Protein AF-0000000077183556 (afdb_homodimer)

Radius of gyration: 25.26 Å; Cα contacts (8 Å, |Δi|>4): 1465; chains: 2; bounding box: 56×69×56 Å

pLDDT: mean 94.14, std 8.7, range [28.77, 98.94]

Foldseek 3Di:
DPPPPPPWDKDWDDWDQFAQDQDADPDGLVVCVPFWAEEEFEEEEAALCRLVLQVVVLVLCLNAHRYEYEYEYQDDDDAPVVVVSVVVSRHTYIYMYTHDDPVQPPDVVGLGCQSRVQNSVVVCVVVVPQIHKYAYDYSNKDFASVVNVFRSPQPAKEFAKAACAPPVRIKTFDFDPQFGDGIDDPPCPVQPDQGDRRGMMGRSNLQVVQVPQGADRDPPCRVRVNCVSSVDDRRSYGYDDVRRPDHRMYPDDDDGDDAAEAEDDPVLLDVLDCNVVVQVVSVSSRRHDYDHPDDDHHWDDDPPDTDHPVVVSD/DPPPPQPWDKDWDDWDQFQQDQDADPDGLVVCVPFWAEEEFEEEEAALCRLVLQVVVLVLCLNAHRYEYEYEYQDDDDAPVVVVSVVVSRHTYIYMYTHDDPVQPPDVVGLGCQSRVQNSVVVCVVVVPQIHKYAYDYSNKDFASVVNVFRSPQPAKEFAKAACAPPVRIKTFDFDPQFGDGIDDPPCPVQPDQGDRRGMMGRSNLQVVQVPQGADRDPPCRVRVNCVSSVDDRRSYGYDDVRRPDHGMYPDDDDGDDAAEAEDDPVLLDVLDCNVVVQVVSVSSRRHDYDHPDDDHHWDDDPPDTDHPVVVSD

Structure (mmCIF, N/CA/C/O backbone):
data_AF-0000000077183556-model_v1
#
loop_
_entity.id
_entity.type
_entity.pdbx_description
1 polymer 'Galactosylgalactosylxylosylprotein 3-beta-glucuronosyltransferase'
#
loop_
_atom_site.group_PDB
_atom_site.id
_atom_site.type_symbol
_atom_site.label_atom_id
_atom_site.label_alt_id
_atom_site.label_comp_id
_atom_site.label_asym_id
_atom_site.label_entity_id
_atom_site.label_seq_id
_atom_site.pdbx_PDB_ins_code
_atom_site.Cartn_x
_atom_site.Cartn_y
_atom_site.Cartn_z
_atom_site.occupancy
_atom_site.B_iso_or_equiv
_atom_site.auth_seq_id
_atom_site.auth_comp_id
_atom_site.auth_asym_id
_atom_site.auth_atom_id
_atom_site.pdbx_PDB_model_num
ATOM 1 N N . MET A 1 1 ? -20.141 32.875 6.895 1 28.78 1 MET A N 1
ATOM 2 C CA . MET A 1 1 ? -20.656 32.062 5.777 1 28.78 1 MET A CA 1
ATOM 3 C C . MET A 1 1 ? -21.656 31.031 6.262 1 28.78 1 MET A C 1
ATOM 5 O O . MET A 1 1 ? -21.359 30.234 7.141 1 28.78 1 MET A O 1
ATOM 9 N N . ASN A 1 2 ? -22.891 31.344 6.246 1 33.34 2 ASN A N 1
ATOM 10 C CA . ASN A 1 2 ? -24.031 30.5 6.629 1 33.34 2 ASN A CA 1
ATOM 11 C C . ASN A 1 2 ? -23.984 29.156 5.91 1 33.34 2 ASN A C 1
ATOM 13 O O . ASN A 1 2 ? -24.078 29.094 4.684 1 33.34 2 ASN A O 1
ATOM 17 N N . PHE A 1 3 ? -23.281 28.156 6.391 1 40 3 PHE A N 1
ATOM 18 C CA . PHE A 1 3 ? -23.266 26.844 5.773 1 40 3 PHE A CA 1
ATOM 19 C C . PHE A 1 3 ? -24.688 26.281 5.652 1 40 3 PHE A C 1
ATOM 21 O O . PHE A 1 3 ? -25.391 26.156 6.652 1 40 3 PHE A O 1
ATOM 28 N N . ARG A 1 4 ? -25.406 26.656 4.629 1 42.12 4 ARG A N 1
ATOM 29 C CA . ARG A 1 4 ? -26.703 26.031 4.367 1 42.12 4 ARG A CA 1
ATOM 30 C C . ARG A 1 4 ? -26.656 24.547 4.648 1 42.12 4 ARG A C 1
ATOM 32 O O . ARG A 1 4 ? -25.703 23.859 4.273 1 42.12 4 ARG A O 1
ATOM 39 N N . PRO A 1 5 ? -27.609 23.984 5.406 1 49.59 5 PRO A N 1
ATOM 40 C CA . PRO A 1 5 ? -27.672 22.562 5.746 1 49.59 5 PRO A CA 1
ATOM 41 C C . PRO A 1 5 ? -27.719 21.672 4.516 1 49.59 5 PRO A C 1
ATOM 43 O O . PRO A 1 5 ? -28.594 21.828 3.664 1 49.59 5 PRO A O 1
ATOM 46 N N . LEU A 1 6 ? -26.641 21.5 3.781 1 58.38 6 LEU A N 1
ATOM 47 C CA . LEU A 1 6 ? -26.688 20.531 2.691 1 58.38 6 LEU A CA 1
ATOM 48 C C . LEU A 1 6 ? -27.203 19.188 3.18 1 58.38 6 LEU A C 1
ATOM 50 O O . LEU A 1 6 ? -27 18.812 4.336 1 58.38 6 LEU A O 1
ATOM 54 N N . ASN A 1 7 ? -28.328 18.719 2.576 1 57.88 7 ASN A N 1
ATOM 55 C CA . ASN A 1 7 ? -28.875 17.406 2.865 1 57.88 7 ASN A CA 1
ATOM 56 C C . ASN A 1 7 ? -27.812 16.312 2.807 1 57.88 7 ASN A C 1
ATOM 58 O O . ASN A 1 7 ? -27.672 15.625 1.797 1 57.88 7 ASN A O 1
ATOM 62 N N . GLU A 1 8 ? -26.875 16.406 3.73 1 82.94 8 GLU A N 1
ATOM 63 C CA . GLU A 1 8 ? -25.891 15.344 3.85 1 82.94 8 GLU A CA 1
ATOM 64 C C . GLU A 1 8 ? -26.453 14.117 4.555 1 82.94 8 GLU A C 1
ATOM 66 O O . GLU A 1 8 ? -27.141 14.25 5.574 1 82.94 8 GLU A O 1
ATOM 71 N N . THR A 1 9 ? -26.562 13 3.771 1 85 9 THR A N 1
ATOM 72 C CA . THR A 1 9 ? -27.031 11.742 4.344 1 85 9 THR A CA 1
ATOM 73 C C . THR A 1 9 ? -25.859 10.891 4.82 1 85 9 THR A C 1
ATOM 75 O O . THR A 1 9 ? -24.844 10.773 4.129 1 85 9 THR A O 1
ATOM 78 N N . VAL A 1 10 ? -25.938 10.531 6.094 1 92.19 10 VAL A N 1
ATOM 79 C CA . VAL A 1 10 ? -24.969 9.602 6.664 1 92.19 10 VAL A CA 1
ATOM 80 C C . VAL A 1 10 ? -25.688 8.391 7.25 1 92.19 10 VAL A C 1
ATOM 82 O O . VAL A 1 10 ? -26.734 8.531 7.883 1 92.19 10 VAL A O 1
ATOM 85 N N . HIS A 1 11 ? -25.266 7.262 6.871 1 96.25 11 HIS A N 1
ATOM 86 C CA . HIS A 1 11 ? -25.781 6.023 7.445 1 96.25 11 HIS A CA 1
ATOM 87 C C . HIS A 1 11 ? -24.656 5.141 7.961 1 96.25 11 HIS A C 1
ATOM 89 O O . HIS A 1 11 ? -23.672 4.91 7.254 1 96.25 11 HIS A O 1
ATOM 95 N N . ILE A 1 12 ? -24.781 4.719 9.203 1 97.56 12 ILE A N 1
ATOM 96 C CA . ILE A 1 12 ? -23.812 3.791 9.789 1 97.56 12 ILE A CA 1
ATOM 97 C C . ILE A 1 12 ? -24.125 2.369 9.32 1 97.56 12 ILE A C 1
ATOM 99 O O . ILE A 1 12 ? -25.234 1.865 9.539 1 97.56 12 ILE A O 1
ATOM 103 N N . CYS A 1 13 ? -23.188 1.776 8.648 1 98.06 13 CYS A N 1
ATOM 104 C CA . CYS A 1 13 ? -23.375 0.431 8.109 1 98.06 13 CYS A CA 1
ATOM 105 C C . CYS A 1 13 ? -23.031 -0.621 9.156 1 98.06 13 CYS A C 1
ATOM 107 O O . CYS A 1 13 ? -23.781 -1.571 9.359 1 98.06 13 CYS A O 1
ATOM 109 N N . SER A 1 14 ? -21.922 -0.519 9.758 1 97.69 14 SER A N 1
ATOM 110 C CA . SER A 1 14 ? -21.438 -1.429 10.797 1 97.69 14 SER A CA 1
ATOM 111 C C . SER A 1 14 ? -20.438 -0.748 11.711 1 97.69 14 SER A C 1
ATOM 113 O O . SER A 1 14 ? -19.75 0.2 11.305 1 97.69 14 SER A O 1
ATOM 115 N N . GLU A 1 15 ? -20.422 -1.194 12.953 1 97.19 15 GLU A N 1
ATOM 116 C CA . GLU A 1 15 ? -19.469 -0.664 13.93 1 97.19 15 GLU A CA 1
ATOM 117 C C . GLU A 1 15 ? -19 -1.753 14.891 1 97.19 15 GLU A C 1
ATOM 119 O O . GLU A 1 15 ? -19.766 -2.662 15.227 1 97.19 15 GLU A O 1
ATOM 124 N N . SER A 1 16 ? -17.797 -1.73 15.164 1 97.81 16 SER A N 1
ATOM 125 C CA . SER A 1 16 ? -17.203 -2.57 16.203 1 97.81 16 SER A CA 1
ATOM 126 C C . SER A 1 16 ? -16.25 -1.771 17.078 1 97.81 16 SER A C 1
ATOM 128 O O . SER A 1 16 ? -15.398 -1.04 16.578 1 97.81 16 SER A O 1
ATOM 130 N N . TYR A 1 17 ? -16.422 -1.873 18.391 1 96.75 17 TYR A N 1
ATOM 131 C CA . TYR A 1 17 ? -15.555 -1.193 19.344 1 96.75 17 TYR A CA 1
ATOM 132 C C . TYR A 1 17 ? -14.57 -2.17 19.984 1 96.75 17 TYR A C 1
ATOM 134 O O . TYR A 1 17 ? -13.711 -1.771 20.766 1 96.75 17 TYR A O 1
ATOM 142 N N . GLU A 1 18 ? -14.625 -3.367 19.547 1 96.44 18 GLU A N 1
ATOM 143 C CA . GLU A 1 18 ? -13.766 -4.414 20.094 1 96.44 18 GLU A CA 1
ATOM 144 C C . GLU A 1 18 ? -12.422 -4.461 19.375 1 96.44 18 GLU A C 1
ATOM 146 O O . GLU A 1 18 ? -12.367 -4.43 18.141 1 96.44 18 GLU A O 1
ATOM 151 N N . ASP A 1 19 ? -11.414 -4.465 20.125 1 97.44 19 ASP A N 1
ATOM 152 C CA . ASP A 1 19 ? -10.078 -4.723 19.609 1 97.44 19 ASP A CA 1
ATOM 153 C C . ASP A 1 19 ? -9.672 -6.18 19.828 1 97.44 19 ASP A C 1
ATOM 155 O O . ASP A 1 19 ? -9.352 -6.578 20.953 1 97.44 19 ASP A O 1
ATOM 159 N N . ARG A 1 20 ? -9.625 -6.941 18.781 1 97.31 20 ARG A N 1
ATOM 160 C CA . ARG A 1 20 ? -9.406 -8.375 18.922 1 97.31 20 ARG A CA 1
ATOM 161 C C . ARG A 1 20 ? -7.934 -8.734 18.75 1 97.31 20 ARG A C 1
ATOM 163 O O . ARG A 1 20 ? -7.562 -9.906 18.812 1 97.31 20 ARG A O 1
ATOM 170 N N . ARG A 1 21 ? -7.086 -7.73 18.578 1 97.12 21 ARG A N 1
ATOM 171 C CA . ARG A 1 21 ? -5.652 -7.973 18.5 1 97.12 21 ARG A CA 1
ATOM 172 C C . ARG A 1 21 ? -5.07 -8.227 19.891 1 97.12 21 ARG A C 1
ATOM 174 O O . ARG A 1 21 ? -5.316 -7.461 20.828 1 97.12 21 ARG A O 1
ATOM 181 N N . GLN A 1 22 ? -4.297 -9.211 19.984 1 96.19 22 GLN A N 1
ATOM 182 C CA . GLN A 1 22 ? -3.697 -9.555 21.266 1 96.19 22 GLN A CA 1
ATOM 183 C C . GLN A 1 22 ? -2.377 -8.82 21.469 1 96.19 22 GLN A C 1
ATOM 185 O O . GLN A 1 22 ? -2.049 -8.43 22.594 1 96.19 22 GLN A O 1
ATOM 190 N N . PHE A 1 23 ? -1.675 -8.664 20.375 1 95.69 23 PHE A N 1
ATOM 191 C CA . PHE A 1 23 ? -0.378 -8 20.422 1 95.69 23 PHE A CA 1
ATOM 192 C C . PHE A 1 23 ? -0.255 -6.969 19.297 1 95.69 23 PHE A C 1
ATOM 194 O O . PHE A 1 23 ? -0.879 -7.109 18.25 1 95.69 23 PHE A O 1
ATOM 201 N N . MET A 1 24 ? 0.415 -5.926 19.531 1 94.12 24 MET A N 1
ATOM 202 C CA . MET A 1 24 ? 0.83 -4.941 18.531 1 94.12 24 MET A CA 1
ATOM 203 C C . MET A 1 24 ? 2.271 -4.5 18.766 1 94.12 24 MET A C 1
ATOM 205 O O . MET A 1 24 ? 2.662 -4.23 19.906 1 94.12 24 MET A O 1
ATOM 209 N N . GLN A 1 25 ? 2.939 -4.527 17.625 1 91.31 25 GLN A N 1
ATOM 210 C CA . GLN A 1 25 ? 4.359 -4.207 17.75 1 91.31 25 GLN A CA 1
ATOM 211 C C . GLN A 1 25 ? 5.031 -5.109 18.781 1 91.31 25 GLN A C 1
ATOM 213 O O . GLN A 1 25 ? 4.973 -6.336 18.672 1 91.31 25 GLN A O 1
ATOM 218 N N . ASP A 1 26 ? 5.574 -4.617 19.875 1 90.56 26 ASP A N 1
ATOM 219 C CA . ASP A 1 26 ? 6.383 -5.469 20.734 1 90.56 26 ASP A CA 1
ATOM 220 C C . ASP A 1 26 ? 5.77 -5.578 22.125 1 90.56 26 ASP A C 1
ATOM 222 O O . ASP A 1 26 ? 6.465 -5.883 23.094 1 90.56 26 ASP A O 1
ATOM 226 N N . LYS A 1 27 ? 4.363 -5.305 22.203 1 94.38 27 LYS A N 1
ATOM 227 C CA . LYS A 1 27 ? 3.709 -5.336 23.5 1 94.38 27 LYS A CA 1
ATOM 228 C C . LYS A 1 27 ? 2.311 -5.938 23.406 1 94.38 27 LYS A C 1
ATOM 230 O O . LYS A 1 27 ? 1.706 -5.941 22.328 1 94.38 27 LYS A O 1
ATOM 235 N N . PRO A 1 28 ? 1.818 -6.492 24.562 1 95.12 28 PRO A N 1
ATOM 236 C CA . PRO A 1 28 ? 0.412 -6.898 24.594 1 95.12 28 PRO A CA 1
ATOM 237 C C . PRO A 1 28 ? -0.547 -5.711 24.562 1 95.12 28 PRO A C 1
ATOM 239 O O . PRO A 1 28 ? -0.181 -4.605 24.969 1 95.12 28 PRO A O 1
ATOM 242 N N . GLN A 1 29 ? -1.691 -5.934 24.125 1 95.5 29 GLN A N 1
ATOM 243 C CA . GLN A 1 29 ? -2.717 -4.906 23.984 1 95.5 29 GLN A CA 1
ATOM 244 C C . GLN A 1 29 ? -2.934 -4.156 25.297 1 95.5 29 GLN A C 1
ATOM 246 O O . GLN A 1 29 ? -3.133 -2.938 25.297 1 95.5 29 GLN A O 1
ATOM 251 N N . SER A 1 30 ? -2.875 -4.801 26.453 1 95.19 30 SER A N 1
ATOM 252 C CA . SER A 1 30 ? -3.176 -4.23 27.766 1 95.19 30 SER A CA 1
ATOM 253 C C . SER A 1 30 ? -2.189 -3.127 28.125 1 95.19 30 SER A C 1
ATOM 255 O O . SER A 1 30 ? -2.529 -2.205 28.875 1 95.19 30 SER A O 1
ATOM 257 N N . ASP A 1 31 ? -1.033 -3.172 27.531 1 96.44 31 ASP A N 1
ATOM 258 C CA . ASP A 1 31 ? 0.018 -2.211 27.844 1 96.44 31 ASP A CA 1
ATOM 259 C C . ASP A 1 31 ? -0.273 -0.849 27.219 1 96.44 31 ASP A C 1
ATOM 261 O O . ASP A 1 31 ? 0.335 0.155 27.594 1 96.44 31 ASP A O 1
ATOM 265 N N . TYR A 1 32 ? -1.211 -0.8 26.297 1 96.25 32 TYR A N 1
ATOM 266 C CA . TYR A 1 32 ? -1.471 0.435 25.562 1 96.25 32 TYR A CA 1
ATOM 267 C C . TYR A 1 32 ? -2.717 1.132 26.094 1 96.25 32 TYR A C 1
ATOM 269 O O . TYR A 1 32 ? -3.156 2.141 25.531 1 96.25 32 TYR A O 1
ATOM 277 N N . GLY A 1 33 ? -3.289 0.733 27.141 1 94.62 33 GLY A N 1
ATOM 278 C CA . GLY A 1 33 ? -4.598 1.152 27.609 1 94.62 33 GLY A CA 1
ATOM 279 C C . GLY A 1 33 ? -4.676 2.635 27.922 1 94.62 33 GLY A C 1
ATOM 280 O O . GLY A 1 33 ? -5.742 3.242 27.828 1 94.62 33 GLY A O 1
ATOM 281 N N . GLN A 1 34 ? -3.568 3.299 28.219 1 94.88 34 GLN A N 1
ATOM 282 C CA . GLN A 1 34 ? -3.588 4.688 28.672 1 94.88 34 GLN A CA 1
ATOM 283 C C . GLN A 1 34 ? -3.32 5.645 27.516 1 94.88 34 GLN A C 1
ATOM 285 O O . GLN A 1 34 ? -3.42 6.863 27.672 1 94.88 34 GLN A O 1
ATOM 290 N N . LEU A 1 35 ? -3.061 5.078 26.344 1 96.62 35 LEU A N 1
ATOM 291 C CA . LEU A 1 35 ? -2.766 5.934 25.188 1 96.62 35 LEU A CA 1
ATOM 292 C C . LEU A 1 35 ? -4.031 6.613 24.688 1 96.62 35 LEU A C 1
ATOM 294 O O . LEU A 1 35 ? -5.105 6.004 24.656 1 96.62 35 LEU A O 1
ATOM 298 N N . PRO A 1 36 ? -3.887 7.867 24.266 1 97.31 36 PRO A N 1
ATOM 299 C CA . PRO A 1 36 ? -5.027 8.484 23.594 1 97.31 36 PRO A CA 1
ATOM 300 C C . PRO A 1 36 ? -5.43 7.742 22.328 1 97.31 36 PRO A C 1
ATOM 302 O O . PRO A 1 36 ? -4.566 7.266 21.578 1 97.31 36 PRO A O 1
ATOM 305 N N . VAL A 1 37 ? -6.73 7.672 22.094 1 98.25 37 VAL A N 1
ATOM 306 C CA . VAL A 1 37 ? -7.246 7.016 20.891 1 98.25 37 VAL A CA 1
ATOM 307 C C . VAL A 1 37 ? -6.996 7.902 19.672 1 98.25 37 VAL A C 1
ATOM 309 O O . VAL A 1 37 ? -7.148 9.125 19.75 1 98.25 37 VAL A O 1
ATOM 312 N N . ILE A 1 38 ? -6.539 7.328 18.641 1 98.88 38 ILE A N 1
ATOM 313 C CA . ILE A 1 38 ? -6.488 8.008 17.359 1 98.88 38 ILE A CA 1
ATOM 314 C C . ILE A 1 38 ? -7.734 7.672 16.547 1 98.88 38 ILE A C 1
ATOM 316 O O . ILE A 1 38 ? -8.008 6.5 16.266 1 98.88 38 ILE A O 1
ATOM 320 N N . TYR A 1 39 ? -8.523 8.633 16.266 1 98.88 39 TYR A N 1
ATOM 321 C CA . TYR A 1 39 ? -9.617 8.484 15.305 1 98.88 39 TYR A CA 1
ATOM 322 C C . TYR A 1 39 ? -9.133 8.719 13.883 1 98.88 39 TYR A C 1
ATOM 324 O O . TYR A 1 39 ? -8.961 9.867 13.461 1 98.88 39 TYR A O 1
ATOM 332 N N . PHE A 1 40 ? -8.883 7.625 13.203 1 98.94 40 PHE A N 1
ATOM 333 C CA . PHE A 1 40 ? -8.328 7.641 11.852 1 98.94 40 PHE A CA 1
ATOM 334 C C . PHE A 1 40 ? -9.43 7.645 10.805 1 98.94 40 PHE A C 1
ATOM 336 O O . PHE A 1 40 ? -10.086 6.625 10.586 1 98.94 40 PHE A O 1
ATOM 343 N N . VAL A 1 41 ? -9.617 8.734 10.086 1 98.88 41 VAL A N 1
ATOM 344 C CA . VAL A 1 41 ? -10.734 8.93 9.164 1 98.88 41 VAL A CA 1
ATOM 345 C C . VAL A 1 41 ? -10.266 8.68 7.734 1 98.88 41 VAL A C 1
ATOM 347 O O . VAL A 1 41 ? -9.398 9.383 7.223 1 98.88 41 VAL A O 1
ATOM 350 N N . THR A 1 42 ? -10.898 7.723 7.109 1 98.88 42 THR A N 1
ATOM 351 C CA . THR A 1 42 ? -10.539 7.375 5.738 1 98.88 42 THR A CA 1
ATOM 352 C C . THR A 1 42 ? -11.734 7.555 4.805 1 98.88 42 THR A C 1
ATOM 354 O O . THR A 1 42 ? -12.633 6.711 4.773 1 98.88 42 THR A O 1
ATOM 357 N N . PRO A 1 43 ? -11.742 8.672 4.078 1 98.5 43 PRO A N 1
ATOM 358 C CA . PRO A 1 43 ? -12.656 8.703 2.939 1 98.5 43 PRO A CA 1
ATOM 359 C C . PRO A 1 43 ? -12.312 7.652 1.882 1 98.5 43 PRO A C 1
ATOM 361 O O . PRO A 1 43 ? -11.141 7.414 1.601 1 98.5 43 PRO A O 1
ATOM 364 N N . THR A 1 44 ? -13.266 6.965 1.361 1 98 44 THR A N 1
ATOM 365 C CA . THR A 1 44 ? -13.078 6.02 0.267 1 98 44 THR A CA 1
ATOM 366 C C . THR A 1 44 ? -14.273 6.039 -0.678 1 98 44 THR A C 1
ATOM 368 O O . THR A 1 44 ? -15.25 6.746 -0.434 1 98 44 THR A O 1
ATOM 371 N N . TYR A 1 45 ? -14.164 5.422 -1.807 1 95.94 45 TYR A N 1
ATOM 372 C CA . TYR A 1 45 ? -15.211 5.406 -2.822 1 95.94 45 TYR A CA 1
ATOM 373 C C . TYR A 1 45 ? -15.117 4.156 -3.688 1 95.94 45 TYR A C 1
ATOM 375 O O . TYR A 1 45 ? -14.047 3.543 -3.785 1 95.94 45 TYR A O 1
ATOM 383 N N . PRO A 1 46 ? -16.219 3.812 -4.293 1 93.75 46 PRO A N 1
ATOM 384 C CA . PRO A 1 46 ? -16.188 2.605 -5.125 1 93.75 46 PRO A CA 1
ATOM 385 C C . PRO A 1 46 ? -15.297 2.752 -6.352 1 93.75 46 PRO A C 1
ATOM 387 O O . PRO A 1 46 ? -15.469 3.688 -7.137 1 93.75 46 PRO A O 1
ATOM 390 N N . ARG A 1 47 ? -14.391 1.9 -6.453 1 95.19 47 ARG A N 1
ATOM 391 C CA . ARG A 1 47 ? -13.523 1.685 -7.602 1 95.19 47 ARG A CA 1
ATOM 392 C C . ARG A 1 47 ? -12.82 0.331 -7.516 1 95.19 47 ARG A C 1
ATOM 394 O O . ARG A 1 47 ? -12.797 -0.29 -6.449 1 95.19 47 ARG A O 1
ATOM 401 N N . ARG A 1 48 ? -12.227 -0.148 -8.57 1 96.06 48 ARG A N 1
ATOM 402 C CA . ARG A 1 48 ? -11.719 -1.516 -8.594 1 96.06 48 ARG A CA 1
ATOM 403 C C . ARG A 1 48 ? -10.555 -1.68 -7.621 1 96.06 48 ARG A C 1
ATOM 405 O O . ARG A 1 48 ? -10.297 -2.783 -7.141 1 96.06 48 ARG A O 1
ATOM 412 N N . GLU A 1 49 ? -9.898 -0.551 -7.266 1 97.5 49 GLU A N 1
ATOM 413 C CA . GLU A 1 49 ? -8.75 -0.626 -6.375 1 97.5 49 GLU A CA 1
ATOM 414 C C . GLU A 1 49 ? -9.156 -0.397 -4.922 1 97.5 49 GLU A C 1
ATOM 416 O O . GLU A 1 49 ? -8.312 -0.457 -4.02 1 97.5 49 GLU A O 1
ATOM 421 N N . GLN A 1 50 ? -10.461 -0.203 -4.629 1 97.12 50 GLN A N 1
ATOM 422 C CA . GLN A 1 50 ? -10.906 0.173 -3.291 1 97.12 50 GLN A CA 1
ATOM 423 C C . GLN A 1 50 ? -10.516 -0.885 -2.264 1 97.12 50 GLN A C 1
ATOM 425 O O . GLN A 1 50 ? -9.906 -0.57 -1.242 1 97.12 50 GLN A O 1
ATOM 430 N N . ILE A 1 51 ? -10.758 -2.166 -2.596 1 97.06 51 ILE A N 1
ATOM 431 C CA . ILE A 1 51 ? -10.562 -3.258 -1.646 1 97.06 51 ILE A CA 1
ATOM 432 C C . ILE A 1 51 ? -9.07 -3.459 -1.392 1 97.06 51 ILE A C 1
ATOM 434 O O . ILE A 1 51 ? -8.625 -3.482 -0.24 1 97.06 51 ILE A O 1
ATOM 438 N N . PRO A 1 52 ? -8.273 -3.557 -2.414 1 97.81 52 PRO A N 1
ATOM 439 C CA . PRO A 1 52 ? -6.852 -3.738 -2.119 1 97.81 52 PRO A CA 1
ATOM 440 C C . PRO A 1 52 ? -6.234 -2.529 -1.42 1 97.81 52 PRO A C 1
ATOM 442 O O . PRO A 1 52 ? -5.332 -2.686 -0.591 1 97.81 52 PRO A O 1
ATOM 445 N N . GLU A 1 53 ? -6.664 -1.318 -1.652 1 98 53 GLU A N 1
ATOM 446 C CA . GLU A 1 53 ? -6.141 -0.145 -0.961 1 98 53 GLU A CA 1
ATOM 447 C C . GLU A 1 53 ? -6.496 -0.172 0.522 1 98 53 GLU A C 1
ATOM 449 O O . GLU A 1 53 ? -5.652 0.1 1.375 1 98 53 GLU A O 1
ATOM 454 N N . LEU A 1 54 ? -7.715 -0.52 0.782 1 98.38 54 LEU A N 1
ATOM 455 C CA . LEU A 1 54 ? -8.141 -0.624 2.174 1 98.38 54 LEU A CA 1
ATOM 456 C C . LEU A 1 54 ? -7.391 -1.746 2.887 1 98.38 54 LEU A C 1
ATOM 458 O O . LEU A 1 54 ? -7.07 -1.63 4.07 1 98.38 54 LEU A O 1
ATOM 462 N N . THR A 1 55 ? -7.094 -2.809 2.158 1 98.38 55 THR A N 1
ATOM 463 C CA . THR A 1 55 ? -6.355 -3.93 2.727 1 98.38 55 THR A CA 1
ATOM 464 C C . THR A 1 55 ? -4.938 -3.512 3.102 1 98.38 55 THR A C 1
ATOM 466 O O . THR A 1 55 ? -4.48 -3.777 4.215 1 98.38 55 THR A O 1
ATOM 469 N N . ARG A 1 56 ? -4.301 -2.816 2.219 1 97.75 56 ARG A N 1
ATOM 470 C CA . ARG A 1 56 ? -2.945 -2.34 2.477 1 97.75 56 ARG A CA 1
ATOM 471 C C . ARG A 1 56 ? -2.922 -1.365 3.65 1 97.75 56 ARG A C 1
ATOM 473 O O . ARG A 1 56 ? -2.027 -1.428 4.496 1 97.75 56 ARG A O 1
ATOM 480 N N . LEU A 1 57 ? -3.861 -0.475 3.617 1 98.69 57 LEU A N 1
ATOM 481 C CA . LEU A 1 57 ? -3.951 0.485 4.711 1 98.69 57 LEU A CA 1
ATOM 482 C C . LEU A 1 57 ? -4.191 -0.226 6.039 1 98.69 57 LEU A C 1
ATOM 484 O O . LEU A 1 57 ? -3.562 0.103 7.047 1 98.69 57 LEU A O 1
ATOM 488 N N . ALA A 1 58 ? -5.062 -1.215 6.023 1 98.69 58 ALA A N 1
ATOM 489 C CA . ALA A 1 58 ? -5.371 -1.97 7.234 1 98.69 58 ALA A CA 1
ATOM 490 C C . ALA A 1 58 ? -4.117 -2.613 7.816 1 98.69 58 ALA A C 1
ATOM 492 O O . ALA A 1 58 ? -3.936 -2.641 9.039 1 98.69 58 ALA A O 1
ATOM 493 N N . HIS A 1 59 ? -3.297 -3.072 6.98 1 98.5 59 HIS A N 1
ATOM 494 C CA . HIS A 1 59 ? -2.094 -3.748 7.453 1 98.5 59 HIS A CA 1
ATOM 495 C C . HIS A 1 59 ? -1.176 -2.783 8.195 1 98.5 59 HIS A C 1
ATOM 497 O O . HIS A 1 59 ? -0.49 -3.176 9.141 1 98.5 59 HIS A O 1
ATOM 503 N N . THR A 1 60 ? -1.149 -1.531 7.766 1 98.75 60 THR A N 1
ATOM 504 C CA . THR A 1 60 ? -0.438 -0.503 8.516 1 98.75 60 THR A CA 1
ATOM 505 C C . THR A 1 60 ? -1.132 -0.232 9.852 1 98.75 60 THR A C 1
ATOM 507 O O . THR A 1 60 ? -0.491 -0.246 10.906 1 98.75 60 THR A O 1
ATOM 510 N N . LEU A 1 61 ? -2.414 -0.09 9.797 1 98.81 61 LEU A N 1
ATOM 511 C CA . LEU A 1 61 ? -3.184 0.299 10.977 1 98.81 61 LEU A CA 1
ATOM 512 C C . LEU A 1 61 ? -3.201 -0.824 12.008 1 98.81 61 LEU A C 1
ATOM 514 O O . LEU A 1 61 ? -3.322 -0.568 13.203 1 98.81 61 LEU A O 1
ATOM 518 N N . LEU A 1 62 ? -3.016 -2.062 11.539 1 98.5 62 LEU A N 1
ATOM 519 C CA . LEU A 1 62 ? -2.996 -3.215 12.438 1 98.5 62 LEU A CA 1
ATOM 520 C C . LEU A 1 62 ? -1.846 -3.109 13.43 1 98.5 62 LEU A C 1
ATOM 522 O O . LEU A 1 62 ? -1.875 -3.742 14.492 1 98.5 62 LEU A O 1
ATOM 526 N N . HIS A 1 63 ? -0.834 -2.303 13.125 1 98.12 63 HIS A N 1
ATOM 527 C CA . HIS A 1 63 ? 0.31 -2.123 14.016 1 98.12 63 HIS A CA 1
ATOM 528 C C . HIS A 1 63 ? 0.05 -1.018 15.031 1 98.12 63 HIS A C 1
ATOM 530 O O . HIS A 1 63 ? 0.836 -0.828 15.961 1 98.12 63 HIS A O 1
ATOM 536 N N . VAL A 1 64 ? -1.009 -0.24 14.93 1 98.38 64 VAL A N 1
ATOM 537 C CA . VAL A 1 64 ? -1.218 0.986 15.688 1 98.38 64 VAL A CA 1
ATOM 538 C C . VAL A 1 64 ? -2.174 0.717 16.844 1 98.38 64 VAL A C 1
ATOM 540 O O . VAL A 1 64 ? -3.352 0.425 16.641 1 98.38 64 VAL A O 1
ATOM 543 N N . PRO A 1 65 ? -1.712 0.8 18.109 1 97.75 65 PRO A N 1
ATOM 544 C CA . PRO A 1 65 ? -2.613 0.596 19.25 1 97.75 65 PRO A CA 1
ATOM 545 C C . PRO A 1 65 ? -3.584 1.758 19.453 1 97.75 65 PRO A C 1
ATOM 547 O O . PRO A 1 65 ? -3.311 2.877 19 1 97.75 65 PRO A O 1
ATOM 550 N N . ARG A 1 66 ? -4.699 1.466 20.094 1 97.81 66 ARG A N 1
ATOM 551 C CA . ARG A 1 66 ? -5.676 2.469 20.5 1 97.81 66 ARG A CA 1
ATOM 552 C C . ARG A 1 66 ? -6.109 3.32 19.297 1 97.81 66 ARG A C 1
ATOM 554 O O . ARG A 1 66 ? -6.012 4.551 19.344 1 97.81 66 ARG A O 1
ATOM 561 N N . LEU A 1 67 ? -6.527 2.666 18.266 1 98.56 67 LEU A N 1
ATOM 562 C CA . LEU A 1 67 ? -7 3.305 17.031 1 98.56 67 LEU A CA 1
ATOM 563 C C . LEU A 1 67 ? -8.445 2.918 16.75 1 98.56 67 LEU A C 1
ATOM 565 O O . LEU A 1 67 ? -8.828 1.755 16.906 1 98.56 67 LEU A O 1
ATOM 569 N N . HIS A 1 68 ? -9.273 3.838 16.422 1 98.81 68 HIS A N 1
ATOM 570 C CA . HIS A 1 68 ? -10.602 3.615 15.852 1 98.81 68 HIS A CA 1
ATOM 571 C C . HIS A 1 68 ? -10.664 4.059 14.391 1 98.81 68 HIS A C 1
ATOM 573 O O . HIS A 1 68 ? -10.484 5.242 14.094 1 98.81 68 HIS A O 1
ATOM 579 N N . TRP A 1 69 ? -10.836 3.115 13.5 1 98.94 69 TRP A N 1
ATOM 580 C CA . TRP A 1 69 ? -10.836 3.381 12.062 1 98.94 69 TRP A CA 1
ATOM 581 C C . TRP A 1 69 ? -12.219 3.818 11.586 1 98.94 69 TRP A C 1
ATOM 583 O O . TRP A 1 69 ? -13.164 3.027 11.602 1 98.94 69 TRP A O 1
ATOM 593 N N . LEU A 1 70 ? -12.406 5.074 11.242 1 98.81 70 LEU A N 1
ATOM 594 C CA . LEU A 1 70 ? -13.633 5.594 10.648 1 98.81 70 LEU A CA 1
ATOM 595 C C . LEU A 1 70 ? -13.57 5.539 9.125 1 98.81 70 LEU A C 1
ATOM 597 O O . LEU A 1 70 ? -12.914 6.371 8.492 1 98.81 70 LEU A O 1
ATOM 601 N N . VAL A 1 71 ? -14.219 4.574 8.562 1 98.81 71 VAL A N 1
ATOM 602 C CA . VAL A 1 71 ? -14.242 4.402 7.113 1 98.81 71 VAL A CA 1
ATOM 603 C C . VAL A 1 71 ? -15.516 5.008 6.535 1 98.81 71 VAL A C 1
ATOM 605 O O . VAL A 1 71 ? -16.609 4.477 6.742 1 98.81 71 VAL A O 1
ATOM 608 N N . ALA A 1 72 ? -15.375 6.105 5.852 1 98.25 72 ALA A N 1
ATOM 609 C CA . ALA A 1 72 ? -16.5 6.809 5.25 1 98.25 72 ALA A CA 1
ATOM 610 C C . ALA A 1 72 ? -16.531 6.613 3.736 1 98.25 72 ALA A C 1
ATOM 612 O O . ALA A 1 72 ? -15.672 7.125 3.023 1 98.25 72 ALA A O 1
ATOM 613 N N . ASP A 1 73 ? -17.5 5.898 3.254 1 97.56 73 ASP A N 1
ATOM 614 C CA . ASP A 1 73 ? -17.594 5.445 1.868 1 97.56 73 ASP A CA 1
ATOM 615 C C . ASP A 1 73 ? -18.547 6.324 1.063 1 97.56 73 ASP A C 1
ATOM 617 O O . ASP A 1 73 ? -19.688 6.543 1.467 1 97.56 73 ASP A O 1
ATOM 621 N N . ASP A 1 74 ? -18.031 6.855 -0.034 1 96.5 74 ASP A N 1
ATOM 622 C CA . ASP A 1 74 ? -18.844 7.656 -0.937 1 96.5 74 ASP A CA 1
ATOM 623 C C . ASP A 1 74 ? -19.766 6.773 -1.77 1 96.5 74 ASP A C 1
ATOM 625 O O . ASP A 1 74 ? -19.625 6.699 -2.992 1 96.5 74 ASP A O 1
ATOM 629 N N . GLN A 1 75 ? -20.609 6.133 -1.138 1 93.75 75 GLN A N 1
ATOM 630 C CA . GLN A 1 75 ? -21.609 5.238 -1.715 1 93.75 75 GLN A CA 1
ATOM 631 C C . GLN A 1 75 ? -22.984 5.473 -1.094 1 93.75 75 GLN A C 1
ATOM 633 O O . GLN A 1 75 ? -23.078 5.945 0.04 1 93.75 75 GLN A O 1
ATOM 638 N N . GLU A 1 76 ? -24.016 5.094 -1.83 1 93.31 76 GLU A N 1
ATOM 639 C CA . GLU A 1 76 ? -25.375 5.344 -1.369 1 93.31 76 GLU A CA 1
ATOM 640 C C . GLU A 1 76 ? -25.844 4.27 -0.391 1 93.31 76 GLU A C 1
ATOM 642 O O . GLU A 1 76 ? -26.656 4.535 0.497 1 93.31 76 GLU A O 1
ATOM 647 N N . LYS A 1 77 ? -25.312 3.105 -0.591 1 94.25 77 LYS A N 1
ATOM 648 C CA . LYS A 1 77 ? -25.75 1.97 0.211 1 94.25 77 LYS A CA 1
ATOM 649 C C . LYS A 1 77 ? -24.562 1.244 0.843 1 94.25 77 LYS A C 1
ATOM 651 O O . LYS A 1 77 ? -23.469 1.24 0.289 1 94.25 77 LYS A O 1
ATOM 656 N N . CYS A 1 78 ? -24.891 0.66 1.973 1 94.44 78 CYS A N 1
ATOM 657 C CA . CYS A 1 78 ? -23.875 -0.152 2.643 1 94.44 78 CYS A CA 1
ATOM 658 C C . CYS A 1 78 ? -23.484 -1.349 1.784 1 94.44 78 CYS A C 1
ATOM 660 O O . CYS A 1 78 ? -24.297 -1.842 0.992 1 94.44 78 CYS A O 1
ATOM 662 N N . ASN A 1 79 ? -22.312 -1.714 1.869 1 89.5 79 ASN A N 1
ATOM 663 C CA . ASN A 1 79 ? -21.734 -2.855 1.156 1 89.5 79 ASN A CA 1
ATOM 664 C C . ASN A 1 79 ? -21.344 -3.973 2.115 1 89.5 79 ASN A C 1
ATOM 666 O O . ASN A 1 79 ? -20.422 -3.803 2.922 1 89.5 79 ASN A O 1
ATOM 670 N N . ASP A 1 80 ? -21.938 -5.121 1.956 1 88.19 80 ASP A N 1
ATOM 671 C CA . ASP A 1 80 ? -21.719 -6.23 2.877 1 88.19 80 ASP A CA 1
ATOM 672 C C . ASP A 1 80 ? -20.281 -6.746 2.797 1 88.19 80 ASP A C 1
ATOM 674 O O . ASP A 1 80 ? -19.719 -7.195 3.799 1 88.19 80 ASP A O 1
ATOM 678 N N . PHE A 1 81 ? -19.781 -6.734 1.625 1 90 81 PHE A N 1
ATOM 679 C CA . PHE A 1 81 ? -18.406 -7.195 1.487 1 90 81 PHE A CA 1
ATOM 680 C C . PHE A 1 81 ? -17.453 -6.328 2.311 1 90 81 PHE A C 1
ATOM 682 O O . PHE A 1 81 ? -16.562 -6.84 2.994 1 90 81 PHE A O 1
ATOM 689 N N . MET A 1 82 ? -17.703 -5.023 2.256 1 92.81 82 MET A N 1
ATOM 690 C CA . MET A 1 82 ? -16.875 -4.07 2.996 1 92.81 82 MET A CA 1
ATOM 691 C C . MET A 1 82 ? -17.016 -4.289 4.5 1 92.81 82 MET A C 1
ATOM 693 O O . MET A 1 82 ? -16.016 -4.254 5.227 1 92.81 82 MET A O 1
ATOM 697 N N . ASP A 1 83 ? -18.172 -4.523 4.914 1 94.5 83 ASP A N 1
ATOM 698 C CA . ASP A 1 83 ? -18.406 -4.773 6.332 1 94.5 83 ASP A CA 1
ATOM 699 C C . ASP A 1 83 ? -17.641 -6.004 6.809 1 94.5 83 ASP A C 1
ATOM 701 O O . ASP A 1 83 ? -17.016 -5.98 7.863 1 94.5 83 ASP A O 1
ATOM 705 N N . THR A 1 84 ? -17.766 -7.012 5.984 1 94.88 84 THR A N 1
ATOM 706 C CA . THR A 1 84 ? -17.094 -8.266 6.328 1 94.88 84 THR A CA 1
ATOM 707 C C . THR A 1 84 ? -15.586 -8.078 6.34 1 94.88 84 THR A C 1
ATOM 709 O O . THR A 1 84 ? -14.898 -8.594 7.227 1 94.88 84 THR A O 1
ATOM 712 N N . LEU A 1 85 ? -15.141 -7.352 5.387 1 95.81 85 LEU A N 1
ATOM 713 C CA . LEU A 1 85 ? -13.711 -7.086 5.281 1 95.81 85 LEU A CA 1
ATOM 714 C C . LEU A 1 85 ? -13.203 -6.332 6.508 1 95.81 85 LEU A C 1
ATOM 716 O O . LEU A 1 85 ? -12.219 -6.738 7.125 1 95.81 85 LEU A O 1
ATOM 720 N N . LEU A 1 86 ? -13.859 -5.258 6.898 1 97.88 86 LEU A N 1
ATOM 721 C CA . LEU A 1 86 ? -13.445 -4.422 8.016 1 97.88 86 LEU A CA 1
ATOM 722 C C . LEU A 1 86 ? -13.5 -5.203 9.328 1 97.88 86 LEU A C 1
ATOM 724 O O . LEU A 1 86 ? -12.602 -5.086 10.164 1 97.88 86 LEU A O 1
ATOM 728 N N . TYR A 1 87 ? -14.539 -6.023 9.422 1 97.69 87 TYR A N 1
ATOM 729 C CA . TYR A 1 87 ? -14.688 -6.836 10.625 1 97.69 87 TYR A CA 1
ATOM 730 C C . TYR A 1 87 ? -13.547 -7.84 10.75 1 97.69 87 TYR A C 1
ATOM 732 O O . TYR A 1 87 ? -13.062 -8.102 11.852 1 97.69 87 TYR A O 1
ATOM 740 N N . ARG A 1 88 ? -13.125 -8.336 9.664 1 96.81 88 ARG A N 1
ATOM 741 C CA . ARG A 1 88 ? -12.102 -9.375 9.633 1 96.81 88 ARG A CA 1
ATOM 742 C C . ARG A 1 88 ? -10.766 -8.844 10.133 1 96.81 88 ARG A C 1
ATOM 744 O O . ARG A 1 88 ? -9.961 -9.602 10.695 1 96.81 88 ARG A O 1
ATOM 751 N N . PHE A 1 89 ? -10.477 -7.578 10.023 1 97.44 89 PHE A N 1
ATOM 752 C CA . PHE A 1 89 ? -9.188 -7.023 10.414 1 97.44 89 PHE A CA 1
ATOM 753 C C . PHE A 1 89 ? -9.016 -7.047 11.93 1 97.44 89 PHE A C 1
ATOM 755 O O . PHE A 1 89 ? -7.895 -7.012 12.438 1 97.44 89 PHE A O 1
ATOM 762 N N . GLY A 1 90 ? -10.125 -7.008 12.664 1 97.31 90 GLY A N 1
ATOM 763 C CA . GLY A 1 90 ? -10.062 -7.207 14.102 1 97.31 90 GLY A CA 1
ATOM 764 C C . GLY A 1 90 ? -9.742 -5.938 14.867 1 97.31 90 GLY A C 1
ATOM 765 O O . GLY A 1 90 ? -9.438 -5.984 16.062 1 97.31 90 GLY A O 1
ATOM 766 N N . MET A 1 91 ? -9.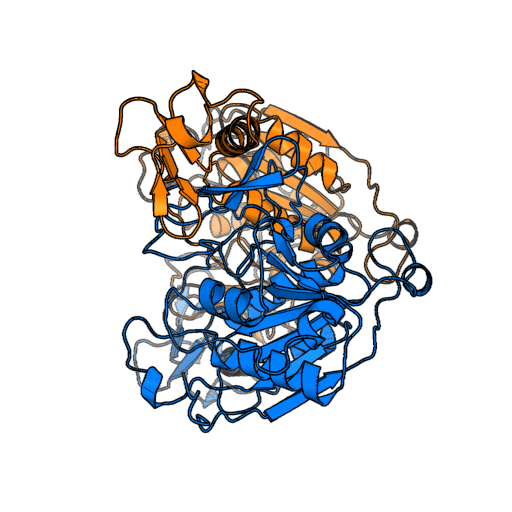773 -4.793 14.266 1 97.5 91 MET A N 1
ATOM 767 C CA . MET A 1 91 ? -9.578 -3.521 14.961 1 97.5 91 MET A CA 1
ATOM 768 C C . MET A 1 91 ? -10.898 -2.764 15.078 1 97.5 91 MET A C 1
ATOM 770 O O . MET A 1 91 ? -11.812 -2.977 14.289 1 97.5 91 MET A O 1
ATOM 774 N N . PRO A 1 92 ? -11.023 -1.889 16.078 1 98.56 92 PRO A N 1
ATOM 775 C CA . PRO A 1 92 ? -12.234 -1.066 16.156 1 98.56 92 PRO A CA 1
ATOM 776 C C . PRO A 1 92 ? -12.461 -0.221 14.914 1 98.56 92 PRO A C 1
ATOM 778 O O . PRO A 1 92 ? -11.516 0.351 14.367 1 98.56 92 PRO A O 1
ATOM 781 N N . PHE A 1 93 ? -13.719 -0.214 14.461 1 98.75 93 PHE A N 1
ATOM 782 C CA . PHE A 1 93 ? -14 0.555 13.258 1 98.75 93 PHE A CA 1
ATOM 783 C C . PHE A 1 93 ? -15.461 0.997 13.227 1 98.75 93 PHE A C 1
ATOM 785 O O . PHE A 1 93 ? -16.297 0.464 13.969 1 98.75 93 PHE A O 1
ATOM 792 N N . THR A 1 94 ? -15.734 2.021 12.523 1 98.69 94 THR A N 1
ATOM 793 C CA . THR A 1 94 ? -17.062 2.432 12.086 1 98.69 94 THR A CA 1
ATOM 794 C C . THR A 1 94 ? -17.109 2.59 10.57 1 98.69 94 THR A C 1
ATOM 796 O O . THR A 1 94 ? -16.344 3.365 9.992 1 98.69 94 THR A O 1
ATOM 799 N N . HIS A 1 95 ? -17.906 1.78 9.953 1 98.5 95 HIS A N 1
ATOM 800 C CA . HIS A 1 95 ? -18.172 1.893 8.523 1 98.5 95 HIS A CA 1
ATOM 801 C C . HIS A 1 95 ? -19.422 2.719 8.266 1 98.5 95 HIS A C 1
ATOM 803 O O . HIS A 1 95 ? -20.5 2.4 8.781 1 98.5 95 HIS A O 1
ATOM 809 N N . MET A 1 96 ? -19.328 3.783 7.508 1 98 96 MET A N 1
ATOM 810 C CA . MET A 1 96 ? -20.484 4.633 7.207 1 98 96 MET A CA 1
ATOM 811 C C . MET A 1 96 ? -20.547 4.957 5.719 1 98 96 MET A C 1
ATOM 813 O O . MET A 1 96 ? -19.516 4.965 5.035 1 98 96 MET A O 1
ATOM 817 N N . VAL A 1 97 ? -21.656 5.145 5.215 1 97.69 97 VAL A N 1
ATOM 818 C CA . VAL A 1 97 ? -21.844 5.652 3.859 1 97.69 97 VAL A CA 1
ATOM 819 C C . VAL A 1 97 ? -22.234 7.129 3.912 1 97.69 97 VAL A C 1
ATOM 821 O O . VAL A 1 97 ? -23.062 7.531 4.727 1 97.69 97 VAL A O 1
ATOM 824 N N . SER A 1 98 ? -21.578 7.902 3.16 1 97.25 98 SER A N 1
ATOM 825 C CA . SER A 1 98 ? -21.719 9.352 3.109 1 97.25 98 SER A CA 1
ATOM 826 C C . SER A 1 98 ? -21.484 9.883 1.697 1 97.25 98 SER A C 1
ATOM 828 O O . SER A 1 98 ? -20.484 10.539 1.43 1 97.25 98 SER A O 1
ATOM 830 N N . PRO A 1 99 ? -22.484 9.727 0.847 1 96.31 99 PRO A N 1
ATOM 831 C CA . PRO A 1 99 ? -22.312 10.102 -0.557 1 96.31 99 PRO A CA 1
ATOM 832 C C . PRO A 1 99 ? -22.141 11.609 -0.745 1 96.31 99 PRO A C 1
ATOM 834 O O . PRO A 1 99 ? -22.781 12.398 -0.045 1 96.31 99 PRO A O 1
ATOM 837 N N . MET A 1 100 ? -21.234 11.945 -1.645 1 95.44 100 MET A N 1
ATOM 838 C CA . MET A 1 100 ? -21.141 13.336 -2.066 1 95.44 100 MET A CA 1
ATOM 839 C C . MET A 1 100 ? -22.5 13.844 -2.553 1 95.44 100 MET A C 1
ATOM 841 O O . MET A 1 100 ? -23.172 13.172 -3.33 1 95.44 100 MET A O 1
ATOM 845 N N . PRO A 1 101 ? -22.891 15.023 -2.094 1 94.38 101 PRO A N 1
ATOM 846 C CA . PRO A 1 101 ? -24.156 15.578 -2.602 1 94.38 101 PRO A CA 1
ATOM 847 C C . PRO A 1 101 ? -24.172 15.68 -4.125 1 94.38 101 PRO A C 1
ATOM 849 O O . PRO A 1 101 ? -23.156 16.016 -4.742 1 94.38 101 PRO A O 1
ATOM 852 N N . SER A 1 102 ? -25.312 15.461 -4.691 1 91.62 102 SER A N 1
ATOM 853 C CA . SER A 1 102 ? -25.484 15.359 -6.137 1 91.62 102 SER A CA 1
ATOM 854 C C . SER A 1 102 ? -25.062 16.656 -6.832 1 91.62 102 SER A C 1
ATOM 856 O O . SER A 1 102 ? -24.531 16.609 -7.949 1 91.62 102 SER A O 1
ATOM 858 N N . LYS A 1 103 ? -25.25 17.734 -6.215 1 92 103 LYS A N 1
ATOM 859 C CA . LYS A 1 103 ? -24.953 19.031 -6.824 1 92 103 LYS A CA 1
ATOM 860 C C . LYS A 1 103 ? -23.469 19.172 -7.156 1 92 103 LYS A C 1
ATOM 862 O O . LYS A 1 103 ? -23.094 19.953 -8.023 1 92 103 LYS A O 1
ATOM 867 N N . PHE A 1 104 ? -22.656 18.359 -6.441 1 93.69 104 PHE A N 1
ATOM 868 C CA . PHE A 1 104 ? -21.219 18.5 -6.613 1 93.69 104 PHE A CA 1
ATOM 869 C C . PHE A 1 104 ? -20.688 17.438 -7.559 1 93.69 104 PHE A C 1
ATOM 871 O O . PHE A 1 104 ? -19.531 17.516 -7.988 1 93.69 104 PHE A O 1
ATOM 878 N N . ARG A 1 105 ? -21.391 16.484 -7.922 1 88.81 105 ARG A N 1
ATOM 879 C CA . ARG A 1 105 ? -20.906 15.305 -8.617 1 88.81 105 ARG A CA 1
ATOM 880 C C . ARG A 1 105 ? -20.391 15.656 -10.008 1 88.81 105 ARG A C 1
ATOM 882 O O . ARG A 1 105 ? -19.453 15.023 -10.5 1 88.81 105 ARG A O 1
ATOM 889 N N . ASN A 1 106 ? -20.859 16.734 -10.594 1 90.56 106 ASN A N 1
ATOM 890 C CA . ASN A 1 106 ? -20.469 17.078 -11.953 1 90.56 106 ASN A CA 1
ATOM 891 C C . ASN A 1 106 ? -19.516 18.281 -11.977 1 90.56 106 ASN A C 1
ATOM 893 O O . ASN A 1 106 ? -19.141 18.75 -13.047 1 90.56 106 ASN A O 1
ATOM 897 N N . GLU A 1 107 ? -19.172 18.672 -10.789 1 91.56 107 GLU A N 1
ATOM 898 C CA . GLU A 1 107 ? -18.219 19.781 -10.711 1 91.56 107 GLU A CA 1
ATOM 899 C C . GLU A 1 107 ? -16.797 19.297 -10.984 1 91.56 107 GLU A C 1
ATOM 901 O O . GLU A 1 107 ? -16.453 18.156 -10.672 1 91.56 107 GLU A O 1
ATOM 906 N N . LYS A 1 108 ? -16.062 20.203 -11.672 1 89.69 108 LYS A N 1
ATOM 907 C CA . LYS A 1 108 ? -14.648 19.938 -11.914 1 89.69 108 LYS A CA 1
ATOM 908 C C . LYS A 1 108 ? -13.789 21.125 -11.477 1 89.69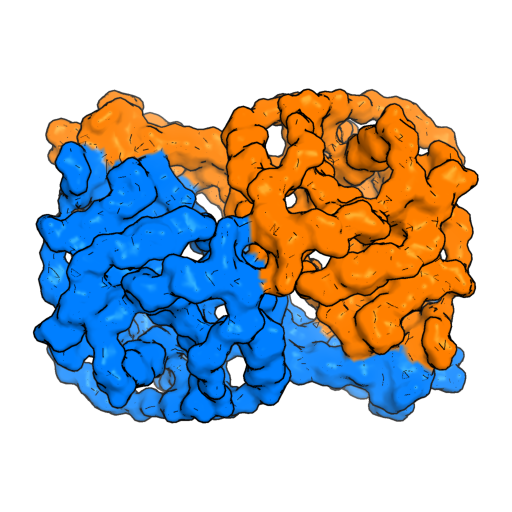 108 LYS A C 1
ATOM 910 O O . LYS A 1 108 ? -13.875 22.203 -12.062 1 89.69 108 LYS A O 1
ATOM 915 N N . PRO A 1 109 ? -12.984 20.984 -10.406 1 93.12 109 PRO A N 1
ATOM 916 C CA . PRO A 1 109 ? -12.797 19.781 -9.602 1 93.12 109 PRO A CA 1
ATOM 917 C C . PRO A 1 109 ? -13.906 19.562 -8.57 1 93.12 109 PRO A C 1
ATOM 919 O O . PRO A 1 109 ? -14.414 20.531 -8 1 93.12 109 PRO A O 1
ATOM 922 N N . ALA A 1 110 ? -14.234 18.328 -8.328 1 94.12 110 ALA A N 1
ATOM 923 C CA . ALA A 1 110 ? -15.227 17.969 -7.316 1 94.12 110 ALA A CA 1
ATOM 924 C C . ALA A 1 110 ? -14.617 17.969 -5.918 1 94.12 110 ALA A C 1
ATOM 926 O O . ALA A 1 110 ? -13.422 17.688 -5.758 1 94.12 110 ALA A O 1
ATOM 927 N N . PRO A 1 111 ? -15.383 18.328 -4.914 1 95.06 111 PRO A N 1
ATOM 928 C CA . PRO A 1 111 ? -14.898 18.281 -3.533 1 95.06 111 PRO A CA 1
ATOM 929 C C . PRO A 1 111 ? -14.891 16.859 -2.969 1 95.06 111 PRO A C 1
ATOM 931 O O . PRO A 1 111 ? -15.656 16.547 -2.051 1 95.06 111 PRO A O 1
ATOM 934 N N . ARG A 1 112 ? -13.977 16.141 -3.418 1 93.69 112 ARG A N 1
ATOM 935 C CA . ARG A 1 112 ? -13.891 14.734 -3.049 1 93.69 112 ARG A CA 1
ATOM 936 C C . ARG A 1 112 ? -13.555 14.578 -1.569 1 93.69 112 ARG A C 1
ATOM 938 O O . ARG A 1 112 ? -12.75 15.328 -1.025 1 93.69 112 ARG A O 1
ATOM 945 N N . GLY A 1 113 ? -14.219 13.648 -0.925 1 96.31 113 GLY A N 1
ATOM 946 C CA . GLY A 1 113 ? -13.898 13.258 0.438 1 96.31 113 GLY A CA 1
ATOM 947 C C . GLY A 1 113 ? -14.516 14.172 1.482 1 96.31 113 GLY A C 1
ATOM 948 O O . GLY A 1 113 ? -14.445 13.883 2.68 1 96.31 113 GLY A O 1
ATOM 949 N N . VAL A 1 114 ? -15.125 15.32 1.048 1 97.44 114 VAL A N 1
ATOM 950 C CA . VAL A 1 114 ? -15.625 16.297 2 1 97.44 114 VAL A CA 1
ATOM 951 C C . VAL A 1 114 ? -16.797 15.719 2.775 1 97.44 114 VAL A C 1
ATOM 953 O O . VAL A 1 114 ? -16.812 15.742 4.008 1 97.44 114 VAL A O 1
ATOM 956 N N . ALA A 1 115 ? -17.766 15.141 1.997 1 97.06 115 ALA A N 1
ATOM 957 C CA . ALA A 1 115 ? -18.922 14.531 2.654 1 97.06 115 ALA A CA 1
ATOM 958 C C . ALA A 1 115 ? -18.484 13.438 3.629 1 97.06 115 ALA A C 1
ATOM 960 O O . ALA A 1 115 ? -19.078 13.281 4.699 1 97.06 115 ALA A O 1
ATOM 961 N N . ASN A 1 116 ? -17.469 12.727 3.287 1 97.75 116 ASN A N 1
ATOM 962 C CA . ASN A 1 116 ? -16.953 11.641 4.102 1 97.75 116 ASN A CA 1
ATOM 963 C C . ASN A 1 116 ? -16.312 12.156 5.387 1 97.75 116 ASN A C 1
ATOM 965 O O . ASN A 1 116 ? -16.594 11.633 6.473 1 97.75 116 ASN A O 1
ATOM 969 N N . ARG A 1 117 ? -15.492 13.141 5.301 1 98.06 117 ARG A N 1
ATOM 970 C CA . ARG A 1 117 ? -14.844 13.727 6.473 1 98.06 117 ARG A CA 1
ATOM 971 C C . ARG A 1 117 ? -15.859 14.414 7.379 1 98.06 117 ARG A C 1
ATOM 973 O O . ARG A 1 117 ? -15.758 14.344 8.602 1 98.06 117 ARG A O 1
ATOM 980 N N . ARG A 1 118 ? -16.844 15.078 6.766 1 97.19 118 ARG A N 1
ATOM 981 C CA . ARG A 1 118 ? -17.922 15.688 7.547 1 97.19 118 ARG A CA 1
ATOM 982 C C . ARG A 1 118 ? -18.703 14.633 8.32 1 97.19 118 ARG A C 1
ATOM 984 O O . ARG A 1 118 ? -19.078 14.852 9.477 1 97.19 118 ARG A O 1
ATOM 991 N N . ALA A 1 119 ? -18.984 13.5 7.656 1 97.06 119 ALA A N 1
ATOM 992 C CA . ALA A 1 119 ? -19.688 12.414 8.32 1 97.06 119 ALA A CA 1
ATOM 993 C C . ALA A 1 119 ? -18.922 11.914 9.547 1 97.06 119 ALA A C 1
ATOM 995 O O . ALA A 1 119 ? -19.516 11.648 10.594 1 97.06 119 ALA A O 1
ATOM 996 N N . ALA A 1 120 ? -17.656 11.82 9.398 1 97.19 120 ALA A N 1
ATOM 997 C CA . ALA A 1 120 ? -16.812 11.383 10.516 1 97.19 120 ALA A CA 1
ATOM 998 C C . ALA A 1 120 ? -16.844 12.406 11.648 1 97.19 120 ALA A C 1
ATOM 1000 O O . ALA A 1 120 ? -16.922 12.039 12.82 1 97.19 120 ALA A O 1
ATOM 1001 N N . LEU A 1 121 ? -16.75 13.6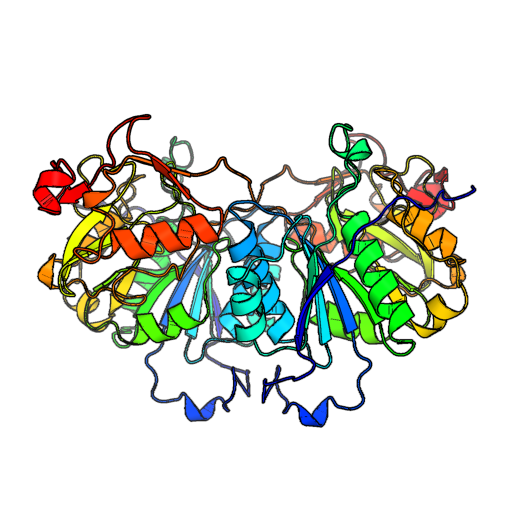88 11.312 1 96.56 121 LEU A N 1
ATOM 1002 C CA . LEU A 1 121 ? -16.812 14.742 12.312 1 96.56 121 LEU A CA 1
ATOM 1003 C C . LEU A 1 121 ? -18.141 14.703 13.062 1 96.56 121 LEU A C 1
ATOM 1005 O O . LEU A 1 121 ? -18.172 14.859 14.289 1 96.56 121 LEU A O 1
ATOM 1009 N N . GLN A 1 122 ? -19.188 14.523 12.305 1 94.62 122 GLN A N 1
ATOM 1010 C CA . GLN A 1 122 ? -20.516 14.406 12.914 1 94.62 122 GLN A CA 1
ATOM 1011 C C . GLN A 1 122 ? -20.578 13.211 13.867 1 94.62 122 GLN A C 1
ATOM 1013 O O . GLN A 1 122 ? -21.125 13.312 14.961 1 94.62 122 GLN A O 1
ATOM 1018 N N . TRP A 1 123 ? -20.016 12.094 13.422 1 95.88 123 TRP A N 1
ATOM 1019 C CA . TRP A 1 123 ? -19.984 10.891 14.25 1 95.88 123 TRP A CA 1
ATOM 1020 C C . TRP A 1 123 ? -19.266 11.148 15.562 1 95.88 123 TRP A C 1
ATOM 1022 O O . TRP A 1 123 ? -19.75 10.766 16.625 1 95.88 123 TRP A O 1
ATOM 1032 N N . ILE A 1 124 ? -18.172 11.805 15.531 1 95.88 124 ILE A N 1
ATOM 1033 C CA . ILE A 1 124 ? -17.359 12.117 16.703 1 95.88 124 ILE A CA 1
ATOM 1034 C C . ILE A 1 124 ? -18.141 13.031 17.641 1 95.88 124 ILE A C 1
ATOM 1036 O O . ILE A 1 124 ? -18.156 12.812 18.859 1 95.88 124 ILE A O 1
ATOM 1040 N N . ARG A 1 125 ? -18.766 14.016 17.125 1 93.38 125 ARG A N 1
ATOM 1041 C CA . ARG A 1 125 ? -19.531 14.969 17.906 1 93.38 125 ARG A CA 1
ATOM 1042 C C . ARG A 1 125 ? -20.719 14.281 18.594 1 93.38 125 ARG A C 1
ATOM 1044 O O . ARG A 1 125 ? -20.984 14.523 19.766 1 93.38 125 ARG A O 1
ATOM 1051 N N . GLN A 1 126 ? -21.391 13.477 17.797 1 93.25 126 GLN A N 1
ATOM 1052 C CA . GLN A 1 126 ? -22.578 12.797 18.312 1 93.25 126 GLN A CA 1
ATOM 1053 C C . GLN A 1 126 ? -22.219 11.883 19.484 1 93.25 126 GLN A C 1
ATOM 1055 O O . GLN A 1 126 ? -23.031 11.688 20.391 1 93.25 126 GLN A O 1
ATOM 1060 N N . HIS A 1 127 ? -21.062 11.367 19.5 1 94.5 127 HIS A N 1
ATOM 1061 C CA . HIS A 1 127 ? -20.625 10.469 20.562 1 94.5 127 HIS A CA 1
ATOM 1062 C C . HIS A 1 127 ? -19.891 11.227 21.656 1 94.5 127 HIS A C 1
ATOM 1064 O O . HIS A 1 127 ? -19.453 10.625 22.641 1 94.5 127 HIS A O 1
ATOM 1070 N N . ASN A 1 128 ? -19.703 12.508 21.516 1 93.94 128 ASN A N 1
ATOM 1071 C CA . ASN A 1 128 ? -19.078 13.398 22.484 1 93.94 128 ASN A CA 1
ATOM 1072 C C . ASN A 1 128 ? -17.656 12.953 22.812 1 93.94 128 ASN A C 1
ATOM 1074 O O . ASN A 1 128 ? -17.266 12.898 23.984 1 93.94 128 ASN A O 1
ATOM 1078 N N . PHE A 1 129 ? -17 12.445 21.812 1 92.25 129 PHE A N 1
ATOM 1079 C CA . PHE A 1 129 ? -15.594 12.094 21.984 1 92.25 129 PHE A CA 1
ATOM 1080 C C . PHE A 1 129 ? -14.711 13.336 22 1 92.25 129 PHE A C 1
ATOM 1082 O O . PHE A 1 129 ? -14.617 14.047 21 1 92.25 129 PHE A O 1
ATOM 1089 N N . THR A 1 130 ? -14.117 13.562 23.141 1 92.38 130 THR A N 1
ATOM 1090 C CA . THR A 1 130 ? -13.305 14.766 23.266 1 92.38 130 THR A CA 1
ATOM 1091 C C . THR A 1 130 ? -11.875 14.414 23.672 1 92.38 130 THR A C 1
ATOM 1093 O O . THR A 1 130 ? -11.023 15.297 23.781 1 92.38 130 THR A O 1
ATOM 1096 N N . ASN A 1 131 ? -11.711 13.188 23.844 1 95.19 131 ASN A N 1
ATOM 1097 C CA . ASN A 1 131 ? -10.367 12.711 24.156 1 95.19 131 ASN A CA 1
ATOM 1098 C C . ASN A 1 131 ? -9.789 11.875 23.016 1 95.19 131 ASN A C 1
ATOM 1100 O O . ASN A 1 131 ? -10.406 10.914 22.562 1 95.19 131 ASN A O 1
ATOM 1104 N N . GLY A 1 132 ? -8.688 12.305 22.484 1 98.19 132 GLY A N 1
ATOM 1105 C CA . GLY A 1 132 ? -8.047 11.594 21.406 1 98.19 132 GLY A CA 1
ATOM 1106 C C . GLY A 1 132 ? -7.539 12.508 20.297 1 98.19 132 GLY A C 1
ATOM 1107 O O . GLY A 1 132 ? -7.5 13.727 20.469 1 98.19 132 GLY A O 1
ATOM 1108 N N . ILE A 1 133 ? -7.078 11.898 19.266 1 98.88 133 ILE A N 1
ATOM 1109 C CA . ILE A 1 133 ? -6.477 12.617 18.156 1 98.88 133 ILE A CA 1
ATOM 1110 C C . ILE A 1 133 ? -7.262 12.328 16.875 1 98.88 133 ILE A C 1
ATOM 1112 O O . ILE A 1 133 ? -7.566 11.172 16.562 1 98.88 133 ILE A O 1
ATOM 1116 N N . LEU A 1 134 ? -7.711 13.391 16.219 1 98.88 134 LEU A N 1
ATOM 1117 C CA . LEU A 1 134 ? -8.328 13.281 14.898 1 98.88 134 LEU A CA 1
ATOM 1118 C C . LEU A 1 134 ? -7.27 13.312 13.797 1 98.88 134 LEU A C 1
ATOM 1120 O O . LEU A 1 134 ? -6.41 14.195 13.781 1 98.88 134 LEU A O 1
ATOM 1124 N N . TYR A 1 135 ? -7.25 12.383 12.93 1 98.94 135 TYR A N 1
ATOM 1125 C CA . TYR A 1 135 ? -6.34 12.352 11.789 1 98.94 135 TYR A CA 1
ATOM 1126 C C . TYR A 1 135 ? -7.062 11.906 10.523 1 98.94 135 TYR A C 1
ATOM 1128 O O . TYR A 1 135 ? -7.773 10.898 10.531 1 98.94 135 TYR A O 1
ATOM 1136 N N . PHE A 1 136 ? -6.93 12.688 9.461 1 98.81 136 PHE A N 1
ATOM 1137 C CA . PHE A 1 136 ? -7.484 12.352 8.156 1 98.81 136 PHE A CA 1
ATOM 1138 C C . PHE A 1 136 ? -6.465 11.594 7.316 1 98.81 136 PHE A C 1
ATOM 1140 O O . PHE A 1 136 ? -5.434 12.141 6.93 1 98.81 136 PHE A O 1
ATOM 1147 N N . GLY A 1 137 ? -6.715 10.336 7.059 1 98.62 137 GLY A N 1
ATOM 1148 C CA . GLY A 1 137 ? -5.82 9.492 6.289 1 98.62 137 GLY A CA 1
ATOM 1149 C C . GLY A 1 137 ? -6.484 8.883 5.066 1 98.62 137 GLY A C 1
ATOM 1150 O O . GLY A 1 137 ? -7.391 8.055 5.191 1 98.62 137 GLY A O 1
ATOM 1151 N N . ASP A 1 138 ? -6 9.188 3.875 1 97.88 138 ASP A N 1
ATOM 1152 C CA . ASP A 1 138 ? -6.523 8.656 2.621 1 97.88 138 ASP A CA 1
ATOM 1153 C C . ASP A 1 138 ? -6.227 7.164 2.496 1 97.88 138 ASP A C 1
ATOM 1155 O O . ASP A 1 138 ? -5.25 6.668 3.062 1 97.88 138 ASP A O 1
ATOM 1159 N N . ASP A 1 139 ? -7.039 6.469 1.736 1 98.06 139 ASP A N 1
ATOM 1160 C CA . ASP A 1 139 ? -6.953 5.016 1.667 1 98.06 139 ASP A CA 1
ATOM 1161 C C . ASP A 1 139 ? -5.777 4.578 0.791 1 98.06 139 ASP A C 1
ATOM 1163 O O . ASP A 1 139 ? -5.359 3.42 0.839 1 98.06 139 ASP A O 1
ATOM 1167 N N . ASP A 1 140 ? -5.168 5.512 -0.018 1 97.38 140 ASP A N 1
ATOM 1168 C CA . ASP A 1 140 ? -4.066 5.086 -0.876 1 97.38 140 ASP A CA 1
ATOM 1169 C C . ASP A 1 140 ? -2.77 5.797 -0.503 1 97.38 140 ASP A C 1
ATOM 1171 O O . ASP A 1 140 ? -1.771 5.695 -1.218 1 97.38 140 ASP A O 1
ATOM 1175 N N . ASN A 1 141 ? -2.736 6.543 0.662 1 98.44 141 ASN A N 1
ATOM 1176 C CA . ASN A 1 141 ? -1.496 7.125 1.169 1 98.44 141 ASN A CA 1
ATOM 1177 C C . ASN A 1 141 ? -0.611 6.066 1.823 1 98.44 141 ASN A C 1
ATOM 1179 O O . ASN A 1 141 ? -1.061 4.949 2.086 1 98.44 141 ASN A O 1
ATOM 1183 N N . THR A 1 142 ? 0.617 6.402 1.958 1 98.69 142 THR A N 1
ATOM 1184 C CA . THR A 1 142 ? 1.559 5.602 2.73 1 98.69 142 THR A CA 1
ATOM 1185 C C . THR A 1 142 ? 1.914 6.293 4.043 1 98.69 142 THR A C 1
ATOM 1187 O O . THR A 1 142 ? 2.303 7.465 4.047 1 98.69 142 THR A O 1
ATOM 1190 N N . TYR A 1 143 ? 1.821 5.609 5.168 1 98.75 143 TYR A N 1
ATOM 1191 C CA . TYR A 1 143 ? 2.084 6.156 6.496 1 98.75 143 TYR A CA 1
ATOM 1192 C C . TYR A 1 143 ? 3.221 5.406 7.18 1 98.75 143 TYR A C 1
ATOM 1194 O O . TYR A 1 143 ? 3.207 4.176 7.25 1 98.75 143 TYR A O 1
ATOM 1202 N N . ASP A 1 144 ? 4.16 6.156 7.609 1 98.25 144 ASP A N 1
ATOM 1203 C CA . ASP A 1 144 ? 5.152 5.559 8.5 1 98.25 144 ASP A CA 1
ATOM 1204 C C . ASP A 1 144 ? 4.543 5.242 9.867 1 98.25 144 ASP A C 1
ATOM 1206 O O . ASP A 1 144 ? 3.717 6.004 10.375 1 98.25 144 ASP A O 1
ATOM 1210 N N . LEU A 1 145 ? 4.965 4.121 10.484 1 98.06 145 LEU A N 1
ATOM 1211 C CA . LEU A 1 145 ? 4.406 3.756 11.781 1 98.06 145 LEU A CA 1
ATOM 1212 C C . LEU A 1 145 ? 4.73 4.816 12.828 1 98.06 145 LEU A C 1
ATOM 1214 O O . LEU A 1 145 ? 3.943 5.047 13.742 1 98.06 145 LEU A O 1
ATOM 1218 N N . ARG A 1 146 ? 5.828 5.547 12.742 1 97.69 146 ARG A N 1
ATOM 1219 C CA . ARG A 1 146 ? 6.242 6.578 13.688 1 97.69 146 ARG A CA 1
ATOM 1220 C C . ARG A 1 146 ? 5.234 7.723 13.719 1 97.69 146 ARG A C 1
ATOM 1222 O O . ARG A 1 146 ? 5.164 8.469 14.703 1 97.69 146 ARG A O 1
ATOM 1229 N N . LEU A 1 147 ? 4.496 7.891 12.578 1 98.75 147 LEU A N 1
ATOM 1230 C CA . LEU A 1 147 ? 3.488 8.945 12.508 1 98.75 147 LEU A CA 1
ATOM 1231 C C . LEU A 1 147 ? 2.537 8.867 13.695 1 98.75 147 LEU A C 1
ATOM 1233 O O . LEU A 1 147 ? 2.232 9.883 14.32 1 98.75 147 LEU A O 1
ATOM 1237 N N . PHE A 1 148 ? 2.166 7.707 14.008 1 98.75 148 PHE A N 1
ATOM 1238 C CA . PHE A 1 148 ? 1.076 7.516 14.953 1 98.75 148 PHE A CA 1
ATOM 1239 C C . PHE A 1 148 ? 1.526 7.84 16.375 1 98.75 148 PHE A C 1
ATOM 1241 O O . PHE A 1 148 ? 0.755 8.391 17.156 1 98.75 148 PHE A O 1
ATOM 1248 N N . SER A 1 149 ? 2.758 7.52 16.719 1 97.38 149 SER A N 1
ATOM 1249 C CA . SER A 1 149 ? 3.285 7.945 18 1 97.38 149 SER A CA 1
ATOM 1250 C C . SER A 1 149 ? 3.473 9.453 18.062 1 97.38 149 SER A C 1
ATOM 1252 O O . SER A 1 149 ? 3.238 10.086 19.094 1 97.38 149 SER A O 1
ATOM 1254 N N . GLU A 1 150 ? 3.824 9.992 16.953 1 98.19 150 GLU A N 1
ATOM 1255 C CA . GLU A 1 150 ? 4.051 11.438 16.891 1 98.19 150 GLU A CA 1
ATOM 1256 C C . GLU A 1 150 ? 2.75 12.211 17.062 1 98.19 150 GLU A C 1
ATOM 1258 O O . GLU A 1 150 ? 2.68 13.141 17.859 1 98.19 150 GLU A O 1
ATOM 1263 N N . ILE A 1 151 ? 1.727 11.797 16.406 1 98.75 151 ILE A N 1
ATOM 1264 C CA . ILE A 1 151 ? 0.508 12.594 16.422 1 98.75 151 ILE A CA 1
ATOM 1265 C C . ILE A 1 151 ? -0.243 12.367 17.719 1 98.75 151 ILE A C 1
ATOM 1267 O O . ILE A 1 151 ? -1.08 13.18 18.125 1 98.75 151 ILE A O 1
ATOM 1271 N N . ARG A 1 152 ? -0.01 11.336 18.422 1 98.25 152 ARG A N 1
ATOM 1272 C CA . ARG A 1 152 ? -0.639 11.094 19.719 1 98.25 152 ARG A CA 1
ATOM 1273 C C . ARG A 1 152 ? -0.266 12.18 20.719 1 98.25 152 ARG A C 1
ATOM 1275 O O . ARG A 1 152 ? -0.97 12.383 21.719 1 98.25 152 ARG A O 1
ATOM 1282 N N . LYS A 1 153 ? 0.813 12.859 20.469 1 97.69 153 LYS A N 1
ATOM 1283 C CA . LYS A 1 153 ? 1.308 13.891 21.375 1 97.69 153 LYS A CA 1
ATOM 1284 C C . LYS A 1 153 ? 0.675 15.242 21.078 1 97.69 153 LYS A C 1
ATOM 1286 O O . LYS A 1 153 ? 0.957 16.234 21.766 1 97.69 153 LYS A O 1
ATOM 1291 N N . THR A 1 154 ? -0.156 15.336 20.109 1 98.75 154 THR A N 1
ATOM 1292 C CA . THR A 1 154 ? -0.743 16.594 19.688 1 98.75 154 THR A CA 1
ATOM 1293 C C . THR A 1 154 ? -1.578 17.219 20.797 1 98.75 154 THR A C 1
ATOM 1295 O O . THR A 1 154 ? -2.492 16.578 21.328 1 98.75 154 THR A O 1
ATOM 1298 N N . GLN A 1 155 ? -1.257 18.453 21.156 1 98.44 155 GLN A N 1
ATOM 1299 C CA . GLN A 1 155 ? -2.012 19.156 22.188 1 98.44 155 GLN A CA 1
ATOM 1300 C C . GLN A 1 155 ? -3.092 20.047 21.547 1 98.44 155 GLN A C 1
ATOM 1302 O O . GLN A 1 155 ? -4.148 20.266 22.156 1 98.44 155 GLN A O 1
ATOM 1307 N N . ARG A 1 156 ? -2.779 20.625 20.469 1 98.56 156 ARG A N 1
ATOM 1308 C CA . ARG A 1 156 ? -3.727 21.422 19.688 1 98.56 156 ARG A CA 1
ATOM 1309 C C . ARG A 1 156 ? -3.783 20.922 18.25 1 98.56 156 ARG A C 1
ATOM 1311 O O . ARG A 1 156 ? -4.531 20 17.922 1 98.56 156 ARG A O 1
ATOM 1318 N N . VAL A 1 157 ? -2.773 21.391 17.438 1 98.88 157 VAL A N 1
ATOM 1319 C CA . VAL A 1 157 ? -2.633 20.953 16.047 1 98.88 157 VAL A CA 1
ATOM 1320 C C . VAL A 1 157 ? -1.168 20.641 15.75 1 98.88 157 VAL A C 1
ATOM 1322 O O . VAL A 1 157 ? -0.292 21.484 15.961 1 98.88 157 VAL A O 1
ATOM 1325 N N . SER A 1 158 ? -0.899 19.438 15.383 1 98.94 158 SER A N 1
ATOM 1326 C CA . SER A 1 158 ? 0.438 19.094 14.906 1 98.94 158 SER A CA 1
ATOM 1327 C C . SER A 1 158 ? 0.505 19.125 13.383 1 98.94 158 SER A C 1
ATOM 1329 O O . SER A 1 158 ? -0.492 18.859 12.711 1 98.94 158 SER A O 1
ATOM 1331 N N . MET A 1 159 ? 1.696 19.5 12.867 1 98.88 159 MET A N 1
ATOM 1332 C CA . MET A 1 159 ? 1.933 19.516 11.43 1 98.88 159 MET A CA 1
ATOM 1333 C C . MET A 1 159 ? 3.271 18.875 11.086 1 98.88 159 MET A C 1
ATOM 1335 O O . MET A 1 159 ? 4.18 18.844 11.922 1 98.88 159 MET A O 1
ATOM 1339 N N . PHE A 1 160 ? 3.387 18.359 9.961 1 98.81 160 PHE A N 1
ATOM 1340 C CA . PHE A 1 160 ? 4.578 17.719 9.43 1 98.81 160 PHE A CA 1
ATOM 1341 C C . PHE A 1 160 ? 4.543 17.672 7.906 1 98.81 160 PHE A C 1
ATOM 1343 O O . PHE A 1 160 ? 3.48 17.828 7.301 1 98.81 160 PHE A O 1
ATOM 1350 N N . PRO A 1 161 ? 5.695 17.578 7.266 1 98.75 161 PRO A N 1
ATOM 1351 C CA . PRO A 1 161 ? 5.711 17.578 5.801 1 98.75 161 PRO A CA 1
ATOM 1352 C C . PRO A 1 161 ? 5.145 16.297 5.203 1 98.75 161 PRO A C 1
ATOM 1354 O O . PRO A 1 161 ? 5.25 15.227 5.812 1 98.75 161 PRO A O 1
ATOM 1357 N N . VAL A 1 162 ? 4.523 16.438 4.078 1 98.75 162 VAL A N 1
ATOM 1358 C CA . VAL A 1 162 ? 4.008 15.312 3.303 1 98.75 162 VAL A CA 1
ATOM 1359 C C . VAL A 1 162 ? 4.805 15.164 2.01 1 98.75 162 VAL A C 1
ATOM 1361 O O . VAL A 1 162 ? 5.062 16.156 1.316 1 98.75 162 VAL A O 1
ATOM 1364 N N . GLY A 1 163 ? 5.234 13.953 1.759 1 98.44 163 GLY A N 1
ATOM 1365 C CA . GLY A 1 163 ? 5.988 13.688 0.542 1 98.44 163 GLY A CA 1
ATOM 1366 C C . GLY A 1 163 ? 5.102 13.438 -0.664 1 98.44 163 GLY A C 1
ATOM 1367 O O . GLY A 1 163 ? 3.92 13.117 -0.516 1 98.44 163 GLY A O 1
ATOM 1368 N N . LEU A 1 164 ? 5.684 13.617 -1.87 1 98 164 LEU A N 1
ATOM 1369 C CA . LEU A 1 164 ? 5.082 13.328 -3.166 1 98 164 LEU A CA 1
ATOM 1370 C C . LEU A 1 164 ? 3.953 14.305 -3.473 1 98 164 LEU A C 1
ATOM 1372 O O . LEU A 1 164 ? 2.938 13.93 -4.062 1 98 164 LEU A O 1
ATOM 1376 N N . ILE A 1 165 ? 4.176 15.5 -3.037 1 96.06 165 ILE A N 1
ATOM 1377 C CA . ILE A 1 165 ? 3.16 16.516 -3.291 1 96.06 165 ILE A CA 1
ATOM 1378 C C . ILE A 1 165 ? 3.557 17.344 -4.508 1 96.06 165 ILE A C 1
ATOM 1380 O O . ILE A 1 165 ? 4.617 17.969 -4.523 1 96.06 165 ILE A O 1
ATOM 1384 N N . ALA A 1 166 ? 2.805 17.312 -5.52 1 92.5 166 ALA A N 1
ATOM 1385 C CA . ALA A 1 166 ? 2.814 18.219 -6.668 1 92.5 166 ALA A CA 1
ATOM 1386 C C . ALA A 1 166 ? 4.234 18.422 -7.184 1 92.5 166 ALA A C 1
ATOM 1388 O O . ALA A 1 166 ? 5.004 17.469 -7.32 1 92.5 166 ALA A O 1
ATOM 1389 N N . ASP A 1 167 ? 4.625 19.656 -7.504 1 91.44 167 ASP A N 1
ATOM 1390 C CA . ASP A 1 167 ? 5.816 19.953 -8.289 1 91.44 167 ASP A CA 1
ATOM 1391 C C . ASP A 1 167 ? 7.082 19.828 -7.441 1 91.44 167 ASP A C 1
ATOM 1393 O O . ASP A 1 167 ? 8.148 19.484 -7.953 1 91.44 167 ASP A O 1
ATOM 1397 N N . TYR A 1 168 ? 6.977 20.094 -6.184 1 93.94 168 TYR A N 1
ATOM 1398 C CA . TYR A 1 168 ? 8.156 20.094 -5.32 1 93.94 168 TYR A CA 1
ATOM 1399 C C . TYR A 1 168 ? 8.43 18.688 -4.793 1 93.94 168 TYR A C 1
ATOM 1401 O O . TYR A 1 168 ? 9.516 18.406 -4.285 1 93.94 168 TYR A O 1
ATOM 1409 N N . GLY A 1 169 ? 7.434 17.828 -4.848 1 95.75 169 GLY A N 1
ATOM 1410 C CA . GLY A 1 169 ? 7.562 16.516 -4.25 1 95.75 169 GLY A CA 1
ATOM 1411 C C . GLY A 1 169 ? 7.387 16.516 -2.742 1 95.75 169 GLY A C 1
ATOM 1412 O O . GLY A 1 169 ? 7.559 15.492 -2.084 1 95.75 169 GLY A O 1
ATOM 1413 N N . VAL A 1 170 ? 7.102 17.703 -2.232 1 97.31 170 VAL A N 1
ATOM 1414 C CA . VAL A 1 170 ? 6.91 17.828 -0.792 1 97.31 170 VAL A CA 1
ATOM 1415 C C . VAL A 1 170 ? 6.113 19.094 -0.49 1 97.31 170 VAL A C 1
ATOM 1417 O O . VAL A 1 170 ? 6.129 20.047 -1.272 1 97.31 170 VAL A O 1
ATOM 1420 N N . SER A 1 171 ? 5.348 19.062 0.547 1 97.5 171 SER A N 1
ATOM 1421 C CA . SER A 1 171 ? 4.633 20.188 1.124 1 97.5 171 SER A CA 1
ATOM 1422 C C . SER A 1 171 ? 4.625 20.125 2.646 1 97.5 171 SER A C 1
ATOM 1424 O O . SER A 1 171 ? 4.496 19.047 3.225 1 97.5 171 SER A O 1
ATOM 1426 N N . GLY A 1 172 ? 4.859 21.297 3.297 1 97.5 172 GLY A N 1
ATOM 1427 C CA . GLY A 1 172 ? 4.797 21.266 4.75 1 97.5 172 GLY A CA 1
ATOM 1428 C C . GLY A 1 172 ? 5.34 22.531 5.398 1 97.5 172 GLY A C 1
ATOM 1429 O O . GLY A 1 172 ? 5.664 23.5 4.707 1 97.5 172 GLY A O 1
ATOM 1430 N N . PRO A 1 173 ? 5.461 22.531 6.688 1 98.31 173 PRO A N 1
ATOM 1431 C CA . PRO A 1 173 ? 5.898 23.703 7.449 1 98.31 173 PRO A CA 1
ATOM 1432 C C . PRO A 1 173 ? 7.391 23.984 7.277 1 98.31 173 PRO A C 1
ATOM 1434 O O . PRO A 1 173 ? 8.18 23.062 7.051 1 98.31 173 PRO A O 1
ATOM 1437 N N . VAL A 1 174 ? 7.656 25.234 7.344 1 97.75 174 VAL A N 1
ATOM 1438 C CA . VAL A 1 174 ? 9.023 25.703 7.543 1 97.75 174 VAL A CA 1
ATOM 1439 C C . VAL A 1 174 ? 9.266 26 9.023 1 97.75 174 VAL A C 1
ATOM 1441 O O . VAL A 1 174 ? 8.531 26.781 9.625 1 97.75 174 VAL A O 1
ATOM 1444 N N . VAL A 1 175 ? 10.242 25.328 9.547 1 98.25 175 VAL A N 1
ATOM 1445 C CA . VAL A 1 175 ? 10.477 25.406 10.984 1 98.25 175 VAL A CA 1
ATOM 1446 C C . VAL A 1 175 ? 11.82 26.062 11.258 1 98.25 175 VAL A C 1
ATOM 1448 O O . VAL A 1 175 ? 12.828 25.719 10.641 1 98.25 175 VAL A O 1
ATOM 1451 N N . ARG A 1 176 ? 11.82 27.047 12.094 1 96.38 176 ARG A N 1
ATOM 1452 C CA . ARG A 1 176 ? 13.023 27.688 12.609 1 96.38 176 ARG A CA 1
ATOM 1453 C C . ARG A 1 176 ? 13.016 27.719 14.133 1 96.38 176 ARG A C 1
ATOM 1455 O O . ARG A 1 176 ? 12.047 28.172 14.75 1 96.38 176 ARG A O 1
ATOM 1462 N N . LYS A 1 177 ? 14.102 27.188 14.734 1 94.94 177 LYS A N 1
ATOM 1463 C CA . LYS A 1 177 ? 14.258 27.156 16.188 1 94.94 177 LYS A CA 1
ATOM 1464 C C . LYS A 1 177 ? 13.055 26.5 16.859 1 94.94 177 LYS A C 1
ATOM 1466 O O . LYS A 1 177 ? 12.492 27.047 17.812 1 94.94 177 LYS A O 1
ATOM 1471 N N . GLY A 1 178 ? 12.531 25.531 16.188 1 96.31 178 GLY A N 1
ATOM 1472 C CA . GLY A 1 178 ? 11.5 24.688 16.766 1 96.31 178 GLY A CA 1
ATOM 1473 C C . GLY A 1 178 ? 10.102 25.234 16.562 1 96.31 178 GLY A C 1
ATOM 1474 O O . GLY A 1 178 ? 9.125 24.641 17.031 1 96.31 178 GLY A O 1
ATOM 1475 N N . LYS A 1 179 ? 10.031 26.328 15.797 1 97.12 179 LYS A N 1
ATOM 1476 C CA . LYS A 1 179 ? 8.727 26.953 15.586 1 97.12 179 LYS A CA 1
ATOM 1477 C C . LYS A 1 179 ? 8.383 27.016 14.102 1 97.12 179 LYS A C 1
ATOM 1479 O O . LYS A 1 179 ? 9.258 27.25 13.266 1 97.12 179 LYS A O 1
ATOM 1484 N N . VAL A 1 180 ? 7.109 26.797 13.82 1 98.06 180 VAL A N 1
ATOM 1485 C CA . VAL A 1 180 ? 6.641 26.953 12.445 1 98.06 180 VAL A CA 1
ATOM 1486 C C . VAL A 1 180 ? 6.57 28.438 12.094 1 98.06 180 VAL A C 1
ATOM 1488 O O . VAL A 1 180 ? 5.914 29.219 12.789 1 98.06 180 VAL A O 1
ATOM 1491 N N . VAL A 1 181 ? 7.223 28.828 10.984 1 96.19 181 VAL A N 1
ATOM 1492 C CA . VAL A 1 181 ? 7.289 30.25 10.672 1 96.19 181 VAL A CA 1
ATOM 1493 C C . VAL A 1 181 ? 6.676 30.5 9.297 1 96.19 181 VAL A C 1
ATOM 1495 O O . VAL A 1 181 ? 6.383 31.656 8.938 1 96.19 181 VAL A O 1
ATOM 1498 N N . ALA A 1 182 ? 6.535 29.484 8.539 1 97.12 182 ALA A N 1
ATOM 1499 C CA . ALA A 1 182 ? 6.023 29.578 7.18 1 97.12 182 ALA A CA 1
ATOM 1500 C C . ALA A 1 182 ? 5.699 28.203 6.613 1 97.12 182 ALA A C 1
ATOM 1502 O O . ALA A 1 182 ? 5.691 27.203 7.348 1 97.12 182 ALA A O 1
ATOM 1503 N N . PHE A 1 183 ? 5.363 28.172 5.293 1 97.56 183 PHE A N 1
ATOM 1504 C CA . PHE A 1 183 ? 5.023 26.922 4.633 1 97.56 183 PHE A CA 1
ATOM 1505 C C . PHE A 1 183 ? 5.66 26.844 3.248 1 97.56 183 PHE A C 1
ATOM 1507 O O . PHE A 1 183 ? 5.711 27.844 2.531 1 97.56 183 PHE A O 1
ATOM 1514 N N . LEU A 1 184 ? 6.168 25.703 2.953 1 95.75 184 LEU A N 1
ATOM 1515 C CA . LEU A 1 184 ? 6.641 25.375 1.61 1 95.75 184 LEU A CA 1
ATOM 1516 C C . LEU A 1 184 ? 5.582 24.594 0.835 1 95.75 184 LEU A C 1
ATOM 1518 O O . LEU A 1 184 ? 5.203 23.5 1.232 1 95.75 184 LEU A O 1
ATOM 1522 N N . ASP A 1 185 ? 5.082 25.125 -0.22 1 94.44 185 ASP A N 1
ATOM 1523 C CA . ASP A 1 185 ? 4.07 24.5 -1.068 1 94.44 185 ASP A CA 1
ATOM 1524 C C . ASP A 1 185 ? 4.121 25.062 -2.488 1 94.44 185 ASP A C 1
ATOM 1526 O O . ASP A 1 185 ? 4.332 26.266 -2.678 1 94.44 185 ASP A O 1
ATOM 1530 N N . SER A 1 186 ? 3.846 24.234 -3.438 1 91.81 186 SER A N 1
ATOM 1531 C CA . SER A 1 186 ? 3.943 24.672 -4.824 1 91.81 186 SER A CA 1
ATOM 1532 C C . SER A 1 186 ? 2.674 25.391 -5.27 1 91.81 186 SER A C 1
ATOM 1534 O O . SER A 1 186 ? 2.635 25.984 -6.348 1 91.81 186 SER A O 1
ATOM 1536 N N . TRP A 1 187 ? 1.643 25.391 -4.449 1 91.88 187 TRP A N 1
ATOM 1537 C CA . TRP A 1 187 ? 0.382 26.062 -4.727 1 91.88 187 TRP A CA 1
ATOM 1538 C C . TRP A 1 187 ? -0.162 26.734 -3.467 1 91.88 187 TRP A C 1
ATOM 1540 O O . TRP A 1 187 ? -0.921 26.125 -2.713 1 91.88 187 TRP A O 1
ATOM 1550 N N . VAL A 1 188 ? 0.083 27.953 -3.275 1 90.81 188 VAL A N 1
ATOM 1551 C CA . VAL A 1 188 ? -0.318 28.672 -2.078 1 90.81 188 VAL A CA 1
ATOM 1552 C C . VAL A 1 188 ? -1.718 29.25 -2.27 1 90.81 188 VAL A C 1
ATOM 1554 O O . VAL A 1 188 ? -2.584 29.094 -1.406 1 90.81 188 VAL A O 1
ATOM 1557 N N . ALA A 1 189 ? -1.928 29.859 -3.318 1 92.5 189 ALA A N 1
ATOM 1558 C CA . ALA A 1 189 ? -3.238 30.328 -3.764 1 92.5 189 ALA A CA 1
ATOM 1559 C C . ALA A 1 189 ? -3.969 31.062 -2.641 1 92.5 189 ALA A C 1
ATOM 1561 O O . ALA A 1 189 ? -5.176 30.875 -2.453 1 92.5 189 ALA A O 1
ATOM 1562 N N . GLY A 1 190 ? -3.23 31.828 -1.841 1 94.25 190 GLY A N 1
ATOM 1563 C CA . GLY A 1 190 ? -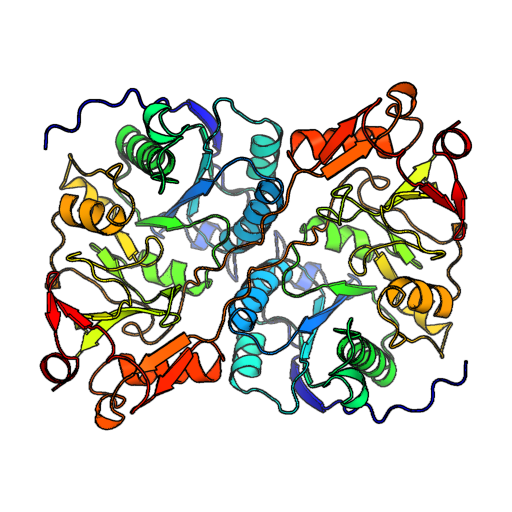3.83 32.625 -0.798 1 94.25 190 GLY A CA 1
ATOM 1564 C C . GLY A 1 190 ? -4.246 31.844 0.422 1 94.25 190 GLY A C 1
ATOM 1565 O O . GLY A 1 190 ? -4.867 32.375 1.342 1 94.25 190 GLY A O 1
ATOM 1566 N N . ARG A 1 191 ? -3.947 30.578 0.481 1 96.19 191 ARG A N 1
ATOM 1567 C CA . ARG A 1 191 ? -4.266 29.75 1.635 1 96.19 191 ARG A CA 1
ATOM 1568 C C . ARG A 1 191 ? -3.422 30.141 2.844 1 96.19 191 ARG A C 1
ATOM 1570 O O . ARG A 1 191 ? -2.201 30.266 2.74 1 96.19 191 ARG A O 1
ATOM 1577 N N . ARG A 1 192 ? -4.113 30.328 3.918 1 96.44 192 ARG A N 1
ATOM 1578 C CA . ARG A 1 192 ? -3.391 30.609 5.152 1 96.44 192 ARG A CA 1
ATOM 1579 C C . ARG A 1 192 ? -2.541 29.422 5.586 1 96.44 192 ARG A C 1
ATOM 1581 O O . ARG A 1 192 ? -1.436 29.594 6.102 1 96.44 192 ARG A O 1
ATOM 1588 N N . TRP A 1 193 ? -3.115 28.312 5.402 1 97.62 193 TRP A N 1
ATOM 1589 C CA . TRP A 1 193 ? -2.449 27.062 5.766 1 97.62 193 TRP A CA 1
ATOM 1590 C C . TRP A 1 193 ? -2.301 26.141 4.551 1 97.62 193 TRP A C 1
ATOM 1592 O O . TRP A 1 193 ? -3.08 25.203 4.371 1 97.62 193 TRP A O 1
ATOM 1602 N N . PRO A 1 194 ? -1.299 26.344 3.721 1 96.44 194 PRO A N 1
ATOM 1603 C CA . PRO A 1 194 ? -1.097 25.469 2.562 1 96.44 194 PRO A CA 1
ATOM 1604 C C . PRO A 1 194 ? -0.461 24.141 2.938 1 96.44 194 PRO A C 1
ATOM 1606 O O . PRO A 1 194 ? 0.738 23.938 2.729 1 96.44 194 PRO A O 1
ATOM 1609 N N . VAL A 1 195 ? -1.249 23.25 3.455 1 96.81 195 VAL A N 1
ATOM 1610 C CA . VAL A 1 195 ? -0.815 21.922 3.879 1 96.81 195 VAL A CA 1
ATOM 1611 C C . VAL A 1 195 ? -1.729 20.859 3.271 1 96.81 195 VAL A C 1
ATOM 1613 O O . VAL A 1 195 ? -2.859 21.156 2.875 1 96.81 195 VAL A O 1
ATOM 1616 N N . ASP A 1 196 ? -1.18 19.75 3.094 1 97.5 196 ASP A N 1
ATOM 1617 C CA . ASP A 1 196 ? -1.972 18.594 2.65 1 97.5 196 ASP A CA 1
ATOM 1618 C C . ASP A 1 196 ? -2.859 18.078 3.777 1 97.5 196 ASP A C 1
ATOM 1620 O O . ASP A 1 196 ? -2.539 18.25 4.957 1 97.5 196 ASP A O 1
ATOM 1624 N N . MET A 1 197 ? -3.969 17.422 3.395 1 98.12 197 MET A N 1
ATOM 1625 C CA . MET A 1 197 ? -4.926 16.891 4.355 1 98.12 197 MET A CA 1
ATOM 1626 C C . MET A 1 197 ? -4.242 15.922 5.32 1 98.12 197 MET A C 1
ATOM 1628 O O . MET A 1 197 ? -4.582 15.883 6.504 1 98.12 197 MET A O 1
ATOM 1632 N N . ALA A 1 198 ? -3.277 15.195 4.848 1 98.56 198 ALA A N 1
ATOM 1633 C CA . ALA A 1 198 ? -2.592 14.203 5.668 1 98.56 198 ALA A CA 1
ATOM 1634 C C . ALA A 1 198 ? -1.443 14.836 6.449 1 98.56 198 ALA A C 1
ATOM 1636 O O . ALA A 1 198 ? -0.71 14.141 7.156 1 98.56 198 ALA A O 1
ATOM 1637 N N . GLY A 1 199 ? -1.293 16.141 6.406 1 98.81 199 GLY A N 1
ATOM 1638 C CA . GLY A 1 199 ? -0.128 16.812 6.969 1 98.81 199 GLY A CA 1
ATOM 1639 C C . GLY A 1 199 ? -0.385 17.406 8.336 1 98.81 199 GLY A C 1
ATOM 1640 O O . GLY A 1 199 ? 0.422 18.188 8.844 1 98.81 199 GLY A O 1
ATOM 1641 N N . PHE A 1 200 ? -1.545 17.094 8.898 1 98.88 200 PHE A N 1
ATOM 1642 C CA . PHE A 1 200 ? -1.805 17.625 10.234 1 98.88 200 PHE A CA 1
ATOM 1643 C C . PHE A 1 200 ? -2.721 16.688 11.008 1 98.88 200 PHE A C 1
ATOM 1645 O O . PHE A 1 200 ? -3.42 15.867 10.422 1 98.88 200 PHE A O 1
ATOM 1652 N N . ALA A 1 201 ? -2.678 16.766 12.281 1 98.94 201 ALA A N 1
ATOM 1653 C CA . ALA A 1 201 ? -3.57 16.094 13.227 1 98.94 201 ALA A CA 1
ATOM 1654 C C . ALA A 1 201 ? -4.148 17.094 14.227 1 98.94 201 ALA A C 1
ATOM 1656 O O . ALA A 1 201 ? -3.561 18.156 14.477 1 98.94 201 ALA A O 1
ATOM 1657 N N . VAL A 1 202 ? -5.266 16.797 14.773 1 98.88 202 VAL A N 1
ATOM 1658 C CA . VAL A 1 202 ? -5.961 17.734 15.648 1 98.88 202 VAL A CA 1
ATOM 1659 C C . VAL A 1 202 ? -6.34 17.031 16.953 1 98.88 202 VAL A C 1
ATOM 1661 O O . VAL A 1 202 ? -6.867 15.914 16.938 1 98.88 202 VAL A O 1
ATOM 1664 N N . ASN A 1 203 ? -6.051 17.688 18.016 1 98.81 203 ASN A N 1
ATOM 1665 C CA . ASN A 1 203 ? -6.527 17.234 19.312 1 98.81 203 ASN A CA 1
ATOM 1666 C C . ASN A 1 203 ? -8.031 17.453 19.469 1 98.81 203 ASN A C 1
ATOM 1668 O O . ASN A 1 203 ? -8.523 18.562 19.266 1 98.81 203 ASN A O 1
ATOM 1672 N N . LEU A 1 204 ? -8.703 16.438 19.859 1 98.44 204 LEU A N 1
ATOM 1673 C CA . LEU A 1 204 ? -10.156 16.516 19.906 1 98.44 204 LEU A CA 1
ATOM 1674 C C . LEU A 1 204 ? -10.617 17.453 21.016 1 98.44 204 LEU A C 1
ATOM 1676 O O . LEU A 1 204 ? -11.641 18.125 20.875 1 98.44 204 LEU A O 1
ATOM 1680 N N . GLU A 1 205 ? -9.914 17.531 22.125 1 98 205 GLU A N 1
ATOM 1681 C CA . GLU A 1 205 ? -10.25 18.469 23.172 1 98 205 GLU A CA 1
ATOM 1682 C C . GLU A 1 205 ? -10.133 19.906 22.688 1 98 205 GLU A C 1
ATOM 1684 O O . GLU A 1 205 ? -10.977 20.75 23 1 98 205 GLU A O 1
ATOM 1689 N N . TYR A 1 206 ? -9.078 20.172 21.984 1 98.25 206 TYR A N 1
ATOM 1690 C CA . TYR A 1 206 ? -8.914 21.484 21.375 1 98.25 206 TYR A CA 1
ATOM 1691 C C . TYR A 1 206 ? -10.039 21.781 20.391 1 98.25 206 TYR A C 1
ATOM 1693 O O . TYR A 1 206 ? -10.641 22.859 20.422 1 98.25 206 TYR A O 1
ATOM 1701 N N . MET A 1 207 ? -10.344 20.844 19.516 1 97.88 207 MET A N 1
ATOM 1702 C CA . MET A 1 207 ? -11.367 21.016 18.484 1 97.88 207 MET A CA 1
ATOM 1703 C C . MET A 1 207 ? -12.734 21.281 19.125 1 97.88 207 MET A C 1
ATOM 1705 O O . MET A 1 207 ? -13.539 22.031 18.578 1 97.88 207 MET A O 1
ATOM 1709 N N . ALA A 1 208 ? -12.969 20.703 20.234 1 96.44 208 ALA A N 1
ATOM 1710 C CA . ALA A 1 208 ? -14.258 20.797 20.922 1 96.44 208 ALA A CA 1
ATOM 1711 C C . ALA A 1 208 ? -14.547 22.219 21.359 1 96.44 208 ALA A C 1
ATOM 1713 O O . ALA A 1 208 ? -15.703 22.578 21.641 1 96.44 208 ALA A O 1
ATOM 1714 N N . GLN A 1 209 ? -13.562 23.016 21.484 1 96.5 209 GLN A N 1
ATOM 1715 C CA . GLN A 1 209 ? -13.727 24.406 21.844 1 96.5 209 GLN A CA 1
ATOM 1716 C C . GLN A 1 209 ? -14.367 25.203 20.719 1 96.5 209 GLN A C 1
ATOM 1718 O O . GLN A 1 209 ? -14.812 26.344 20.922 1 96.5 209 GLN A O 1
ATOM 1723 N N . TYR A 1 210 ? -14.438 24.609 19.594 1 95.75 210 TYR A N 1
ATOM 1724 C CA . TYR A 1 210 ? -14.969 25.281 18.406 1 95.75 210 TYR A CA 1
ATOM 1725 C C . TYR A 1 210 ? -16.172 24.516 17.859 1 95.75 210 TYR A C 1
ATOM 1727 O O . TYR A 1 210 ? -16.031 23.75 16.891 1 95.75 210 TYR A O 1
ATOM 1735 N N . PRO A 1 211 ? -17.266 24.766 18.281 1 88.5 211 PRO A N 1
ATOM 1736 C CA . PRO A 1 211 ? -18.453 23.953 17.984 1 88.5 211 PRO A CA 1
ATOM 1737 C C . PRO A 1 211 ? -18.891 24.031 16.531 1 88.5 211 PRO A C 1
ATOM 1739 O O . PRO A 1 211 ? -19.641 23.172 16.047 1 88.5 211 PRO A O 1
ATOM 1742 N N . TYR A 1 212 ? -18.406 25.016 15.797 1 90.88 212 TYR A N 1
ATOM 1743 C CA . TYR A 1 212 ? -18.859 25.188 14.414 1 90.88 212 TYR A CA 1
ATOM 1744 C C . TYR A 1 212 ? -17.797 24.688 13.438 1 90.88 212 TYR A C 1
ATOM 1746 O O . TYR A 1 212 ? -17.828 25.031 12.25 1 90.88 212 TYR A O 1
ATOM 1754 N N . VAL A 1 213 ? -16.906 23.922 13.977 1 94.5 213 VAL A N 1
ATOM 1755 C CA . VAL A 1 213 ? -15.875 23.344 13.125 1 94.5 213 VAL A CA 1
ATOM 1756 C C . VAL A 1 213 ? -16.516 22.547 11.992 1 94.5 213 VAL A C 1
ATOM 1758 O O . VAL A 1 213 ? -17.516 21.859 12.203 1 94.5 213 VAL A O 1
ATOM 1761 N N . ASN A 1 214 ? -16 22.75 10.781 1 90.5 214 ASN A N 1
ATOM 1762 C CA . ASN A 1 214 ? -16.484 22 9.633 1 90.5 214 ASN A CA 1
ATOM 1763 C C . ASN A 1 214 ? -15.508 22.047 8.469 1 90.5 214 ASN A C 1
ATOM 1765 O O . ASN A 1 214 ? -14.508 22.766 8.523 1 90.5 214 ASN A O 1
ATOM 1769 N N . MET A 1 215 ? -15.758 21.172 7.5 1 95 215 MET A N 1
ATOM 1770 C CA . MET A 1 215 ? -15.008 21.156 6.25 1 95 215 MET A CA 1
ATOM 1771 C C . MET A 1 215 ? -15.875 21.625 5.086 1 95 215 MET A C 1
ATOM 1773 O O . MET A 1 215 ? -16.938 21.062 4.832 1 95 215 MET A O 1
ATOM 1777 N N . PRO A 1 216 ? -15.492 22.703 4.375 1 94.81 216 PRO A N 1
ATOM 1778 C CA . PRO A 1 216 ? -16.312 23.234 3.291 1 94.81 216 PRO A CA 1
ATOM 1779 C C . PRO A 1 216 ? -16.234 22.391 2.02 1 94.81 216 PRO A C 1
ATOM 1781 O O . PRO A 1 216 ? -15.242 21.688 1.793 1 94.81 216 PRO A O 1
ATOM 1784 N N . TYR A 1 217 ? -17.281 22.5 1.225 1 95.56 217 TYR A N 1
ATOM 1785 C CA . TYR A 1 217 ? -17.234 21.969 -0.129 1 95.56 217 TYR A CA 1
ATOM 1786 C C . TYR A 1 217 ? -16.578 22.938 -1.091 1 95.56 217 TYR A C 1
ATOM 1788 O O . TYR A 1 217 ? -17.219 23.484 -1.982 1 95.56 217 TYR A O 1
ATOM 1796 N N . LYS A 1 218 ? -15.32 23.141 -0.954 1 95.12 218 LYS A N 1
ATOM 1797 C CA . LYS A 1 218 ? -14.531 24.047 -1.783 1 95.12 218 LYS A CA 1
ATOM 1798 C C . LYS A 1 218 ? -13.18 23.422 -2.137 1 95.12 218 LYS A C 1
ATOM 1800 O O . LYS A 1 218 ? -12.203 23.578 -1.4 1 95.12 218 LYS A O 1
ATOM 1805 N N . PRO A 1 219 ? -13.133 22.812 -3.299 1 94.69 219 PRO A N 1
ATOM 1806 C CA . PRO A 1 219 ? -11.898 22.141 -3.691 1 94.69 219 PRO A CA 1
ATOM 1807 C C . PRO A 1 219 ? -10.664 23.031 -3.564 1 94.69 219 PRO A C 1
ATOM 1809 O O . PRO A 1 219 ? -10.695 24.188 -3.982 1 94.69 219 PRO A O 1
ATOM 1812 N N . GLY A 1 220 ? -9.648 22.5 -2.93 1 93.81 220 GLY A N 1
ATOM 1813 C CA . GLY A 1 220 ? -8.391 23.219 -2.766 1 93.81 220 GLY A CA 1
ATOM 1814 C C . GLY A 1 220 ? -8.297 23.969 -1.448 1 93.81 220 GLY A C 1
ATOM 1815 O O . GLY A 1 220 ? -7.203 24.312 -0.999 1 93.81 220 GLY A O 1
ATOM 1816 N N . TYR A 1 221 ? -9.414 24.188 -0.827 1 96.5 221 TYR A N 1
ATOM 1817 C CA . TYR A 1 221 ? -9.414 25.031 0.364 1 96.5 221 TYR A CA 1
ATOM 1818 C C . TYR A 1 221 ? -9.953 24.266 1.568 1 96.5 221 TYR A C 1
ATOM 1820 O O . TYR A 1 221 ? -10.227 24.859 2.615 1 96.5 221 TYR A O 1
ATOM 1828 N N . GLU A 1 222 ? -10.141 22.953 1.361 1 97.38 222 GLU A N 1
ATOM 1829 C CA . GLU A 1 222 ? -10.734 22.141 2.418 1 97.38 222 GLU A CA 1
ATOM 1830 C C . GLU A 1 222 ? -9.891 22.188 3.688 1 97.38 222 GLU A C 1
ATOM 1832 O O . GLU A 1 222 ? -10.406 22.469 4.773 1 97.38 222 GLU A O 1
ATOM 1837 N N . GLU A 1 223 ? -8.57 21.969 3.545 1 97.56 223 GLU A N 1
ATOM 1838 C CA . GLU A 1 223 ? -7.664 21.969 4.691 1 97.56 223 GLU A CA 1
ATOM 1839 C C . GLU A 1 223 ? -7.594 23.344 5.336 1 97.56 223 GLU A C 1
ATOM 1841 O O . GLU A 1 223 ? -7.727 23.484 6.555 1 97.56 223 GLU A O 1
ATOM 1846 N N . ASP A 1 224 ? -7.441 24.344 4.508 1 97.62 224 ASP A N 1
ATOM 1847 C CA . ASP A 1 224 ? -7.266 25.719 4.969 1 97.62 224 ASP A CA 1
ATOM 1848 C C . ASP A 1 224 ? -8.469 26.172 5.785 1 97.62 224 ASP A C 1
ATOM 1850 O O . ASP A 1 224 ? -8.32 26.641 6.918 1 97.62 224 ASP A O 1
ATOM 1854 N N . LEU A 1 225 ? -9.609 26 5.211 1 97.44 225 LEU A N 1
ATOM 1855 C CA . LEU A 1 225 ? -10.82 26.531 5.84 1 97.44 225 LEU A CA 1
ATOM 1856 C C . LEU A 1 225 ? -11.211 25.672 7.047 1 97.44 225 LEU A C 1
ATOM 1858 O O . LEU A 1 225 ? -11.75 26.188 8.023 1 97.44 225 LEU A O 1
ATOM 1862 N N . PHE A 1 226 ? -10.953 24.391 7.07 1 98.44 226 PHE A N 1
ATOM 1863 C CA . PHE A 1 226 ? -11.133 23.547 8.25 1 98.44 226 PHE A CA 1
ATOM 1864 C C . PHE A 1 226 ? -10.281 24.062 9.406 1 98.44 226 PHE A C 1
ATOM 1866 O O . PHE A 1 226 ? -10.781 24.25 10.516 1 98.44 226 PHE A O 1
ATOM 1873 N N . LEU A 1 227 ? -8.977 24.312 9.117 1 98.56 227 LEU A N 1
ATOM 1874 C CA . LEU A 1 227 ? -8.047 24.734 10.148 1 98.56 227 LEU A CA 1
ATOM 1875 C C . LEU A 1 227 ? -8.391 26.141 10.641 1 98.56 227 LEU A C 1
ATOM 1877 O O . LEU A 1 227 ? -8.211 26.453 11.82 1 98.56 227 LEU A O 1
ATOM 1881 N N . ARG A 1 228 ? -8.906 26.969 9.773 1 97.38 228 ARG A N 1
ATOM 1882 C CA . ARG A 1 228 ? -9.375 28.281 10.203 1 97.38 228 ARG A CA 1
ATOM 1883 C C . ARG A 1 228 ? -10.586 28.156 11.117 1 97.38 228 ARG A C 1
ATOM 1885 O O . ARG A 1 228 ? -10.734 28.938 12.07 1 97.38 228 ARG A O 1
ATOM 1892 N N . SER A 1 229 ? -11.406 27.188 10.812 1 97.5 229 SER A N 1
ATOM 1893 C CA . SER A 1 229 ? -12.656 27.031 11.539 1 97.5 229 SER A CA 1
ATOM 1894 C C . SER A 1 229 ? -12.406 26.578 12.977 1 97.5 229 SER A C 1
ATOM 1896 O O . SER A 1 229 ? -13.297 26.656 13.828 1 97.5 229 SER A O 1
ATOM 1898 N N . ILE A 1 230 ? -11.18 26.172 13.266 1 97.75 230 ILE A N 1
ATOM 1899 C CA . ILE A 1 230 ? -10.883 25.797 14.641 1 97.75 230 ILE A CA 1
ATOM 1900 C C . ILE A 1 230 ? -9.93 26.812 15.258 1 97.75 230 ILE A C 1
ATOM 1902 O O . ILE A 1 230 ? -9.141 26.484 16.141 1 97.75 230 ILE A O 1
ATOM 1906 N N . GLY A 1 231 ? -9.852 27.953 14.742 1 97.06 231 GLY A N 1
ATOM 1907 C CA . GLY A 1 231 ? -9.141 29.078 15.344 1 97.06 231 GLY A CA 1
ATOM 1908 C C . GLY A 1 231 ? -7.637 28.875 15.383 1 97.06 231 GLY A C 1
ATOM 1909 O O . GLY A 1 231 ? -6.965 29.375 16.281 1 97.06 231 GLY A O 1
ATOM 1910 N N . LEU A 1 232 ? -7.094 28.172 14.453 1 97.88 232 LEU A N 1
ATOM 1911 C CA . LEU A 1 232 ? -5.668 27.859 14.469 1 97.88 232 LEU A CA 1
ATOM 1912 C C . LEU A 1 232 ? -4.836 29.125 14.266 1 97.88 232 LEU A C 1
ATOM 1914 O O . LEU A 1 232 ? -5.172 29.969 13.438 1 97.88 232 LEU A O 1
ATOM 1918 N N . GLN A 1 233 ? -3.814 29.234 15.078 1 97.44 233 GLN A N 1
ATOM 1919 C CA . GLN A 1 233 ? -2.791 30.266 14.961 1 97.44 233 GLN A CA 1
ATOM 1920 C C . GLN A 1 233 ? -1.407 29.656 14.773 1 97.44 233 GLN A C 1
ATOM 1922 O O . GLN A 1 233 ? -1.167 28.516 15.188 1 97.44 233 GLN A O 1
ATOM 1927 N N . MET A 1 234 ? -0.558 30.422 14.188 1 96.31 234 MET A N 1
ATOM 1928 C CA . MET A 1 234 ? 0.769 29.938 13.828 1 96.31 234 MET A CA 1
ATOM 1929 C C . MET A 1 234 ? 1.505 29.406 15.047 1 96.31 234 MET A C 1
ATOM 1931 O O . MET A 1 234 ? 2.135 28.344 14.992 1 96.31 234 MET A O 1
ATOM 1935 N N . ASN A 1 235 ? 1.345 30.109 16.141 1 96.06 235 ASN A N 1
ATOM 1936 C CA . ASN A 1 235 ? 2.109 29.766 17.344 1 96.06 235 ASN A CA 1
ATOM 1937 C C . ASN A 1 235 ? 1.543 28.531 18.031 1 96.06 235 ASN A C 1
ATOM 1939 O O . ASN A 1 235 ? 2.174 27.984 18.938 1 96.06 235 ASN A O 1
ATOM 1943 N N . LEU A 1 236 ? 0.381 28.047 17.609 1 97.56 236 LEU A N 1
ATOM 1944 C CA . LEU A 1 236 ? -0.252 26.891 18.203 1 97.56 236 LEU A CA 1
ATOM 1945 C C . LEU A 1 236 ? 0.176 25.609 17.5 1 97.56 236 LEU A C 1
ATOM 1947 O O . LEU A 1 236 ? -0.075 24.5 17.984 1 97.56 236 LEU A O 1
ATOM 1951 N N . ILE A 1 237 ? 0.858 25.766 16.344 1 98.69 237 ILE A N 1
ATOM 1952 C CA . ILE A 1 237 ? 1.224 24.609 15.523 1 98.69 237 ILE A CA 1
ATOM 1953 C C . ILE A 1 237 ? 2.412 23.891 16.156 1 98.69 237 ILE A C 1
ATOM 1955 O O . ILE A 1 237 ? 3.406 24.531 16.516 1 98.69 237 ILE A O 1
ATOM 1959 N N . GLU A 1 238 ? 2.252 22.625 16.312 1 98.88 238 GLU A N 1
ATOM 1960 C CA . GLU A 1 238 ? 3.283 21.75 16.875 1 98.88 238 GLU A CA 1
ATOM 1961 C C . GLU A 1 238 ? 3.986 20.953 15.789 1 98.88 238 GLU A C 1
ATOM 1963 O O . GLU A 1 238 ? 3.434 19.969 15.281 1 98.88 238 GLU A O 1
ATOM 1968 N N . PRO A 1 239 ? 5.223 21.312 15.445 1 98.75 239 PRO A N 1
ATOM 1969 C CA . PRO A 1 239 ? 5.914 20.562 14.391 1 98.75 239 PRO A CA 1
ATOM 1970 C C . PRO A 1 239 ? 6.27 19.141 14.82 1 98.75 239 PRO A C 1
ATOM 1972 O O . PRO A 1 239 ? 6.684 18.922 15.961 1 98.75 239 PRO A O 1
ATOM 1975 N N . ARG A 1 240 ? 6.02 18.172 13.969 1 98.69 240 ARG A N 1
ATOM 1976 C CA . ARG A 1 240 ? 6.367 16.766 14.18 1 98.69 240 ARG A CA 1
ATOM 1977 C C . ARG A 1 240 ? 7.332 16.266 13.109 1 98.69 240 ARG A C 1
ATOM 1979 O O . ARG A 1 240 ? 7.648 17 12.164 1 98.69 240 ARG A O 1
ATOM 1986 N N . GLY A 1 241 ? 7.852 15.055 13.344 1 97.94 241 GLY A N 1
ATOM 1987 C CA . GLY A 1 241 ? 8.844 14.531 12.422 1 97.94 241 GLY A CA 1
ATOM 1988 C C . GLY A 1 241 ? 10.211 15.172 12.594 1 97.94 241 GLY A C 1
ATOM 1989 O O . GLY A 1 241 ? 10.82 15.617 11.617 1 97.94 241 GLY A O 1
ATOM 1990 N N . ASN A 1 242 ? 10.625 15.266 13.781 1 97.81 242 ASN A N 1
ATOM 1991 C CA . ASN A 1 242 ? 11.906 15.875 14.102 1 97.81 242 ASN A CA 1
ATOM 1992 C C . ASN A 1 242 ? 12.016 17.281 13.523 1 97.81 242 ASN A C 1
ATOM 1994 O O . ASN A 1 242 ? 12.922 17.562 12.734 1 97.81 242 ASN A O 1
ATOM 1998 N N . ASN A 1 243 ? 11.086 18.156 13.953 1 98.19 243 ASN A N 1
ATOM 1999 C CA . ASN A 1 243 ? 11 19.531 13.477 1 98.19 243 ASN A CA 1
ATOM 2000 C C . ASN A 1 243 ? 10.812 19.594 11.961 1 98.19 243 ASN A C 1
ATOM 2002 O O . ASN A 1 243 ? 11.453 20.406 11.289 1 98.19 243 ASN A O 1
ATOM 2006 N N . CYS A 1 244 ? 10.023 18.688 11.453 1 98.56 244 CYS A N 1
ATOM 2007 C CA . CYS A 1 244 ? 9.594 18.656 10.062 1 98.56 244 CYS A CA 1
ATOM 2008 C C . CYS A 1 244 ? 10.781 18.422 9.125 1 98.56 244 CYS A C 1
ATOM 2010 O O . CYS A 1 244 ? 10.828 18.969 8.023 1 98.56 244 CYS A O 1
ATOM 2012 N N . THR A 1 245 ? 11.758 17.625 9.586 1 98.06 245 THR A N 1
ATOM 2013 C CA . THR A 1 245 ? 12.883 17.25 8.734 1 98.06 245 THR A CA 1
ATOM 2014 C C . THR A 1 245 ? 12.664 15.859 8.125 1 98.06 245 THR A C 1
ATOM 2016 O O . THR A 1 245 ? 13.414 15.438 7.246 1 98.06 245 THR A O 1
ATOM 2019 N N . GLU A 1 246 ? 11.641 15.195 8.578 1 97.44 246 GLU A N 1
ATOM 2020 C CA . GLU A 1 246 ? 11.367 13.836 8.141 1 97.44 246 GLU A CA 1
ATOM 2021 C C . GLU A 1 246 ? 9.977 13.711 7.52 1 97.44 246 GLU A C 1
ATOM 2023 O O . GLU A 1 246 ? 9.047 14.406 7.934 1 97.44 246 GLU A O 1
ATOM 2028 N N . ILE A 1 247 ? 9.906 12.836 6.59 1 98.12 247 ILE A N 1
ATOM 2029 C CA . ILE A 1 247 ? 8.609 12.531 5.996 1 98.12 247 ILE A CA 1
ATOM 2030 C C . ILE A 1 247 ? 7.984 11.336 6.711 1 98.12 247 ILE A C 1
ATOM 2032 O O . ILE A 1 247 ? 8.594 10.266 6.793 1 98.12 247 ILE A O 1
ATOM 2036 N N . LEU A 1 248 ? 6.773 11.539 7.211 1 98.19 248 LEU A N 1
ATOM 2037 C CA . LEU A 1 248 ? 6.074 10.461 7.914 1 98.19 248 LEU A CA 1
ATOM 2038 C C . LEU A 1 248 ? 4.863 9.992 7.117 1 98.19 248 LEU A C 1
ATOM 2040 O O . LEU A 1 248 ? 4.281 8.953 7.426 1 98.19 248 LEU A O 1
ATOM 2044 N N . VAL A 1 249 ? 4.492 10.734 6.164 1 98.69 249 VAL A N 1
ATOM 2045 C CA . VAL A 1 249 ? 3.357 10.383 5.32 1 98.69 249 VAL A CA 1
ATOM 2046 C C . VAL A 1 249 ? 3.643 10.773 3.875 1 98.69 249 VAL A C 1
ATOM 2048 O O . VAL A 1 249 ? 4.23 11.828 3.617 1 98.69 249 VAL A O 1
ATOM 2051 N N . TRP A 1 250 ? 3.295 9.914 2.967 1 98.62 250 TRP A N 1
ATOM 2052 C CA . TRP A 1 250 ? 3.475 10.125 1.534 1 98.62 250 TRP A CA 1
ATOM 2053 C C . TRP A 1 250 ? 2.133 10.117 0.81 1 98.62 250 TRP A C 1
ATOM 2055 O O . TRP A 1 250 ? 1.309 9.227 1.026 1 98.62 250 TRP A O 1
ATOM 2065 N N . HIS A 1 251 ? 1.907 11.07 -0.03 1 98.06 251 HIS A N 1
ATOM 2066 C CA . HIS A 1 251 ? 0.703 11.148 -0.849 1 98.06 251 HIS A CA 1
ATOM 2067 C C . HIS A 1 251 ? 0.802 10.227 -2.061 1 98.06 251 HIS A C 1
ATOM 2069 O O . HIS A 1 251 ? 0.655 10.672 -3.199 1 98.06 251 HIS A O 1
ATOM 2075 N N . THR A 1 252 ? 0.955 8.969 -1.835 1 97.94 252 THR A N 1
ATOM 2076 C CA . THR A 1 252 ? 0.925 7.98 -2.908 1 97.94 252 THR A CA 1
ATOM 2077 C C . THR A 1 252 ? -0.464 7.906 -3.535 1 97.94 252 THR A C 1
ATOM 2079 O O . THR A 1 252 ? -1.467 8.18 -2.871 1 97.94 252 THR A O 1
ATOM 2082 N N . GLN A 1 253 ? -0.479 7.625 -4.797 1 96.38 253 GLN A N 1
ATOM 2083 C CA . GLN A 1 253 ? -1.727 7.426 -5.527 1 96.38 253 GLN A CA 1
ATOM 2084 C C . GLN A 1 253 ? -1.698 6.121 -6.32 1 96.38 253 GLN A C 1
ATOM 2086 O O . GLN A 1 253 ? -0.707 5.816 -6.984 1 96.38 253 GLN A O 1
ATOM 2091 N N . THR A 1 254 ? -2.729 5.383 -6.211 1 96.38 254 THR A N 1
ATOM 2092 C CA . THR A 1 254 ? -2.842 4.145 -6.977 1 96.38 254 THR A CA 1
ATOM 2093 C C . THR A 1 254 ? -3.412 4.418 -8.367 1 96.38 254 THR A C 1
ATOM 2095 O O . THR A 1 254 ? -4.34 5.215 -8.516 1 96.38 254 THR A O 1
ATOM 2098 N N . LYS A 1 255 ? -2.822 3.756 -9.375 1 95.88 255 LYS A N 1
ATOM 2099 C CA . LYS A 1 255 ? -3.328 3.873 -10.734 1 95.88 255 LYS A CA 1
ATOM 2100 C C . LYS A 1 255 ? -4.754 3.334 -10.844 1 95.88 255 LYS A C 1
ATOM 2102 O O . LYS A 1 255 ? -5.07 2.291 -10.266 1 95.88 255 LYS A O 1
ATOM 2107 N N . SER A 1 256 ? -5.566 4.09 -11.469 1 91.69 256 SER A N 1
ATOM 2108 C CA . SER A 1 256 ? -6.945 3.67 -11.68 1 91.69 256 SER A CA 1
ATOM 2109 C C . SER A 1 256 ? -7.156 3.174 -13.109 1 91.69 256 SER A C 1
ATOM 2111 O O . SER A 1 256 ? -6.629 3.758 -14.062 1 91.69 256 SER A O 1
ATOM 2113 N N . LYS A 1 257 ? -7.859 2.084 -13.258 1 92.12 257 LYS A N 1
ATOM 2114 C CA . LYS A 1 257 ? -8.227 1.541 -14.562 1 92.12 257 LYS A CA 1
ATOM 2115 C C . LYS A 1 257 ? -9.727 1.271 -14.641 1 92.12 257 LYS A C 1
ATOM 2117 O O . LYS A 1 257 ? -10.422 1.299 -13.625 1 92.12 257 LYS A O 1
ATOM 2122 N N . LYS A 1 258 ? -10.172 1.105 -15.844 1 91.44 258 LYS A N 1
ATOM 2123 C CA . LYS A 1 258 ? -11.586 0.806 -16.047 1 91.44 258 LYS A CA 1
ATOM 2124 C C . LYS A 1 258 ? -11.938 -0.572 -15.508 1 91.44 258 LYS A C 1
ATOM 2126 O O . LYS A 1 258 ? -11.07 -1.43 -15.344 1 91.44 258 LYS A O 1
ATOM 2131 N N . LEU A 1 259 ? -13.188 -0.685 -15.297 1 92.69 259 LEU A N 1
ATOM 2132 C CA . LEU A 1 259 ? -13.75 -1.944 -14.82 1 92.69 259 LEU A CA 1
ATOM 2133 C C . LEU A 1 259 ? -13.43 -3.08 -15.781 1 92.69 259 LEU A C 1
ATOM 2135 O O . LEU A 1 259 ? -13.508 -2.908 -17 1 92.69 259 LEU A O 1
ATOM 2139 N N . GLY A 1 260 ? -13.031 -4.203 -15.195 1 91.69 260 GLY A N 1
ATOM 2140 C CA . GLY A 1 260 ? -12.836 -5.383 -16.031 1 91.69 260 GLY A CA 1
ATOM 2141 C C . GLY A 1 260 ? -14.141 -5.957 -16.547 1 91.69 260 GLY A C 1
ATOM 2142 O O . GLY A 1 260 ? -15.195 -5.773 -15.938 1 91.69 260 GLY A O 1
ATOM 2143 N N . MET A 1 261 ? -14.008 -6.656 -17.656 1 92.88 261 MET A N 1
ATOM 2144 C CA . MET A 1 261 ? -15.172 -7.32 -18.25 1 92.88 261 MET A CA 1
ATOM 2145 C C . MET A 1 261 ? -14.805 -8.711 -18.766 1 92.88 261 MET A C 1
ATOM 2147 O O . MET A 1 261 ? -13.805 -8.875 -19.453 1 92.88 261 MET A O 1
ATOM 2151 N N . VAL A 1 262 ? -15.586 -9.672 -18.281 1 92.31 262 VAL A N 1
ATOM 2152 C CA . VAL A 1 262 ? -15.398 -11.047 -18.734 1 92.31 262 VAL A CA 1
ATOM 2153 C C . VAL A 1 262 ? -16.672 -11.547 -19.406 1 92.31 262 VAL A C 1
ATOM 2155 O O . VAL A 1 262 ? -17.75 -11.555 -18.812 1 92.31 262 VAL A O 1
ATOM 2158 N N . ARG A 1 263 ? -16.578 -11.93 -20.641 1 91.69 263 ARG A N 1
ATOM 2159 C CA . ARG A 1 263 ? -17.734 -12.5 -21.328 1 91.69 263 ARG A CA 1
ATOM 2160 C C . ARG A 1 263 ? -17.812 -14.008 -21.125 1 91.69 263 ARG A C 1
ATOM 2162 O O . ARG A 1 263 ? -16.938 -14.742 -21.594 1 91.69 263 ARG A O 1
ATOM 2169 N N . LEU A 1 264 ? -18.797 -14.375 -20.453 1 91 264 LEU A N 1
ATOM 2170 C CA . LEU A 1 264 ? -19.047 -15.773 -20.141 1 91 264 LEU A CA 1
ATOM 2171 C C . LEU A 1 264 ? -20.547 -16.031 -20.016 1 91 264 LEU A C 1
ATOM 2173 O O . LEU A 1 264 ? -21.281 -15.227 -19.438 1 91 264 LEU A O 1
ATOM 2177 N N . GLU A 1 265 ? -20.922 -17.188 -20.578 1 90.75 265 GLU A N 1
ATOM 2178 C CA . GLU A 1 265 ? -22.328 -17.531 -20.453 1 90.75 265 GLU A CA 1
ATOM 2179 C C . GLU A 1 265 ? -22.703 -17.828 -19 1 90.75 265 GLU A C 1
ATOM 2181 O O . GLU A 1 265 ? -21.922 -18.453 -18.266 1 90.75 265 GLU A O 1
ATOM 2186 N N . SER A 1 266 ? -23.906 -17.484 -18.641 1 91 266 SER A N 1
ATOM 2187 C CA . SER A 1 266 ? -24.375 -17.594 -17.266 1 91 266 SER A CA 1
ATOM 2188 C C . SER A 1 266 ? -24.375 -19.047 -16.797 1 91 266 SER A C 1
ATOM 2190 O O . SER A 1 266 ? -24.156 -19.312 -15.617 1 91 266 SER A O 1
ATOM 2192 N N . LYS A 1 267 ? -24.594 -19.953 -17.672 1 91.19 267 LYS A N 1
ATOM 2193 C CA . LYS A 1 267 ? -24.688 -21.359 -17.312 1 91.19 267 LYS A CA 1
ATOM 2194 C C . LYS A 1 267 ? -23.344 -21.891 -16.812 1 91.19 267 LYS A C 1
ATOM 2196 O O . LYS A 1 267 ? -23.297 -22.906 -16.125 1 91.19 267 LYS A O 1
ATOM 2201 N N . TYR A 1 268 ? -22.297 -21.203 -17.125 1 91.44 268 TYR A N 1
ATOM 2202 C CA . TYR A 1 268 ? -20.969 -21.641 -16.719 1 91.44 268 TYR A CA 1
ATOM 2203 C C . TYR A 1 268 ? -20.531 -20.969 -15.43 1 91.44 268 TYR A C 1
ATOM 2205 O O . TYR A 1 268 ? -19.391 -21.156 -14.984 1 91.44 268 TYR A O 1
ATOM 2213 N N . LEU A 1 269 ? -21.391 -20.203 -14.812 1 93.44 269 LEU A N 1
ATOM 2214 C CA . LEU A 1 269 ? -21.062 -19.484 -13.586 1 93.44 269 LEU A CA 1
ATOM 2215 C C . LEU A 1 269 ? -21.625 -20.203 -12.367 1 93.44 269 LEU A C 1
ATOM 2217 O O . LEU A 1 269 ? -21.75 -19.609 -11.289 1 93.44 269 LEU A O 1
ATOM 2221 N N . ASP A 1 270 ? -21.922 -21.453 -12.57 1 93.88 270 ASP A N 1
ATOM 2222 C CA . ASP A 1 270 ? -22.375 -22.266 -11.438 1 93.88 270 ASP A CA 1
ATOM 2223 C C . ASP A 1 270 ? -21.188 -22.891 -10.711 1 93.88 270 ASP A C 1
ATOM 2225 O O . ASP A 1 270 ? -20.078 -22.359 -10.758 1 93.88 270 ASP A O 1
ATOM 2229 N N . ASP A 1 271 ? -21.359 -24.016 -10.031 1 94.19 271 ASP A N 1
ATOM 2230 C CA . ASP A 1 271 ? -20.344 -24.578 -9.156 1 94.19 271 ASP A CA 1
ATOM 2231 C C . ASP A 1 271 ? -19.469 -25.594 -9.898 1 94.19 271 ASP A C 1
ATOM 2233 O O . ASP A 1 271 ? -18.672 -26.312 -9.289 1 94.19 271 ASP A O 1
ATOM 2237 N N . ARG A 1 272 ? -19.609 -25.625 -11.203 1 95.12 272 ARG A N 1
ATOM 2238 C CA . ARG A 1 272 ? -18.859 -26.609 -11.977 1 95.12 272 ARG A CA 1
ATOM 2239 C C . ARG A 1 272 ? -17.359 -26.297 -11.961 1 95.12 272 ARG A C 1
ATOM 2241 O O . ARG A 1 272 ? -16.531 -27.172 -12.203 1 95.12 272 ARG A O 1
ATOM 2248 N N . SER A 1 273 ? -17.078 -25.016 -11.758 1 96.88 273 SER A N 1
ATOM 2249 C CA . SER A 1 273 ? -15.695 -24.547 -11.617 1 96.88 273 SER A CA 1
ATOM 2250 C C . SER A 1 273 ? -15.609 -23.406 -10.609 1 96.88 273 SER A C 1
ATOM 2252 O O . SER A 1 273 ? -16.625 -22.938 -10.102 1 96.88 273 SER A O 1
ATOM 2254 N N . ASN A 1 274 ? -14.359 -22.969 -10.414 1 97.88 274 ASN A N 1
ATOM 2255 C CA . ASN A 1 274 ? -14.133 -21.875 -9.477 1 97.88 274 ASN A CA 1
ATOM 2256 C C . ASN A 1 274 ? -14.633 -20.547 -10.031 1 97.88 274 ASN A C 1
ATOM 2258 O O . ASN A 1 274 ? -14.812 -19.578 -9.289 1 97.88 274 ASN A O 1
ATOM 2262 N N . LEU A 1 275 ? -14.914 -20.469 -11.312 1 96.81 275 LEU A N 1
ATOM 2263 C CA . LEU A 1 275 ? -15.141 -19.203 -11.984 1 96.81 275 LEU A CA 1
ATOM 2264 C C . LEU A 1 275 ? -16.438 -18.547 -11.492 1 96.81 275 LEU A C 1
ATOM 2266 O O . LEU A 1 275 ? -16.5 -17.328 -11.359 1 96.81 275 LEU A O 1
ATOM 2270 N N . GLY A 1 276 ? -17.438 -19.391 -11.242 1 95.81 276 GLY A N 1
ATOM 2271 C CA . GLY A 1 276 ? -18.688 -18.828 -10.742 1 95.81 276 GLY A CA 1
ATOM 2272 C C . GLY A 1 276 ? -18.5 -18.016 -9.477 1 95.81 276 GLY A C 1
ATOM 2273 O O . GLY A 1 276 ? -18.812 -16.828 -9.445 1 95.81 276 GLY A O 1
ATOM 2274 N N . ALA A 1 277 ? -17.922 -18.641 -8.477 1 96.81 277 ALA A N 1
ATOM 2275 C CA . ALA A 1 277 ? -17.703 -17.984 -7.184 1 96.81 277 ALA A CA 1
ATOM 2276 C C . ALA A 1 277 ? -16.703 -16.844 -7.301 1 96.81 277 ALA A C 1
ATOM 2278 O O . ALA A 1 277 ? -16.906 -15.766 -6.73 1 96.81 277 ALA A O 1
ATOM 2279 N N . LEU A 1 278 ? -15.695 -17.047 -8.055 1 97.25 278 LEU A N 1
ATOM 2280 C CA . LEU A 1 278 ? -14.641 -16.062 -8.219 1 97.25 278 LEU A CA 1
ATOM 2281 C C . LEU A 1 278 ? -15.18 -14.781 -8.844 1 97.25 278 LEU A C 1
ATOM 2283 O O . LEU A 1 278 ? -14.984 -13.695 -8.297 1 97.25 278 LEU A O 1
ATOM 2287 N N . LEU A 1 279 ? -15.93 -14.922 -9.914 1 96.19 279 LEU A N 1
ATOM 2288 C CA . LEU A 1 279 ? -16.406 -13.758 -10.648 1 96.19 279 LEU A CA 1
ATOM 2289 C C . LEU A 1 279 ? -17.547 -13.07 -9.891 1 96.19 279 LEU A C 1
ATOM 2291 O O . LEU A 1 279 ? -17.672 -11.844 -9.953 1 96.19 279 LEU A O 1
ATOM 2295 N N . HIS A 1 280 ? -18.234 -13.828 -9.195 1 94.44 280 HIS A N 1
ATOM 2296 C CA . HIS A 1 280 ? -19.266 -13.242 -8.336 1 94.44 280 HIS A CA 1
ATOM 2297 C C . HIS A 1 280 ? -18.625 -12.344 -7.277 1 94.44 280 HIS A C 1
ATOM 2299 O O . HIS A 1 280 ? -19.078 -11.211 -7.07 1 94.44 280 HIS A O 1
ATOM 2305 N N . ASN A 1 281 ? -17.625 -12.859 -6.625 1 93.69 281 ASN A N 1
ATOM 2306 C CA . ASN A 1 281 ? -16.938 -12.086 -5.602 1 93.69 281 ASN A CA 1
ATOM 2307 C C . ASN A 1 281 ? -16.312 -10.82 -6.184 1 93.69 281 ASN A C 1
ATOM 2309 O O . ASN A 1 281 ? -16.391 -9.75 -5.578 1 93.69 281 ASN A O 1
ATOM 2313 N N . LEU A 1 282 ? -15.742 -10.953 -7.309 1 95.75 282 LEU A N 1
ATOM 2314 C CA . LEU A 1 282 ? -15.094 -9.812 -7.957 1 95.75 282 LEU A CA 1
ATOM 2315 C C . LEU A 1 282 ? -16.125 -8.75 -8.328 1 95.75 282 LEU A C 1
ATOM 2317 O O . LEU A 1 282 ? -15.828 -7.551 -8.266 1 95.75 282 LEU A O 1
ATOM 2321 N N . LYS A 1 283 ? -17.25 -9.18 -8.703 1 93.38 283 LYS A N 1
ATOM 2322 C CA . LYS A 1 283 ? -18.344 -8.25 -8.992 1 93.38 283 LYS A CA 1
ATOM 2323 C C . LYS A 1 283 ? -18.75 -7.473 -7.746 1 93.38 283 LYS A C 1
ATOM 2325 O O . LYS A 1 283 ? -18.922 -6.254 -7.797 1 93.38 283 LYS A O 1
ATOM 2330 N N . LEU A 1 284 ? -18.828 -8.156 -6.633 1 90.75 284 LEU A N 1
ATOM 2331 C CA . LEU A 1 284 ? -19.203 -7.523 -5.371 1 90.75 284 LEU A CA 1
ATOM 2332 C C . LEU A 1 284 ? -18.172 -6.488 -4.949 1 90.75 284 LEU A C 1
ATOM 2334 O O . LEU A 1 284 ? -18.516 -5.477 -4.332 1 90.75 284 LEU A O 1
ATOM 2338 N N . MET A 1 285 ? -16.984 -6.746 -5.352 1 93.31 285 MET A N 1
ATOM 2339 C CA . MET A 1 285 ? -15.891 -5.852 -4.992 1 93.31 285 MET A CA 1
ATOM 2340 C C . MET A 1 285 ? -15.805 -4.676 -5.961 1 93.31 285 MET A C 1
ATOM 2342 O O . MET A 1 285 ? -15.055 -3.73 -5.73 1 93.31 285 MET A O 1
ATOM 2346 N N . GLY A 1 286 ? -16.516 -4.75 -7.02 1 91.44 286 GLY A N 1
ATOM 2347 C CA . GLY A 1 286 ? -16.469 -3.707 -8.031 1 91.44 286 GLY A CA 1
ATOM 2348 C C . GLY A 1 286 ? -15.242 -3.807 -8.922 1 91.44 286 GLY A C 1
ATOM 2349 O O . GLY A 1 286 ? -14.805 -2.809 -9.5 1 91.44 286 GLY A O 1
ATOM 2350 N N . VAL A 1 287 ? -14.672 -4.988 -9.117 1 94.62 287 VAL A N 1
ATOM 2351 C CA . VAL A 1 287 ? -13.414 -5.164 -9.836 1 94.62 287 VAL A CA 1
ATOM 2352 C C . VAL A 1 287 ? -13.695 -5.555 -11.281 1 94.62 287 VAL A C 1
ATOM 2354 O O . VAL A 1 287 ? -13.016 -5.098 -12.203 1 94.62 287 VAL A O 1
ATOM 2357 N N . THR A 1 288 ? -14.625 -6.441 -11.438 1 94.38 288 THR A N 1
ATOM 2358 C CA . THR A 1 288 ? -14.953 -6.941 -12.773 1 94.38 288 THR A CA 1
ATOM 2359 C C . THR A 1 288 ? -16.438 -7.285 -12.875 1 94.38 288 THR A C 1
ATOM 2361 O O . THR A 1 288 ? -17.094 -7.492 -11.859 1 94.38 288 THR A O 1
ATOM 2364 N N . SER A 1 289 ? -16.938 -7.207 -14.109 1 93.12 289 SER A N 1
ATOM 2365 C CA . SER A 1 289 ? -18.297 -7.648 -14.398 1 93.12 289 SER A CA 1
ATOM 2366 C C . SER A 1 289 ? -18.312 -8.703 -15.492 1 93.12 289 SER A C 1
ATOM 2368 O O . SER A 1 289 ? -17.344 -8.844 -16.25 1 93.12 289 SER A O 1
ATOM 2370 N N . THR A 1 290 ? -19.344 -9.5 -15.438 1 93.31 290 THR A N 1
ATOM 2371 C CA . THR A 1 290 ? -19.531 -10.508 -16.469 1 93.31 290 THR A CA 1
ATOM 2372 C C . THR A 1 290 ? -20.625 -10.078 -17.453 1 93.31 290 THR A C 1
ATOM 2374 O O . THR A 1 290 ? -21.578 -9.414 -17.062 1 93.31 290 THR A O 1
ATOM 2377 N N . THR A 1 291 ? -20.406 -10.414 -18.688 1 91 291 THR A N 1
ATOM 2378 C CA . THR A 1 291 ? -21.422 -10.148 -19.703 1 91 291 THR A CA 1
ATOM 2379 C C . THR A 1 291 ? -21.625 -11.367 -20.594 1 91 291 THR A C 1
ATOM 2381 O O . THR A 1 291 ? -20.75 -12.219 -20.703 1 91 291 THR A O 1
ATOM 2384 N N . GLU A 1 292 ? -22.812 -11.477 -21.156 1 88.06 292 GLU A N 1
ATOM 2385 C CA . GLU A 1 292 ? -23.109 -12.602 -22.031 1 88.06 292 GLU A CA 1
ATOM 2386 C C . GLU A 1 292 ? -23.047 -12.188 -23.5 1 88.06 292 GLU A C 1
ATOM 2388 O O . GLU A 1 292 ? -22.969 -13.039 -24.391 1 88.06 292 GLU A O 1
ATOM 2393 N N . SER A 1 293 ? -23.125 -11.023 -23.828 1 82.94 293 SER A N 1
ATOM 2394 C CA . SER A 1 293 ? -23.328 -10.641 -25.219 1 82.94 293 SER A CA 1
ATOM 2395 C C . SER A 1 293 ? -22.266 -9.672 -25.703 1 82.94 293 SER A C 1
ATOM 2397 O O . SER A 1 293 ? -21.969 -9.594 -26.891 1 82.94 293 SER A O 1
ATOM 2399 N N . GLU A 1 294 ? -21.672 -9 -24.828 1 78.25 294 GLU A N 1
ATOM 2400 C CA . GLU A 1 294 ? -20.766 -7.926 -25.25 1 78.25 294 GLU A CA 1
ATOM 2401 C C . GLU A 1 294 ? -19.312 -8.391 -25.266 1 78.25 294 GLU A C 1
ATOM 2403 O O . GLU A 1 294 ? -18.875 -9.078 -24.359 1 78.25 294 GLU A O 1
ATOM 2408 N N . GLY A 1 295 ? -18.719 -8.117 -26.359 1 71.69 295 GLY A N 1
ATOM 2409 C CA . GLY A 1 295 ? -17.281 -8.336 -26.422 1 71.69 295 GLY A CA 1
ATOM 2410 C C . GLY A 1 295 ? -16.906 -9.758 -26.797 1 71.69 295 GLY A C 1
ATOM 2411 O O . GLY A 1 295 ? -17.75 -10.523 -27.266 1 71.69 295 GLY A O 1
ATOM 2412 N N . ARG A 1 296 ? -15.656 -10.039 -26.75 1 76.44 296 ARG A N 1
ATOM 2413 C CA . ARG A 1 296 ? -15.125 -11.359 -27.078 1 76.44 296 ARG A CA 1
ATOM 2414 C C . ARG A 1 296 ? -15.25 -12.312 -25.906 1 76.44 296 ARG A C 1
ATOM 2416 O O . ARG A 1 296 ? -15.117 -11.898 -24.75 1 76.44 296 ARG A O 1
ATOM 2423 N N . ASN A 1 297 ? -15.469 -13.531 -26.281 1 82.94 297 ASN A N 1
ATOM 2424 C CA . ASN A 1 297 ? -15.547 -14.562 -25.25 1 82.94 297 ASN A CA 1
ATOM 2425 C C . ASN A 1 297 ? -14.266 -14.633 -24.438 1 82.94 297 ASN A C 1
ATOM 2427 O O . ASN A 1 297 ? -13.172 -14.453 -24.969 1 82.94 297 ASN A O 1
ATOM 2431 N N . ALA A 1 298 ? -14.516 -14.953 -23.188 1 86.88 298 ALA A N 1
ATOM 2432 C CA . ALA A 1 298 ? -13.359 -15.086 -22.297 1 86.88 298 ALA A CA 1
ATOM 2433 C C . ALA A 1 298 ? -12.398 -16.156 -22.797 1 86.88 298 ALA A C 1
ATOM 2435 O O . ALA A 1 298 ? -12.828 -17.234 -23.234 1 86.88 298 ALA A O 1
ATOM 2436 N N . LEU A 1 299 ? -11.164 -15.836 -22.734 1 85.44 299 LEU A N 1
ATOM 2437 C CA . LEU A 1 299 ? -10.117 -16.766 -23.156 1 85.44 299 LEU A CA 1
ATOM 2438 C C . LEU A 1 299 ? -9.742 -17.703 -22.016 1 85.44 299 LEU A C 1
ATOM 2440 O O . LEU A 1 299 ? -9.305 -17.25 -20.953 1 85.44 299 LEU A O 1
ATOM 2444 N N . ILE A 1 300 ? -10.016 -18.938 -22.203 1 91.5 300 ILE A N 1
ATOM 2445 C CA . ILE A 1 300 ? -9.523 -19.984 -21.328 1 91.5 300 ILE A CA 1
ATOM 2446 C C . ILE A 1 300 ? -8.516 -20.859 -22.078 1 91.5 300 ILE A C 1
ATOM 2448 O O . ILE A 1 300 ? -8.75 -21.234 -23.234 1 91.5 300 ILE A O 1
ATOM 2452 N N . SER A 1 301 ? -7.418 -21.016 -21.453 1 92.75 301 SER A N 1
ATOM 2453 C CA . SER A 1 301 ? -6.359 -21.719 -22.172 1 92.75 301 SER A CA 1
ATOM 2454 C C . SER A 1 301 ? -5.887 -22.953 -21.406 1 92.75 301 SER A C 1
ATOM 2456 O O . SER A 1 301 ? -5.977 -22.984 -20.172 1 92.75 301 SER A O 1
ATOM 2458 N N . LYS A 1 302 ? -5.488 -23.922 -22.203 1 91.31 302 LYS A N 1
ATOM 2459 C CA . LYS A 1 302 ? -4.871 -25.156 -21.703 1 91.31 302 LYS A CA 1
ATOM 2460 C C . LYS A 1 302 ? -3.652 -25.531 -22.531 1 91.31 302 LYS A C 1
ATOM 2462 O O . LYS A 1 302 ? -3.746 -25.656 -23.75 1 91.31 302 LYS A O 1
ATOM 2467 N N . ASN A 1 303 ? -2.578 -25.641 -21.859 1 89.88 303 ASN A N 1
ATOM 2468 C CA . ASN A 1 303 ? -1.333 -26.031 -22.516 1 89.88 303 ASN A CA 1
ATOM 2469 C C . ASN A 1 303 ? -0.975 -25.078 -23.656 1 89.88 303 ASN A C 1
ATOM 2471 O O . ASN A 1 303 ? -0.591 -25.516 -24.734 1 89.88 303 ASN A O 1
ATOM 2475 N N . GLY A 1 304 ? -1.257 -23.781 -23.438 1 89.19 304 GLY A N 1
ATOM 2476 C CA . GLY A 1 304 ? -0.841 -22.75 -24.375 1 89.19 304 GLY A CA 1
ATOM 2477 C C . GLY A 1 304 ? -1.826 -22.547 -25.516 1 89.19 304 GLY A C 1
ATOM 2478 O O . GLY A 1 304 ? -1.61 -21.703 -26.391 1 89.19 304 GLY A O 1
ATOM 2479 N N . ARG A 1 305 ? -2.889 -23.25 -25.469 1 91.19 305 ARG A N 1
ATOM 2480 C CA . ARG A 1 305 ? -3.896 -23.156 -26.516 1 91.19 305 ARG A CA 1
ATOM 2481 C C . ARG A 1 305 ? -5.207 -22.594 -25.969 1 91.19 305 ARG A C 1
ATOM 2483 O O . ARG A 1 305 ? -5.723 -23.078 -24.969 1 91.19 305 ARG A O 1
ATOM 2490 N N . GLU A 1 306 ? -5.613 -21.656 -26.688 1 90 306 GLU A N 1
ATOM 2491 C CA . GLU A 1 306 ? -6.902 -21.078 -26.312 1 90 306 GLU A CA 1
ATOM 2492 C C . GLU A 1 306 ? -8.055 -22 -26.688 1 90 306 GLU A C 1
ATOM 2494 O O . GLU A 1 306 ? -8.031 -22.625 -27.766 1 90 306 GLU A O 1
ATOM 2499 N N . LYS A 1 307 ? -8.938 -22.203 -25.859 1 83.19 307 LYS A N 1
ATOM 2500 C CA . LYS A 1 307 ? -10.141 -23 -26.094 1 83.19 307 LYS A CA 1
ATOM 2501 C C . LYS A 1 307 ? -11.398 -22.25 -25.656 1 83.19 307 LYS A C 1
ATOM 2503 O O . LYS A 1 307 ? -11.359 -21.453 -24.719 1 83.19 307 LYS A O 1
ATOM 2508 N N . PRO A 1 308 ? -12.43 -22.547 -26.484 1 80.75 308 PRO A N 1
ATOM 2509 C CA . PRO A 1 308 ? -13.688 -21.984 -25.984 1 80.75 308 PRO A CA 1
ATOM 2510 C C . PRO A 1 308 ? -14.031 -22.453 -24.578 1 80.75 308 PRO A C 1
ATOM 2512 O O . PRO A 1 308 ? -13.773 -23.625 -24.234 1 80.75 308 PRO A O 1
ATOM 2515 N N . HIS A 1 309 ? -14.562 -21.516 -23.75 1 84.5 309 HIS A N 1
ATOM 2516 C CA . HIS A 1 309 ? -14.859 -21.859 -22.359 1 84.5 309 HIS A CA 1
ATOM 2517 C C . HIS A 1 309 ? -15.828 -23.031 -22.281 1 84.5 309 HIS A C 1
ATOM 2519 O O . HIS A 1 309 ? -15.789 -23.812 -21.328 1 84.5 309 HIS A O 1
ATOM 2525 N N . SER A 1 310 ? -16.688 -23.203 -23.297 1 83.69 310 SER A N 1
ATOM 2526 C CA . SER A 1 310 ? -17.656 -24.297 -23.312 1 83.69 310 SER A CA 1
ATOM 2527 C C . SER A 1 310 ? -16.969 -25.656 -23.375 1 83.69 310 SER A C 1
ATOM 2529 O O . SER A 1 310 ? -17.453 -26.625 -22.812 1 83.69 310 SER A O 1
ATOM 2531 N N . LYS A 1 311 ? -15.906 -25.688 -24 1 85.19 311 LYS A N 1
ATOM 2532 C CA . LYS A 1 311 ? -15.18 -26.953 -24.156 1 85.19 311 LYS A CA 1
ATOM 2533 C C . LYS A 1 311 ? -14.508 -27.359 -22.844 1 85.19 311 LYS A C 1
ATOM 2535 O O . LYS A 1 311 ? -14.398 -28.547 -22.547 1 85.19 311 LYS A O 1
ATOM 2540 N N . ILE A 1 312 ? -14.141 -26.406 -22.109 1 86.19 312 ILE A N 1
ATOM 2541 C CA . ILE A 1 312 ? -13.414 -26.672 -20.859 1 86.19 312 ILE A CA 1
ATOM 2542 C C . ILE A 1 312 ? -14.406 -26.844 -19.719 1 86.19 312 ILE A C 1
ATOM 2544 O O . ILE A 1 312 ? -14.219 -27.688 -18.844 1 86.19 312 ILE A O 1
ATOM 2548 N N . LEU A 1 313 ? -15.5 -26.172 -19.766 1 87.94 313 LEU A N 1
ATOM 2549 C CA . LEU A 1 313 ? -16.391 -26.078 -18.609 1 87.94 313 LEU A CA 1
ATOM 2550 C C . LEU A 1 313 ? -17.594 -27 -18.781 1 87.94 313 LEU A C 1
ATOM 2552 O O . LEU A 1 313 ? -18.406 -27.156 -17.875 1 87.94 313 LEU A O 1
ATOM 2556 N N . SER A 1 314 ? -17.703 -27.562 -19.984 1 84.19 314 SER A N 1
ATOM 2557 C CA . SER A 1 314 ? -18.812 -28.5 -20.172 1 84.19 314 SER A CA 1
ATOM 2558 C C . SER A 1 314 ? -18.516 -29.844 -19.516 1 84.19 314 SER A C 1
ATOM 2560 O O . SER A 1 314 ? -17.359 -30.234 -19.375 1 84.19 314 SER A O 1
ATOM 2562 N N . MET B 1 1 ? 18.484 -23.844 -25.438 1 28.77 1 MET B N 1
ATOM 2563 C CA . MET B 1 1 ? 18.797 -22.422 -25.547 1 28.77 1 MET B CA 1
ATOM 2564 C C . MET B 1 1 ? 19.969 -22.047 -24.641 1 28.77 1 MET B C 1
ATOM 2566 O O . MET B 1 1 ? 19.938 -22.312 -23.438 1 28.77 1 MET B O 1
ATOM 2570 N N . ASN B 1 2 ? 21.141 -22.078 -25.156 1 33.22 2 ASN B N 1
ATOM 2571 C CA . ASN B 1 2 ? 22.391 -21.734 -24.484 1 33.22 2 ASN B CA 1
ATOM 2572 C C . ASN B 1 2 ? 22.297 -20.375 -23.797 1 33.22 2 ASN B C 1
ATOM 2574 O O . ASN B 1 2 ? 22.141 -19.344 -24.453 1 33.22 2 ASN B O 1
ATOM 2578 N N . PHE B 1 3 ? 21.781 -20.281 -22.594 1 39.59 3 PHE B N 1
ATOM 2579 C CA . PHE B 1 3 ? 21.75 -19 -21.891 1 39.59 3 PHE B CA 1
ATOM 2580 C C . PHE B 1 3 ? 23.156 -18.422 -21.75 1 39.59 3 PHE B C 1
ATOM 2582 O O . PHE B 1 3 ? 24.047 -19.047 -21.156 1 39.59 3 PHE B O 1
ATOM 2589 N N . ARG B 1 4 ? 23.656 -17.75 -22.75 1 42.38 4 ARG B N 1
ATOM 2590 C CA . ARG B 1 4 ? 24.922 -17.031 -22.625 1 42.38 4 ARG B CA 1
ATOM 2591 C C . ARG B 1 4 ? 25.016 -16.344 -21.281 1 42.38 4 ARG B C 1
ATOM 2593 O O . ARG B 1 4 ? 24.062 -15.727 -20.812 1 42.38 4 ARG B O 1
ATOM 2600 N N . PRO B 1 5 ? 26.125 -16.5 -20.562 1 49.97 5 PRO B N 1
ATOM 2601 C CA . PRO B 1 5 ? 26.328 -15.891 -19.234 1 49.97 5 PRO B CA 1
ATOM 2602 C C . PRO B 1 5 ? 26.219 -14.367 -19.266 1 49.97 5 PRO B C 1
ATOM 2604 O O . PRO B 1 5 ? 26.922 -13.711 -20.031 1 49.97 5 PRO B O 1
ATOM 2607 N N . LEU B 1 6 ? 25.047 -13.805 -19.406 1 58.5 6 LEU B N 1
ATOM 2608 C CA . LEU B 1 6 ? 24.953 -12.352 -19.312 1 58.5 6 LEU B CA 1
ATOM 2609 C C . LEU B 1 6 ? 25.672 -11.844 -18.062 1 58.5 6 LEU B C 1
ATOM 2611 O O . LEU B 1 6 ? 25.719 -12.539 -17.047 1 58.5 6 LEU B O 1
ATOM 2615 N N . ASN B 1 7 ? 26.703 -11.008 -18.266 1 57.66 7 ASN B N 1
ATOM 2616 C CA . ASN B 1 7 ? 27.422 -10.367 -17.172 1 57.66 7 ASN B CA 1
ATOM 2617 C C . ASN B 1 7 ? 26.453 -9.75 -16.156 1 57.66 7 ASN B C 1
ATOM 2619 O O . ASN B 1 7 ? 26.188 -8.547 -16.219 1 57.66 7 ASN B O 1
ATOM 2623 N N . GLU B 1 8 ? 25.719 -10.609 -15.508 1 83 8 GLU B N 1
ATOM 2624 C CA . GLU B 1 8 ? 24.859 -10.133 -14.43 1 83 8 GLU B CA 1
ATOM 2625 C C . GLU B 1 8 ? 25.656 -9.852 -13.164 1 83 8 GLU B C 1
ATOM 2627 O O . GLU B 1 8 ? 26.5 -10.648 -12.773 1 83 8 GLU B O 1
ATOM 2632 N N . THR B 1 9 ? 25.703 -8.531 -12.789 1 84.88 9 THR B N 1
ATOM 2633 C CA . THR B 1 9 ? 26.391 -8.125 -11.562 1 84.88 9 THR B CA 1
ATOM 2634 C C . THR B 1 9 ? 25.406 -8.078 -10.391 1 84.88 9 THR B C 1
ATOM 2636 O O . THR B 1 9 ? 24.297 -7.562 -10.523 1 84.88 9 THR B O 1
ATOM 2639 N N . VAL B 1 10 ? 25.766 -8.828 -9.367 1 92.19 10 VAL B N 1
ATOM 2640 C CA . VAL B 1 10 ? 25 -8.781 -8.117 1 92.19 10 VAL B CA 1
ATOM 2641 C C . VAL B 1 10 ? 25.922 -8.406 -6.961 1 92.19 10 VAL B C 1
ATOM 2643 O O . VAL B 1 10 ? 27.062 -8.891 -6.887 1 92.19 10 VAL B O 1
ATOM 2646 N N . HIS B 1 11 ? 25.547 -7.441 -6.23 1 96.25 11 HIS B N 1
ATOM 2647 C CA . HIS B 1 11 ? 26.281 -7.059 -5.023 1 96.25 11 HIS B CA 1
ATOM 2648 C C . HIS B 1 11 ? 25.344 -7.008 -3.814 1 96.25 11 HIS B C 1
ATOM 2650 O O . HIS B 1 11 ? 24.281 -6.406 -3.875 1 96.25 11 HIS B O 1
ATOM 2656 N N . ILE B 1 12 ? 25.75 -7.699 -2.77 1 97.5 12 ILE B N 1
ATOM 2657 C CA . ILE B 1 12 ? 25 -7.652 -1.519 1 97.5 12 ILE B CA 1
ATOM 2658 C C . ILE B 1 12 ? 25.344 -6.371 -0.76 1 97.5 12 ILE B C 1
ATOM 2660 O O . ILE B 1 12 ? 26.516 -6.121 -0.451 1 97.5 12 ILE B O 1
ATOM 2664 N N . CYS B 1 13 ? 24.359 -5.566 -0.527 1 98.06 13 CYS B N 1
ATOM 2665 C CA . CYS B 1 13 ? 24.562 -4.293 0.157 1 98.06 13 CYS B CA 1
ATOM 2666 C C . CYS B 1 13 ? 24.516 -4.477 1.67 1 98.06 13 CYS B C 1
ATOM 2668 O O . CYS B 1 13 ? 25.391 -3.967 2.383 1 98.06 13 CYS B O 1
ATOM 2670 N N . SER B 1 14 ? 23.531 -5.105 2.158 1 97.69 14 SER B N 1
ATOM 2671 C CA . SER B 1 14 ? 23.344 -5.383 3.58 1 97.69 14 SER B CA 1
ATOM 2672 C C . SER B 1 14 ? 22.469 -6.613 3.797 1 97.69 14 SER B C 1
ATOM 2674 O O . SER B 1 14 ? 21.641 -6.949 2.947 1 97.69 14 SER B O 1
ATOM 2676 N N . GLU B 1 15 ? 22.75 -7.301 4.902 1 97.19 15 GLU B N 1
ATOM 2677 C CA . GLU B 1 15 ? 21.953 -8.477 5.258 1 97.19 15 GLU B CA 1
ATOM 2678 C C . GLU B 1 15 ? 21.781 -8.578 6.77 1 97.19 15 GLU B C 1
ATOM 2680 O O . GLU B 1 15 ? 22.656 -8.195 7.535 1 97.19 15 GLU B O 1
ATOM 2685 N N . SER B 1 16 ? 20.656 -8.914 7.141 1 97.88 16 SER B N 1
ATOM 2686 C CA . SER B 1 16 ? 20.344 -9.242 8.531 1 97.88 16 SER B CA 1
ATOM 2687 C C . SER B 1 16 ? 19.516 -10.523 8.625 1 97.88 16 SER B C 1
ATOM 2689 O O . SER B 1 16 ? 18.531 -10.68 7.914 1 97.88 16 SER B O 1
ATOM 2691 N N . TYR B 1 17 ? 19.938 -11.453 9.477 1 96.69 17 TYR B N 1
ATOM 2692 C CA . TYR B 1 17 ? 19.203 -12.695 9.688 1 96.69 17 TYR B CA 1
ATOM 2693 C C . TYR B 1 17 ? 18.453 -12.672 11.016 1 96.69 17 TYR B C 1
ATOM 2695 O O . TYR B 1 17 ? 17.734 -13.617 11.344 1 96.69 17 TYR B O 1
ATOM 2703 N N . GLU B 1 18 ? 18.531 -11.578 11.664 1 96.44 18 GLU B N 1
ATOM 2704 C CA . GLU B 1 18 ? 17.891 -11.43 12.969 1 96.44 18 GLU B CA 1
ATOM 2705 C C . GLU B 1 18 ? 16.438 -10.969 12.82 1 96.44 18 GLU B C 1
ATOM 2707 O O . GLU B 1 18 ? 16.156 -10.031 12.07 1 96.44 18 GLU B O 1
ATOM 2712 N N . ASP B 1 19 ? 15.586 -11.641 13.461 1 97.44 19 ASP B N 1
ATOM 2713 C CA . ASP B 1 19 ? 14.203 -11.203 13.602 1 97.44 19 ASP B CA 1
ATOM 2714 C C . ASP B 1 19 ? 13.984 -10.5 14.945 1 97.44 19 ASP B C 1
ATOM 2716 O O . ASP B 1 19 ? 13.914 -11.156 15.984 1 97.44 19 ASP B O 1
ATOM 2720 N N . ARG B 1 20 ? 13.82 -9.219 14.922 1 97.38 20 ARG B N 1
ATOM 2721 C CA . ARG B 1 20 ? 13.766 -8.445 16.156 1 97.38 20 ARG B CA 1
ATOM 2722 C C . ARG B 1 20 ? 12.328 -8.234 16.609 1 97.38 20 ARG B C 1
ATOM 2724 O O . ARG B 1 20 ? 12.078 -7.57 17.609 1 97.38 20 ARG B O 1
ATOM 2731 N N . ARG B 1 21 ? 11.375 -8.805 15.875 1 97.19 21 ARG B N 1
ATOM 2732 C CA . ARG B 1 21 ? 9.977 -8.734 16.297 1 97.19 21 ARG B CA 1
ATOM 2733 C C . ARG B 1 21 ? 9.695 -9.695 17.438 1 97.19 21 ARG B C 1
ATOM 2735 O O . ARG B 1 21 ? 10.039 -10.883 17.359 1 97.19 21 ARG B O 1
ATOM 2742 N N . GLN B 1 22 ? 9.039 -9.219 18.406 1 96.25 22 GLN B N 1
ATOM 2743 C CA . GLN B 1 22 ? 8.727 -10.055 19.562 1 96.25 22 GLN B CA 1
ATOM 2744 C C . GLN B 1 22 ? 7.41 -10.797 19.375 1 96.25 22 GLN B C 1
ATOM 2746 O O . GLN B 1 22 ? 7.262 -11.938 19.812 1 96.25 22 GLN B O 1
ATOM 2751 N N . PHE B 1 23 ? 6.496 -10.102 18.719 1 95.69 23 PHE B N 1
ATOM 2752 C CA . PHE B 1 23 ? 5.176 -10.672 18.484 1 95.69 23 PHE B CA 1
ATOM 2753 C C . PHE B 1 23 ? 4.754 -10.469 17.031 1 95.69 23 PHE B C 1
ATOM 2755 O O . PHE B 1 23 ? 5.172 -9.5 16.391 1 95.69 23 PHE B O 1
ATOM 2762 N N . MET B 1 24 ? 4.043 -11.352 16.484 1 94.12 24 MET B N 1
ATOM 2763 C CA . MET B 1 24 ? 3.361 -11.242 15.195 1 94.12 24 MET B CA 1
ATOM 2764 C C . MET B 1 24 ? 1.957 -11.828 15.273 1 94.12 24 MET B C 1
ATOM 2766 O O . MET B 1 24 ? 1.765 -12.914 15.82 1 94.12 24 MET B O 1
ATOM 2770 N N . GLN B 1 25 ? 1.089 -10.977 14.727 1 91.62 25 GLN B N 1
ATOM 2771 C CA . GLN B 1 25 ? -0.302 -11.398 14.82 1 91.62 25 GLN B CA 1
ATOM 2772 C C . GLN B 1 25 ? -0.684 -11.711 16.266 1 91.62 25 GLN B C 1
ATOM 2774 O O . GLN B 1 25 ? -0.536 -10.859 17.156 1 91.62 25 GLN B O 1
ATOM 2779 N N . ASP B 1 26 ? -1.054 -12.914 16.641 1 90.5 26 ASP B N 1
ATOM 2780 C CA . ASP B 1 26 ? -1.605 -13.125 17.969 1 90.5 26 ASP B CA 1
ATOM 2781 C C . ASP B 1 26 ? -0.728 -14.078 18.781 1 90.5 26 ASP B C 1
ATOM 2783 O O . ASP B 1 26 ? -1.192 -14.695 19.734 1 90.5 26 ASP B O 1
ATOM 2787 N N . LYS B 1 27 ? 0.631 -14.18 18.344 1 94.31 27 LYS B N 1
ATOM 2788 C CA . LYS B 1 27 ? 1.522 -15.109 19.047 1 94.31 27 LYS B CA 1
ATOM 2789 C C . LYS B 1 27 ? 2.924 -14.516 19.188 1 94.31 27 LYS B C 1
ATOM 2791 O O . LYS B 1 27 ? 3.309 -13.625 18.422 1 94.31 27 LYS B O 1
ATOM 2796 N N . PRO B 1 28 ? 3.666 -15.016 20.219 1 95.19 28 PRO B N 1
ATOM 2797 C CA . PRO B 1 28 ? 5.082 -14.648 20.297 1 95.19 28 PRO B CA 1
ATOM 2798 C C . PRO B 1 28 ? 5.91 -15.289 19.172 1 95.19 28 PRO B C 1
ATOM 2800 O O . PRO B 1 28 ? 5.531 -16.328 18.641 1 95.19 28 PRO B O 1
ATOM 2803 N N . GLN B 1 29 ? 6.973 -14.719 18.859 1 95.56 29 GLN B N 1
ATOM 2804 C CA . GLN B 1 29 ? 7.859 -15.156 17.797 1 95.56 29 GLN B CA 1
ATOM 2805 C C . GLN B 1 29 ? 8.25 -16.609 17.953 1 95.56 29 GLN B C 1
ATOM 2807 O O . GLN B 1 29 ? 8.336 -17.359 16.984 1 95.56 29 GLN B O 1
ATOM 2812 N N . SER B 1 30 ? 8.477 -17.109 19.172 1 95.25 30 SER B N 1
ATOM 2813 C CA . SER B 1 30 ? 8.977 -18.453 19.469 1 95.25 30 SER B CA 1
ATOM 2814 C C . SER B 1 30 ? 7.977 -19.516 19.016 1 95.25 30 SER B C 1
ATOM 2816 O O . SER B 1 30 ? 8.367 -20.641 18.688 1 95.25 30 SER B O 1
ATOM 2818 N N . ASP B 1 31 ? 6.73 -19.125 18.906 1 96.44 31 ASP B N 1
ATOM 2819 C CA . ASP B 1 31 ? 5.68 -20.078 18.547 1 96.44 31 ASP B CA 1
ATOM 2820 C C . ASP B 1 31 ? 5.723 -20.422 17.062 1 96.44 31 ASP B C 1
ATOM 2822 O O . ASP B 1 31 ? 5.109 -21.391 16.625 1 96.4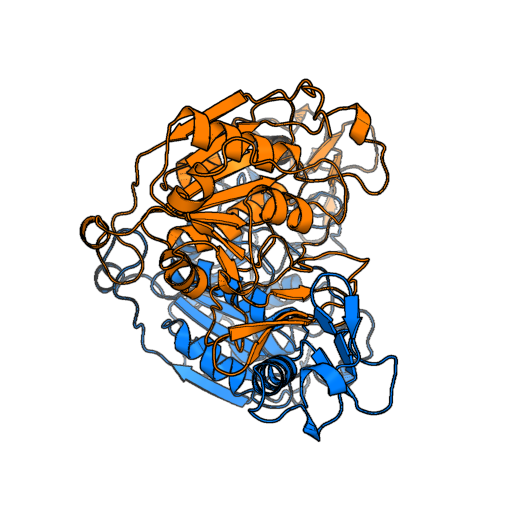4 31 ASP B O 1
ATOM 2826 N N . TYR B 1 32 ? 6.465 -19.656 16.297 1 96.19 32 TYR B N 1
ATOM 2827 C CA . TYR B 1 32 ? 6.469 -19.828 14.844 1 96.19 32 TYR B CA 1
ATOM 2828 C C . TYR B 1 32 ? 7.723 -20.562 14.391 1 96.19 32 TYR B C 1
ATOM 2830 O O . TYR B 1 32 ? 7.949 -20.734 13.188 1 96.19 32 TYR B O 1
ATOM 2838 N N . GLY B 1 33 ? 8.516 -21.078 15.219 1 94.56 33 GLY B N 1
ATOM 2839 C CA . GLY B 1 33 ? 9.844 -21.578 14.93 1 94.56 33 GLY B CA 1
ATOM 2840 C C . GLY B 1 33 ? 9.844 -22.75 13.961 1 94.56 33 GLY B C 1
ATOM 2841 O O . GLY B 1 33 ? 10.812 -22.953 13.234 1 94.56 33 GLY B O 1
ATOM 2842 N N . GLN B 1 34 ? 8.75 -23.484 13.82 1 94.81 34 GLN B N 1
ATOM 2843 C CA . GLN B 1 34 ? 8.727 -24.703 13.023 1 94.81 34 GLN B CA 1
ATOM 2844 C C . GLN B 1 34 ? 8.156 -24.438 11.633 1 94.81 34 GLN B C 1
ATOM 2846 O O . GLN B 1 34 ? 8.172 -25.312 10.766 1 94.81 34 GLN B O 1
ATOM 2851 N N . LEU B 1 35 ? 7.742 -23.203 11.414 1 96.5 35 LEU B N 1
ATOM 2852 C CA . LEU B 1 35 ? 7.16 -22.875 10.117 1 96.5 35 LEU B CA 1
ATOM 2853 C C . LEU B 1 35 ? 8.234 -22.797 9.039 1 96.5 35 LEU B C 1
ATOM 2855 O O . LEU B 1 35 ? 9.336 -22.297 9.297 1 96.5 35 LEU B O 1
ATOM 2859 N N . PRO B 1 36 ? 7.906 -23.266 7.848 1 97.25 36 PRO B N 1
ATOM 2860 C CA . PRO B 1 36 ? 8.836 -23.031 6.742 1 97.25 36 PRO B CA 1
ATOM 2861 C C . PRO B 1 36 ? 9.055 -21.531 6.473 1 97.25 36 PRO B C 1
ATOM 2863 O O . PRO B 1 36 ? 8.117 -20.75 6.559 1 97.25 36 PRO B O 1
ATOM 2866 N N . VAL B 1 37 ? 10.297 -21.203 6.148 1 98.19 37 VAL B N 1
ATOM 2867 C CA . VAL B 1 37 ? 10.625 -19.812 5.836 1 98.19 37 VAL B CA 1
ATOM 2868 C C . VAL B 1 37 ? 10.078 -19.438 4.461 1 98.19 37 VAL B C 1
ATOM 2870 O O . VAL B 1 37 ? 10.133 -20.25 3.527 1 98.19 37 VAL B O 1
ATOM 2873 N N . ILE B 1 38 ? 9.477 -18.328 4.367 1 98.88 38 ILE B N 1
ATOM 2874 C CA . ILE B 1 38 ? 9.117 -17.75 3.07 1 98.88 38 ILE B CA 1
ATOM 2875 C C . ILE B 1 38 ? 10.211 -16.797 2.607 1 98.88 38 ILE B C 1
ATOM 2877 O O . ILE B 1 38 ? 10.539 -15.828 3.303 1 98.88 38 ILE B O 1
ATOM 2881 N N . TYR B 1 39 ? 10.852 -17.125 1.546 1 98.88 39 TYR B N 1
ATOM 2882 C CA . TYR B 1 39 ? 11.758 -16.188 0.877 1 98.88 39 TYR B CA 1
ATOM 2883 C C . TYR B 1 39 ? 10.992 -15.273 -0.076 1 98.88 39 TYR B C 1
ATOM 2885 O O . TYR B 1 39 ? 10.641 -15.688 -1.186 1 98.88 39 TYR B O 1
ATOM 2893 N N . PHE B 1 40 ? 10.719 -14.086 0.404 1 98.94 40 PHE B N 1
ATOM 2894 C CA . PHE B 1 40 ? 9.914 -13.102 -0.313 1 98.94 40 PHE B CA 1
ATOM 2895 C C . PHE B 1 40 ? 10.797 -12.195 -1.16 1 98.94 40 PHE B C 1
ATOM 2897 O O . PHE B 1 40 ? 11.484 -11.32 -0.631 1 98.94 40 PHE B O 1
ATOM 2904 N N . VAL B 1 41 ? 10.742 -12.297 -2.477 1 98.88 41 VAL B N 1
ATOM 2905 C CA . VAL B 1 41 ? 11.641 -11.602 -3.393 1 98.88 41 VAL B CA 1
ATOM 2906 C C . VAL B 1 41 ? 10.938 -10.375 -3.975 1 98.88 41 VAL B C 1
ATOM 2908 O O . VAL B 1 41 ? 9.922 -10.508 -4.664 1 98.88 41 VAL B O 1
ATOM 2911 N N . THR B 1 42 ? 11.516 -9.234 -3.736 1 98.88 42 THR B N 1
ATOM 2912 C CA . THR B 1 42 ? 10.938 -7.992 -4.23 1 98.88 42 THR B CA 1
ATOM 2913 C C . THR B 1 42 ? 11.914 -7.273 -5.156 1 98.88 42 THR B C 1
ATOM 2915 O O . THR B 1 42 ? 12.859 -6.637 -4.695 1 98.88 42 THR B O 1
ATOM 2918 N N . PRO B 1 43 ? 11.688 -7.414 -6.453 1 98.5 43 PRO B N 1
ATOM 2919 C CA . PRO B 1 43 ? 12.359 -6.465 -7.34 1 98.5 43 PRO B CA 1
ATOM 2920 C C . PRO B 1 43 ? 11.914 -5.023 -7.105 1 98.5 43 PRO B C 1
ATOM 2922 O O . PRO B 1 43 ? 10.734 -4.766 -6.871 1 98.5 43 PRO B O 1
ATOM 2925 N N . THR B 1 44 ? 12.797 -4.109 -7.066 1 98.06 44 THR B N 1
ATOM 2926 C CA . THR B 1 44 ? 12.484 -2.689 -6.961 1 98.06 44 THR B CA 1
ATOM 2927 C C . THR B 1 44 ? 13.477 -1.857 -7.77 1 98.06 44 THR B C 1
ATOM 2929 O O . THR B 1 44 ? 14.414 -2.398 -8.352 1 98.06 44 THR B O 1
ATOM 2932 N N . TYR B 1 45 ? 13.211 -0.606 -7.957 1 96 45 TYR B N 1
ATOM 2933 C CA . TYR B 1 45 ? 14.047 0.285 -8.758 1 96 45 TYR B CA 1
ATOM 2934 C C . TYR B 1 45 ? 13.898 1.729 -8.297 1 96 45 TYR B C 1
ATOM 2936 O O . TYR B 1 45 ? 12.891 2.092 -7.68 1 96 45 TYR B O 1
ATOM 2944 N N . PRO B 1 46 ? 14.883 2.506 -8.602 1 93.88 46 PRO B N 1
ATOM 2945 C CA . PRO B 1 46 ? 14.812 3.902 -8.164 1 93.88 46 PRO B CA 1
ATOM 2946 C C . PRO B 1 46 ? 13.695 4.68 -8.852 1 93.88 46 PRO B C 1
ATOM 2948 O O . PRO B 1 46 ? 13.625 4.711 -10.086 1 93.88 46 PRO B O 1
ATOM 2951 N N . ARG B 1 47 ? 12.875 5.219 -8.086 1 95.19 47 ARG B N 1
ATOM 2952 C CA . ARG B 1 47 ? 11.828 6.164 -8.445 1 95.19 47 ARG B CA 1
ATOM 2953 C C . ARG B 1 47 ? 11.281 6.879 -7.211 1 95.19 47 ARG B C 1
ATOM 2955 O O . ARG B 1 47 ? 11.516 6.441 -6.082 1 95.19 47 ARG B O 1
ATOM 2962 N N . ARG B 1 48 ? 10.547 7.945 -7.359 1 96.06 48 ARG B N 1
ATOM 2963 C CA . ARG B 1 48 ? 10.172 8.766 -6.215 1 96.06 48 ARG B CA 1
ATOM 2964 C C . ARG B 1 48 ? 9.234 8.016 -5.281 1 96.06 48 ARG B C 1
ATOM 2966 O O . ARG B 1 48 ? 9.164 8.312 -4.09 1 96.06 48 ARG B O 1
ATOM 2973 N N . GLU B 1 49 ? 8.562 6.965 -5.82 1 97.56 49 GLU B N 1
ATOM 2974 C CA . GLU B 1 49 ? 7.605 6.219 -5.008 1 97.56 49 GLU B CA 1
ATOM 2975 C C . GLU B 1 49 ? 8.258 4.988 -4.379 1 97.56 49 GLU B C 1
ATOM 2977 O O . GLU B 1 49 ? 7.613 4.258 -3.623 1 97.56 49 GLU B O 1
ATOM 2982 N N . GLN B 1 50 ? 9.57 4.766 -4.605 1 97.19 50 GLN B N 1
ATOM 2983 C CA . GLN B 1 50 ? 10.227 3.537 -4.176 1 97.19 50 GLN B CA 1
ATOM 2984 C C . GLN B 1 50 ? 10.141 3.367 -2.66 1 97.19 50 GLN B C 1
ATOM 2986 O O . GLN B 1 50 ? 9.703 2.322 -2.174 1 97.19 50 GLN B O 1
ATOM 2991 N N . ILE B 1 51 ? 10.43 4.449 -1.92 1 97.12 51 ILE B N 1
ATOM 2992 C CA . ILE B 1 51 ? 10.523 4.379 -0.466 1 97.12 51 ILE B CA 1
ATOM 2993 C C . ILE B 1 51 ? 9.133 4.172 0.128 1 97.12 51 ILE B C 1
ATOM 2995 O O . ILE B 1 51 ? 8.914 3.258 0.926 1 97.12 51 ILE B O 1
ATOM 2999 N N . PRO B 1 52 ? 8.164 4.957 -0.269 1 97.88 52 PRO B N 1
ATOM 3000 C CA . PRO B 1 52 ? 6.844 4.711 0.321 1 97.88 52 PRO B CA 1
ATOM 3001 C C . PRO B 1 52 ? 6.258 3.357 -0.075 1 97.88 52 PRO B C 1
ATOM 3003 O O . PRO B 1 52 ? 5.551 2.73 0.717 1 97.88 52 PRO B O 1
ATOM 3006 N N . GLU B 1 53 ? 6.527 2.814 -1.226 1 98.06 53 GLU B N 1
ATOM 3007 C CA . GLU B 1 53 ? 6.035 1.497 -1.617 1 98.06 53 GLU B CA 1
ATOM 3008 C C . GLU B 1 53 ? 6.668 0.398 -0.766 1 98.06 53 GLU B C 1
ATOM 3010 O O . GLU B 1 53 ? 5.977 -0.507 -0.298 1 98.06 53 GLU B O 1
ATOM 3015 N N . LEU B 1 54 ? 7.949 0.521 -0.58 1 98.38 54 LEU B N 1
ATOM 3016 C CA . LEU B 1 54 ? 8.633 -0.454 0.263 1 98.38 54 LEU B CA 1
ATOM 3017 C C . LEU B 1 54 ? 8.141 -0.371 1.703 1 98.38 54 LEU B C 1
ATOM 3019 O O . LEU B 1 54 ? 8.039 -1.391 2.389 1 98.38 54 LEU B O 1
ATOM 3023 N N . THR B 1 55 ? 7.801 0.832 2.137 1 98.38 55 THR B N 1
ATOM 3024 C CA . THR B 1 55 ? 7.289 1.027 3.488 1 98.38 55 THR B CA 1
ATOM 3025 C C . THR B 1 55 ? 5.938 0.343 3.66 1 98.38 55 THR B C 1
ATOM 3027 O O . THR B 1 55 ? 5.727 -0.392 4.629 1 98.38 55 THR B O 1
ATOM 3030 N N . ARG B 1 56 ? 5.066 0.524 2.711 1 97.75 56 ARG B N 1
ATOM 3031 C CA . ARG B 1 56 ? 3.754 -0.108 2.758 1 97.75 56 ARG B CA 1
ATOM 3032 C C . ARG B 1 56 ? 3.875 -1.628 2.723 1 97.75 56 ARG B C 1
ATOM 3034 O O . ARG B 1 56 ? 3.174 -2.328 3.455 1 97.75 56 ARG B O 1
ATOM 3041 N N . LEU B 1 57 ? 4.715 -2.057 1.833 1 98.69 57 LEU B N 1
ATOM 3042 C CA . LEU B 1 57 ? 4.926 -3.498 1.734 1 98.69 57 LEU B CA 1
ATOM 3043 C C . LEU B 1 57 ? 5.473 -4.059 3.043 1 98.69 57 LEU B C 1
ATOM 3045 O O . LEU B 1 57 ? 5.016 -5.102 3.516 1 98.69 57 LEU B O 1
ATOM 3049 N N . ALA B 1 58 ? 6.418 -3.344 3.637 1 98.69 58 ALA B N 1
ATOM 3050 C CA . ALA B 1 58 ? 7.016 -3.779 4.895 1 98.69 58 ALA B CA 1
ATOM 3051 C C . ALA B 1 58 ? 5.957 -3.941 5.98 1 98.69 58 ALA B C 1
ATOM 3053 O O . ALA B 1 58 ? 6.012 -4.883 6.777 1 98.69 58 ALA B O 1
ATOM 3054 N N . HIS B 1 59 ? 5.027 -3.078 5.984 1 98.5 59 HIS B N 1
ATOM 3055 C CA . HIS B 1 59 ? 4 -3.133 7.02 1 98.5 59 HIS B CA 1
ATOM 3056 C C . HIS B 1 59 ? 3.162 -4.402 6.895 1 98.5 59 HIS B C 1
ATOM 3058 O O . HIS B 1 59 ? 2.709 -4.949 7.902 1 98.5 59 HIS B O 1
ATOM 3064 N N . THR B 1 60 ? 2.943 -4.859 5.676 1 98.75 60 THR B N 1
ATOM 3065 C CA . THR B 1 60 ? 2.299 -6.152 5.473 1 98.75 60 THR B CA 1
ATOM 3066 C C . THR B 1 60 ? 3.207 -7.285 5.934 1 98.75 60 THR B C 1
ATOM 3068 O O . THR B 1 60 ? 2.787 -8.156 6.703 1 98.75 60 THR B O 1
ATOM 3071 N N . LEU B 1 61 ? 4.441 -7.219 5.539 1 98.81 61 LEU B N 1
ATOM 3072 C CA . LEU B 1 61 ? 5.383 -8.305 5.805 1 98.81 61 LEU B CA 1
ATOM 3073 C C . LEU B 1 61 ? 5.699 -8.391 7.293 1 98.81 61 LEU B C 1
ATOM 3075 O O . LEU B 1 61 ? 6.02 -9.477 7.797 1 98.81 61 LEU B O 1
ATOM 3079 N N . LEU B 1 62 ? 5.539 -7.273 8.008 1 98.5 62 LEU B N 1
ATOM 3080 C CA . LEU B 1 62 ? 5.797 -7.246 9.445 1 98.5 62 LEU B CA 1
ATOM 3081 C C . LEU B 1 62 ? 4.852 -8.188 10.188 1 98.5 62 LEU B C 1
ATOM 3083 O O . LEU B 1 62 ? 5.145 -8.609 11.305 1 98.5 62 LEU B O 1
ATOM 3087 N N . HIS B 1 63 ? 3.732 -8.555 9.57 1 98.12 63 HIS B N 1
ATOM 3088 C CA . HIS B 1 63 ? 2.768 -9.453 10.188 1 98.12 63 HIS B CA 1
ATOM 3089 C C . HIS B 1 63 ? 3.113 -10.914 9.891 1 98.12 63 HIS B C 1
ATOM 3091 O O . HIS B 1 63 ? 2.504 -11.828 10.453 1 98.12 63 HIS B O 1
ATOM 3097 N N . VAL B 1 64 ? 4.055 -11.227 9.023 1 98.38 64 VAL B N 1
ATOM 3098 C CA . VAL B 1 64 ? 4.293 -12.562 8.5 1 98.38 64 VAL B CA 1
ATOM 3099 C C . VAL B 1 64 ? 5.473 -13.203 9.227 1 98.38 64 VAL B C 1
ATOM 3101 O O . VAL B 1 64 ? 6.613 -12.75 9.094 1 98.38 64 VAL B O 1
ATOM 3104 N N . PRO B 1 65 ? 5.258 -14.273 10.008 1 97.69 65 PRO B N 1
ATOM 3105 C CA . PRO B 1 65 ? 6.375 -14.938 10.688 1 97.69 65 PRO B CA 1
ATOM 3106 C C . PRO B 1 65 ? 7.254 -15.734 9.727 1 97.69 65 PRO B C 1
ATOM 3108 O O . PRO B 1 65 ? 6.801 -16.125 8.641 1 97.69 65 PRO B O 1
ATOM 3111 N N . ARG B 1 66 ? 8.492 -15.953 10.125 1 97.75 66 ARG B N 1
ATOM 3112 C CA . ARG B 1 66 ? 9.438 -16.812 9.406 1 97.75 66 ARG B CA 1
ATOM 3113 C C . ARG B 1 66 ? 9.555 -16.375 7.945 1 97.75 66 ARG B C 1
ATOM 3115 O O . ARG B 1 66 ? 9.359 -17.188 7.035 1 97.75 66 ARG B O 1
ATOM 3122 N N . LEU B 1 67 ? 9.82 -15.117 7.746 1 98.5 67 LEU B N 1
ATOM 3123 C CA . LEU B 1 67 ? 9.992 -14.523 6.426 1 98.5 67 LEU B CA 1
ATOM 3124 C C . LEU B 1 67 ? 11.383 -13.922 6.277 1 98.5 67 LEU B C 1
ATOM 3126 O O . LEU B 1 67 ? 11.891 -13.273 7.199 1 98.5 67 LEU B O 1
ATOM 3130 N N . HIS B 1 68 ? 12.055 -14.164 5.207 1 98.81 68 HIS B N 1
ATOM 3131 C CA . HIS B 1 68 ? 13.258 -13.469 4.785 1 98.81 68 HIS B CA 1
ATOM 3132 C C . HIS B 1 68 ? 13 -12.609 3.551 1 98.81 68 HIS B C 1
ATOM 3134 O O . HIS B 1 68 ? 12.656 -13.133 2.488 1 98.81 68 HIS B O 1
ATOM 3140 N N . TRP B 1 69 ? 13.086 -11.312 3.711 1 98.88 69 TRP B N 1
ATOM 3141 C CA . TRP B 1 69 ? 12.781 -10.367 2.641 1 98.88 69 TRP B CA 1
ATOM 3142 C C . TRP B 1 69 ? 14 -10.148 1.752 1 98.88 69 TRP B C 1
ATOM 3144 O O . TRP B 1 69 ? 15 -9.578 2.193 1 98.88 69 TRP B O 1
ATOM 3154 N N . LEU B 1 70 ? 14.008 -10.633 0.537 1 98.81 70 LEU B N 1
ATOM 3155 C CA . LEU B 1 70 ? 15.047 -10.391 -0.458 1 98.81 70 LEU B CA 1
ATOM 3156 C C . LEU B 1 70 ? 14.695 -9.188 -1.324 1 98.81 70 LEU B C 1
ATOM 3158 O O . LEU B 1 70 ? 13.859 -9.281 -2.223 1 98.81 70 LEU B O 1
ATOM 3162 N N . VAL B 1 71 ? 15.32 -8.086 -1.048 1 98.81 71 VAL B N 1
ATOM 3163 C CA . VAL B 1 71 ? 15.078 -6.855 -1.797 1 98.81 71 VAL B CA 1
ATOM 3164 C C . VAL B 1 71 ? 16.172 -6.672 -2.854 1 98.81 71 VAL B C 1
ATOM 3166 O O . VAL B 1 71 ? 17.328 -6.402 -2.521 1 98.81 71 VAL B O 1
ATOM 3169 N N . ALA B 1 72 ? 15.797 -6.84 -4.086 1 98.31 72 ALA B N 1
ATOM 3170 C CA . ALA B 1 72 ? 16.734 -6.711 -5.207 1 98.31 72 ALA B CA 1
ATOM 3171 C C . ALA B 1 72 ? 16.484 -5.418 -5.98 1 98.31 72 ALA B C 1
ATOM 3173 O O . ALA B 1 72 ? 15.453 -5.273 -6.648 1 98.31 72 ALA B O 1
ATOM 3174 N N . ASP B 1 73 ? 17.391 -4.512 -5.891 1 97.56 73 ASP B N 1
ATOM 3175 C CA . ASP B 1 73 ? 17.25 -3.152 -6.398 1 97.56 73 ASP B CA 1
ATOM 3176 C C . ASP B 1 73 ? 17.953 -2.992 -7.746 1 97.56 73 ASP B C 1
ATOM 3178 O O . ASP B 1 73 ? 19.125 -3.338 -7.887 1 97.56 73 ASP B O 1
ATOM 3182 N N . ASP B 1 74 ? 17.203 -2.516 -8.727 1 96.5 74 ASP B N 1
ATOM 3183 C CA . ASP B 1 74 ? 17.75 -2.242 -10.047 1 96.5 74 ASP B CA 1
ATOM 3184 C C . ASP B 1 74 ? 18.578 -0.959 -10.039 1 96.5 74 ASP B C 1
ATOM 3186 O O . ASP B 1 74 ? 18.219 0.025 -10.688 1 96.5 74 ASP B O 1
ATOM 3190 N N . GLN B 1 75 ? 19.594 -0.983 -9.328 1 93.75 75 GLN B N 1
ATOM 3191 C CA . GLN B 1 75 ? 20.531 0.118 -9.18 1 93.75 75 GLN B CA 1
ATOM 3192 C C . GLN B 1 75 ? 21.969 -0.382 -9.242 1 93.75 75 GLN B C 1
ATOM 3194 O O . GLN B 1 75 ? 22.25 -1.543 -8.93 1 93.75 75 GLN B O 1
ATOM 3199 N N . GLU B 1 76 ? 22.891 0.515 -9.586 1 93.31 76 GLU B N 1
ATOM 3200 C CA . GLU B 1 76 ? 24.281 0.127 -9.758 1 93.31 76 GLU B CA 1
ATOM 3201 C C . GLU B 1 76 ? 25.016 0.092 -8.422 1 93.31 76 GLU B C 1
ATOM 3203 O O . GLU B 1 76 ? 25.953 -0.683 -8.242 1 93.31 76 GLU B O 1
ATOM 3208 N N . LYS B 1 77 ? 24.547 0.932 -7.531 1 94.31 77 LYS B N 1
ATOM 3209 C CA . LYS B 1 77 ? 25.25 1.066 -6.25 1 94.31 77 LYS B CA 1
ATOM 3210 C C . LYS B 1 77 ? 24.281 0.924 -5.082 1 94.31 77 LYS B C 1
ATOM 3212 O O . LYS B 1 77 ? 23.094 1.259 -5.203 1 94.31 77 LYS B O 1
ATOM 3217 N N . CYS B 1 78 ? 24.859 0.445 -4.016 1 94.56 78 CYS B N 1
ATOM 3218 C CA . CYS B 1 78 ? 24.078 0.344 -2.791 1 94.56 78 CYS B CA 1
ATOM 3219 C C . CYS B 1 78 ? 23.641 1.722 -2.309 1 94.56 78 CYS B C 1
ATOM 3221 O O . CYS B 1 78 ? 24.312 2.717 -2.557 1 94.56 78 CYS B O 1
ATOM 3223 N N . ASN B 1 79 ? 22.531 1.778 -1.76 1 89.69 79 ASN B N 1
ATOM 3224 C CA . ASN B 1 79 ? 21.953 2.992 -1.197 1 89.69 79 ASN B CA 1
ATOM 3225 C C . ASN B 1 79 ? 21.844 2.908 0.323 1 89.69 79 ASN B C 1
ATOM 3227 O O . ASN B 1 79 ? 21.078 2.088 0.85 1 89.69 79 ASN B O 1
ATOM 3231 N N . ASP B 1 80 ? 22.484 3.803 1.003 1 88.56 80 ASP B N 1
ATOM 3232 C CA . ASP B 1 80 ? 22.562 3.762 2.461 1 88.56 80 ASP B CA 1
ATOM 3233 C C . ASP B 1 80 ? 21.188 4.02 3.08 1 88.56 80 ASP B C 1
ATOM 3235 O O . ASP B 1 80 ? 20.875 3.473 4.137 1 88.56 80 ASP B O 1
ATOM 3239 N N . PHE B 1 81 ? 20.469 4.879 2.465 1 90.25 81 PHE B N 1
ATOM 3240 C CA . PHE B 1 81 ? 19.141 5.148 2.996 1 90.25 81 PHE B CA 1
ATOM 3241 C C . PHE B 1 81 ? 18.297 3.881 3.004 1 90.25 81 PHE B C 1
ATOM 3243 O O . PHE B 1 81 ? 17.594 3.596 3.984 1 90.25 81 PHE B O 1
ATOM 3250 N N . MET B 1 82 ? 18.391 3.125 1.917 1 92.94 82 MET B N 1
ATOM 3251 C CA . MET B 1 82 ? 17.641 1.879 1.782 1 92.94 82 MET B CA 1
ATOM 3252 C C . MET B 1 82 ? 18.078 0.866 2.836 1 92.94 82 MET B C 1
ATOM 3254 O O . MET B 1 82 ? 17.234 0.19 3.438 1 92.94 82 MET B O 1
ATOM 3258 N N . ASP B 1 83 ? 19.312 0.795 3.043 1 94.62 83 ASP B N 1
ATOM 3259 C CA . ASP B 1 83 ? 19.844 -0.126 4.047 1 94.62 83 ASP B CA 1
ATOM 3260 C C . ASP B 1 83 ? 19.297 0.208 5.434 1 94.62 83 ASP B C 1
ATOM 3262 O O . ASP B 1 83 ? 18.875 -0.685 6.172 1 94.62 83 ASP B O 1
ATOM 3266 N N . THR B 1 84 ? 19.344 1.493 5.699 1 95 84 THR B N 1
ATOM 3267 C CA . THR B 1 84 ? 18.875 1.95 7 1 95 84 THR B CA 1
ATOM 3268 C C . THR B 1 84 ? 17.375 1.688 7.152 1 95 84 THR B C 1
ATOM 3270 O O . THR B 1 84 ? 16.922 1.257 8.211 1 95 84 THR B O 1
ATOM 3273 N N . LEU B 1 85 ? 16.703 1.927 6.094 1 95.88 85 LEU B N 1
ATOM 3274 C CA . LEU B 1 85 ? 15.25 1.712 6.094 1 95.88 85 LEU B CA 1
ATOM 3275 C C . LEU B 1 85 ? 14.922 0.245 6.348 1 95.88 85 LEU B C 1
ATOM 3277 O O . LEU B 1 85 ? 14.109 -0.07 7.219 1 95.88 85 LEU B O 1
ATOM 3281 N N . LEU B 1 86 ? 15.539 -0.671 5.629 1 97.94 86 LEU B N 1
ATOM 3282 C CA . LEU B 1 86 ? 15.266 -2.102 5.738 1 97.94 86 LEU B CA 1
ATOM 3283 C C . LEU B 1 86 ? 15.641 -2.619 7.125 1 97.94 86 LEU B C 1
ATOM 3285 O O . LEU B 1 86 ? 14.906 -3.42 7.711 1 97.94 86 LEU B O 1
ATOM 3289 N N . TYR B 1 87 ? 16.75 -2.088 7.621 1 97.75 87 TYR B N 1
ATOM 3290 C CA . TYR B 1 87 ? 17.203 -2.492 8.945 1 97.75 87 TYR B CA 1
ATOM 3291 C C . TYR B 1 87 ? 16.203 -2.064 10.016 1 97.75 87 TYR B C 1
ATOM 3293 O O . TYR B 1 87 ? 15.953 -2.795 10.977 1 97.75 87 TYR B O 1
ATOM 3301 N N . ARG B 1 88 ? 15.617 -0.958 9.82 1 96.88 88 ARG B N 1
ATOM 3302 C CA . ARG B 1 88 ? 14.703 -0.375 10.805 1 96.88 88 ARG B CA 1
ATOM 3303 C C . ARG B 1 88 ? 13.445 -1.222 10.953 1 96.88 88 ARG B C 1
ATOM 3305 O O . ARG B 1 88 ? 12.844 -1.257 12.023 1 96.88 88 ARG B O 1
ATOM 3312 N N . PHE B 1 89 ? 13.039 -1.958 9.969 1 97.5 89 PHE B N 1
ATOM 3313 C CA . PHE B 1 89 ? 11.797 -2.725 10.016 1 97.5 89 PHE B CA 1
ATOM 3314 C C . PHE B 1 89 ? 11.93 -3.9 10.977 1 97.5 89 PHE B C 1
ATOM 3316 O O . PHE B 1 89 ? 10.93 -4.422 11.469 1 97.5 89 PHE B O 1
ATOM 3323 N N . GLY B 1 90 ? 13.148 -4.387 11.18 1 97.31 90 GLY B N 1
ATOM 3324 C CA . GLY B 1 90 ? 13.375 -5.383 12.211 1 97.31 90 GLY B CA 1
ATOM 3325 C C . GLY B 1 90 ? 13.102 -6.801 11.75 1 97.31 90 GLY B C 1
ATOM 3326 O O . GLY B 1 90 ? 13.047 -7.727 12.562 1 97.31 90 GLY B O 1
ATOM 3327 N N . MET B 1 91 ? 12.906 -7.043 10.484 1 97.56 91 MET B N 1
ATOM 3328 C CA . MET B 1 91 ? 12.742 -8.391 9.953 1 97.56 91 MET B CA 1
ATOM 3329 C C . MET B 1 91 ? 13.984 -8.836 9.195 1 97.56 91 MET B C 1
ATOM 3331 O O . MET B 1 91 ? 14.758 -8.008 8.711 1 97.56 91 MET B O 1
ATOM 3335 N N . PRO B 1 92 ? 14.219 -10.148 9.102 1 98.56 92 PRO B N 1
ATOM 3336 C CA . PRO B 1 92 ? 15.344 -10.617 8.289 1 98.56 92 PRO B CA 1
ATOM 3337 C C . PRO B 1 92 ? 15.25 -10.156 6.832 1 98.56 92 PRO B C 1
ATOM 3339 O O . PRO B 1 92 ? 14.164 -10.18 6.242 1 98.56 92 PRO B O 1
ATOM 3342 N N . PHE B 1 93 ? 16.391 -9.703 6.324 1 98.75 93 PHE B N 1
ATOM 3343 C CA . PHE B 1 93 ? 16.375 -9.227 4.945 1 98.75 93 PHE B CA 1
ATOM 3344 C C . PHE B 1 93 ? 17.75 -9.344 4.309 1 98.75 93 PHE B C 1
ATOM 3346 O O . PHE B 1 93 ? 18.75 -9.508 5.008 1 98.75 93 PHE B O 1
ATOM 3353 N N . THR B 1 94 ? 17.797 -9.414 3.035 1 98.62 94 THR B N 1
ATOM 3354 C CA . THR B 1 94 ? 18.969 -9.211 2.203 1 98.62 94 THR B CA 1
ATOM 3355 C C . THR B 1 94 ? 18.719 -8.133 1.154 1 98.62 94 THR B C 1
ATOM 3357 O O . THR B 1 94 ? 17.781 -8.242 0.355 1 98.62 94 THR B O 1
ATOM 3360 N N . HIS B 1 95 ? 19.438 -7.078 1.261 1 98.5 95 HIS B N 1
ATOM 3361 C CA . HIS B 1 95 ? 19.422 -6.016 0.26 1 98.5 95 HIS B CA 1
ATOM 3362 C C . HIS B 1 95 ? 20.531 -6.215 -0.773 1 98.5 95 HIS B C 1
ATOM 3364 O O . HIS B 1 95 ? 21.703 -6.309 -0.42 1 98.5 95 HIS B O 1
ATOM 3370 N N . MET B 1 96 ? 20.188 -6.297 -2.039 1 98 96 MET B N 1
ATOM 3371 C CA . MET B 1 96 ? 21.188 -6.488 -3.094 1 98 96 MET B CA 1
ATOM 3372 C C . MET B 1 96 ? 20.938 -5.535 -4.258 1 98 96 MET B C 1
ATOM 3374 O O . MET B 1 96 ? 19.797 -5.102 -4.477 1 98 96 MET B O 1
ATOM 3378 N N . VAL B 1 97 ? 21.906 -5.168 -4.918 1 97.69 97 VAL B N 1
ATOM 3379 C CA . VAL B 1 97 ? 21.797 -4.422 -6.164 1 97.69 97 VAL B CA 1
ATOM 3380 C C . VAL B 1 97 ? 22.047 -5.355 -7.348 1 97.69 97 VAL B C 1
ATOM 3382 O O . VAL B 1 97 ? 22.969 -6.164 -7.32 1 97.69 97 VAL B O 1
ATOM 3385 N N . SER B 1 98 ? 21.188 -5.316 -8.281 1 97.25 98 SER B N 1
ATOM 3386 C CA . SER B 1 98 ? 21.188 -6.172 -9.469 1 97.25 98 SER B CA 1
ATOM 3387 C C . SER B 1 98 ? 20.656 -5.426 -10.68 1 97.25 98 SER B C 1
ATOM 3389 O O . SER B 1 98 ? 19.562 -5.723 -11.164 1 97.25 98 SER B O 1
ATOM 3391 N N . PRO B 1 99 ? 21.484 -4.574 -11.266 1 96.38 99 PRO B N 1
ATOM 3392 C CA . PRO B 1 99 ? 21 -3.74 -12.367 1 96.38 99 PRO B CA 1
ATOM 3393 C C . PRO B 1 99 ? 20.672 -4.551 -13.617 1 96.38 99 PRO B C 1
ATOM 3395 O O . PRO B 1 99 ? 21.359 -5.531 -13.93 1 96.38 99 PRO B O 1
ATOM 3398 N N . MET B 1 100 ? 19.578 -4.148 -14.242 1 95.5 100 MET B N 1
ATOM 3399 C CA . MET B 1 100 ? 19.281 -4.703 -15.555 1 95.5 100 MET B CA 1
ATOM 3400 C C . MET B 1 100 ? 20.469 -4.523 -16.5 1 95.5 100 MET B C 1
ATOM 3402 O O . MET B 1 100 ? 21.047 -3.439 -16.578 1 95.5 100 MET B O 1
ATOM 3406 N N . PRO B 1 101 ? 20.844 -5.582 -17.203 1 94.44 101 PRO B N 1
ATOM 3407 C CA . PRO B 1 101 ? 21.922 -5.43 -18.172 1 94.44 101 PRO B CA 1
ATOM 3408 C C . PRO B 1 101 ? 21.656 -4.312 -19.188 1 94.44 101 PRO B C 1
ATOM 3410 O O . PRO B 1 101 ? 20.516 -4.137 -19.625 1 94.44 101 PRO B O 1
ATOM 3413 N N . SER B 1 102 ? 22.688 -3.635 -19.562 1 91.62 102 SER B N 1
ATOM 3414 C CA . SER B 1 102 ? 22.594 -2.441 -20.406 1 91.62 102 SER B CA 1
ATOM 3415 C C . SER B 1 102 ? 21.922 -2.752 -21.734 1 91.62 102 SER B C 1
ATOM 3417 O O . SER B 1 102 ? 21.219 -1.914 -22.297 1 91.62 102 SER B O 1
ATOM 3419 N N . LYS B 1 103 ? 22.125 -3.912 -22.25 1 92.06 103 LYS B N 1
ATOM 3420 C CA . LYS B 1 103 ? 21.609 -4.281 -23.578 1 92.06 103 LYS B CA 1
ATOM 3421 C C . LYS B 1 103 ? 20.094 -4.238 -23.594 1 92.06 103 LYS B C 1
ATOM 3423 O O . LYS B 1 103 ? 19.484 -4.098 -24.672 1 92.06 103 LYS B O 1
ATOM 3428 N N . PHE B 1 104 ? 19.5 -4.344 -22.375 1 93.75 104 PHE B N 1
ATOM 3429 C CA . PHE B 1 104 ? 18.047 -4.426 -22.328 1 93.75 104 PHE B CA 1
ATOM 3430 C C . PHE B 1 104 ? 17.438 -3.072 -21.984 1 93.75 104 PHE B C 1
ATOM 3432 O O . PHE B 1 104 ? 16.219 -2.887 -22.078 1 93.75 104 PHE B O 1
ATOM 3439 N N . ARG B 1 105 ? 18.125 -2.148 -21.609 1 88.94 105 ARG B N 1
ATOM 3440 C CA . ARG B 1 105 ? 17.641 -0.909 -21.016 1 88.94 105 ARG B CA 1
ATOM 3441 C C . ARG B 1 105 ? 16.828 -0.105 -22.031 1 88.94 105 ARG B C 1
ATOM 3443 O O . ARG B 1 105 ? 15.883 0.592 -21.656 1 88.94 105 ARG B O 1
ATOM 3450 N N . ASN B 1 106 ? 17.078 -0.284 -23.312 1 90.62 106 ASN B N 1
ATOM 3451 C CA . ASN B 1 106 ? 16.406 0.512 -24.328 1 90.62 106 ASN B CA 1
ATOM 3452 C C . ASN B 1 106 ? 15.375 -0.315 -25.078 1 90.62 106 ASN B C 1
ATOM 3454 O O . ASN B 1 106 ? 14.75 0.175 -26.031 1 90.62 106 ASN B O 1
ATOM 3458 N N . GLU B 1 107 ? 15.219 -1.498 -24.594 1 91.62 107 GLU B N 1
ATOM 3459 C CA . GLU B 1 107 ? 14.211 -2.34 -25.219 1 91.62 107 GLU B CA 1
ATOM 3460 C C . GLU B 1 107 ? 12.805 -1.964 -24.75 1 91.62 107 GLU B C 1
ATOM 3462 O O . GLU B 1 107 ? 12.633 -1.522 -23.609 1 91.62 107 GLU B O 1
ATOM 3467 N N . LYS B 1 108 ? 11.891 -2.055 -25.734 1 89.81 108 LYS B N 1
ATOM 3468 C CA . LYS B 1 108 ? 10.477 -1.837 -25.406 1 89.81 108 LYS B CA 1
ATOM 3469 C C . LYS B 1 108 ? 9.617 -2.996 -25.906 1 89.81 108 LYS B C 1
ATOM 3471 O O . LYS B 1 108 ? 9.492 -3.215 -27.109 1 89.81 108 LYS B O 1
ATOM 3476 N N . PRO B 1 109 ? 9.039 -3.805 -25 1 93.12 109 PRO B N 1
ATOM 3477 C CA . PRO B 1 109 ? 9.117 -3.682 -23.531 1 93.12 109 PRO B CA 1
ATOM 3478 C C . PRO B 1 109 ? 10.414 -4.242 -22.953 1 93.12 109 PRO B C 1
ATOM 3480 O O . PRO B 1 109 ? 10.93 -5.246 -23.453 1 93.12 109 PRO B O 1
ATOM 3483 N N . ALA B 1 110 ? 10.898 -3.621 -21.906 1 94.25 110 ALA B N 1
ATOM 3484 C CA . ALA B 1 110 ? 12.094 -4.086 -21.203 1 94.25 110 ALA B CA 1
ATOM 3485 C C . ALA B 1 110 ? 11.758 -5.223 -20.234 1 94.25 110 ALA B C 1
ATOM 3487 O O . ALA B 1 110 ? 10.656 -5.277 -19.703 1 94.25 110 ALA B O 1
ATOM 3488 N N . PRO B 1 111 ? 12.664 -6.164 -20.047 1 95.12 111 PRO B N 1
ATOM 3489 C CA . PRO B 1 111 ? 12.453 -7.242 -19.078 1 95.12 111 PRO B CA 1
ATOM 3490 C C . PRO B 1 111 ? 12.68 -6.793 -17.641 1 95.12 111 PRO B C 1
ATOM 3492 O O . PRO B 1 111 ? 13.625 -7.25 -16.984 1 95.12 111 PRO B O 1
ATOM 3495 N N . ARG B 1 112 ? 11.773 -6.07 -17.188 1 93.81 112 ARG B N 1
ATOM 3496 C CA . ARG B 1 112 ? 11.898 -5.484 -15.852 1 93.81 112 ARG B CA 1
ATOM 3497 C C . ARG B 1 112 ? 11.852 -6.559 -14.773 1 93.81 112 ARG B C 1
ATOM 3499 O O . ARG B 1 112 ? 11.094 -7.523 -14.875 1 93.81 112 ARG B O 1
ATOM 3506 N N . GLY B 1 113 ? 12.695 -6.426 -13.805 1 96.31 113 GLY B N 1
ATOM 3507 C CA . GLY B 1 113 ? 12.68 -7.262 -12.617 1 96.31 113 GLY B CA 1
ATOM 3508 C C . GLY B 1 113 ? 13.398 -8.586 -12.812 1 96.31 113 GLY B C 1
ATOM 3509 O O . GLY B 1 113 ? 13.578 -9.344 -11.859 1 96.31 113 GLY B O 1
ATOM 3510 N N . VAL B 1 114 ? 13.812 -8.914 -14.078 1 97.38 114 VAL B N 1
ATOM 3511 C CA . VAL B 1 114 ? 14.391 -10.227 -14.359 1 97.38 114 VAL B CA 1
ATOM 3512 C C . VAL B 1 114 ? 15.742 -10.344 -13.656 1 97.38 114 VAL B C 1
ATOM 3514 O O . VAL B 1 114 ? 15.992 -11.312 -12.938 1 97.38 114 VAL B O 1
ATOM 3517 N N . ALA B 1 115 ? 16.594 -9.297 -13.859 1 97.06 115 ALA B N 1
ATOM 3518 C CA . ALA B 1 115 ? 17.906 -9.312 -13.211 1 97.06 115 ALA B CA 1
ATOM 3519 C C . ALA B 1 115 ? 17.75 -9.422 -11.695 1 97.06 115 ALA B C 1
ATOM 3521 O O . ALA B 1 115 ? 18.562 -10.094 -11.039 1 97.06 115 ALA B O 1
ATOM 3522 N N . ASN B 1 116 ? 16.766 -8.812 -11.156 1 97.75 116 ASN B N 1
ATOM 3523 C CA . ASN B 1 116 ? 16.5 -8.805 -9.727 1 97.75 116 ASN B CA 1
ATOM 3524 C C . ASN B 1 116 ? 16.078 -10.188 -9.227 1 97.75 116 ASN B C 1
ATOM 3526 O O . ASN B 1 116 ? 16.594 -10.672 -8.219 1 97.75 116 ASN B O 1
ATOM 3530 N N . ARG B 1 117 ? 15.18 -10.812 -9.891 1 98 117 ARG B N 1
ATOM 3531 C CA . ARG B 1 117 ? 14.719 -12.141 -9.516 1 98 117 ARG B CA 1
ATOM 3532 C C . ARG B 1 117 ? 15.82 -13.18 -9.688 1 98 117 ARG B C 1
ATOM 3534 O O . ARG B 1 117 ? 15.961 -14.094 -8.875 1 98 117 ARG B O 1
ATOM 3541 N N . ARG B 1 118 ? 16.609 -13.023 -10.75 1 97.19 118 ARG B N 1
ATOM 3542 C CA . ARG B 1 118 ? 17.75 -13.906 -10.961 1 97.19 118 ARG B CA 1
ATOM 3543 C C . ARG B 1 118 ? 18.75 -13.773 -9.82 1 97.19 118 ARG B C 1
ATOM 3545 O O . ARG B 1 118 ? 19.312 -14.773 -9.367 1 97.19 118 ARG B O 1
ATOM 3552 N N . ALA B 1 119 ? 19 -12.531 -9.398 1 97 119 ALA B N 1
ATOM 3553 C CA . ALA B 1 119 ? 19.922 -12.297 -8.289 1 97 119 ALA B CA 1
ATOM 3554 C C . ALA B 1 119 ? 19.438 -13.008 -7.027 1 97 119 ALA B C 1
ATOM 3556 O O . ALA B 1 119 ? 20.25 -13.602 -6.301 1 97 119 ALA B O 1
ATOM 3557 N N . ALA B 1 120 ? 18.188 -12.953 -6.793 1 97.06 120 ALA B N 1
ATOM 3558 C CA . ALA B 1 120 ? 17.609 -13.625 -5.625 1 97.06 120 ALA B CA 1
ATOM 3559 C C . ALA B 1 120 ? 17.766 -15.133 -5.734 1 97.06 120 ALA B C 1
ATOM 3561 O O . ALA B 1 120 ? 18.094 -15.805 -4.754 1 97.06 120 ALA B O 1
ATOM 3562 N N . LEU B 1 121 ? 17.5 -15.68 -6.918 1 96.44 121 LEU B N 1
ATOM 3563 C CA . LEU B 1 121 ? 17.656 -17.109 -7.137 1 96.44 121 LEU B CA 1
ATOM 3564 C C . LEU B 1 121 ? 19.094 -17.547 -6.906 1 96.44 121 LEU B C 1
ATOM 3566 O O . LEU B 1 121 ? 19.359 -18.594 -6.293 1 96.44 121 LEU B O 1
ATOM 3570 N N . GLN B 1 122 ? 20 -16.75 -7.43 1 94.44 122 GLN B N 1
ATOM 3571 C CA . GLN B 1 122 ? 21.422 -17.031 -7.219 1 94.44 122 GLN B CA 1
ATOM 3572 C C . GLN B 1 122 ? 21.766 -17.016 -5.734 1 94.44 122 GLN B C 1
ATOM 3574 O O . GLN B 1 122 ? 22.5 -17.875 -5.254 1 94.44 122 GLN B O 1
ATOM 3579 N N . TRP B 1 123 ? 21.234 -16.031 -5.031 1 95.75 123 TRP B N 1
ATOM 3580 C CA . TRP B 1 123 ? 21.484 -15.914 -3.598 1 95.75 123 TRP B CA 1
ATOM 3581 C C . TRP B 1 123 ? 20.984 -17.156 -2.865 1 95.75 123 TRP B C 1
ATOM 3583 O O . TRP B 1 123 ? 21.703 -17.719 -2.018 1 95.75 123 TRP B O 1
ATOM 3593 N N . ILE B 1 124 ? 19.859 -17.641 -3.18 1 95.62 124 ILE B N 1
ATOM 3594 C CA . ILE B 1 124 ? 19.266 -18.812 -2.559 1 95.62 124 ILE B CA 1
ATOM 3595 C C . ILE B 1 124 ? 20.109 -20.047 -2.844 1 95.62 124 ILE B C 1
ATOM 3597 O O . ILE B 1 124 ? 20.375 -20.859 -1.943 1 95.62 124 ILE B O 1
ATOM 3601 N N . ARG B 1 125 ? 20.531 -20.203 -4.047 1 93.12 125 ARG B N 1
ATOM 3602 C CA . ARG B 1 125 ? 21.344 -21.344 -4.457 1 93.12 125 ARG B CA 1
ATOM 3603 C C . ARG B 1 125 ? 22.688 -21.328 -3.732 1 93.12 125 ARG B C 1
ATOM 3605 O O . ARG B 1 125 ? 23.156 -22.375 -3.26 1 93.12 125 ARG B O 1
ATOM 3612 N N . GLN B 1 126 ? 23.266 -20.141 -3.709 1 93.06 126 GLN B N 1
ATOM 3613 C CA . GLN B 1 126 ? 24.594 -20.016 -3.102 1 93.06 126 GLN B CA 1
ATOM 3614 C C . GLN B 1 126 ? 24.547 -20.375 -1.618 1 93.06 126 GLN B C 1
ATOM 3616 O O . GLN B 1 126 ? 25.531 -20.891 -1.071 1 93.06 126 GLN B O 1
ATOM 3621 N N . HIS B 1 127 ? 23.469 -20.172 -0.988 1 94.19 127 HIS B N 1
ATOM 3622 C CA . HIS B 1 127 ? 23.328 -20.469 0.433 1 94.19 127 HIS B CA 1
ATOM 3623 C C . HIS B 1 127 ? 22.75 -21.859 0.651 1 94.19 127 HIS B C 1
ATOM 3625 O O . HIS B 1 127 ? 22.562 -22.281 1.793 1 94.19 127 HIS B O 1
ATOM 3631 N N . ASN B 1 128 ? 22.422 -22.578 -0.396 1 93.44 128 ASN B N 1
ATOM 3632 C CA . ASN B 1 128 ? 21.906 -23.938 -0.381 1 93.44 128 ASN B CA 1
ATOM 3633 C C . ASN B 1 128 ? 20.625 -24.047 0.433 1 93.44 128 ASN B C 1
ATOM 3635 O O . ASN B 1 128 ? 20.469 -24.953 1.253 1 93.44 128 ASN B O 1
ATOM 3639 N N . PHE B 1 129 ? 19.828 -23.016 0.335 1 91.56 129 PHE B N 1
ATOM 3640 C CA . PHE B 1 129 ? 18.531 -23.047 0.982 1 91.56 129 PHE B CA 1
ATOM 3641 C C . PHE B 1 129 ? 17.562 -23.938 0.192 1 91.56 129 PHE B C 1
ATOM 3643 O O . PHE B 1 129 ? 17.219 -23.609 -0.947 1 91.56 129 PHE B O 1
ATOM 3650 N N . THR B 1 130 ? 17.188 -25.016 0.825 1 91.56 130 THR B N 1
ATOM 3651 C CA . THR B 1 130 ? 16.312 -25.953 0.128 1 91.56 130 THR B CA 1
ATOM 3652 C C . THR B 1 130 ? 15.016 -26.172 0.908 1 91.56 130 THR B C 1
ATOM 3654 O O . THR B 1 130 ? 14.125 -26.891 0.457 1 91.56 130 THR B O 1
ATOM 3657 N N . ASN B 1 131 ? 15.008 -25.547 1.986 1 94.94 131 ASN B N 1
ATOM 3658 C CA . ASN B 1 131 ? 13.797 -25.609 2.799 1 94.94 131 ASN B CA 1
ATOM 3659 C C . ASN B 1 131 ? 13.086 -24.25 2.861 1 94.94 131 ASN B C 1
ATOM 3661 O O . ASN B 1 131 ? 13.703 -23.25 3.199 1 94.94 131 ASN B O 1
ATOM 3665 N N . GLY B 1 132 ? 11.852 -24.234 2.441 1 98.19 132 GLY B N 1
ATOM 3666 C CA . GLY B 1 132 ? 11.078 -23 2.457 1 98.19 132 GLY B CA 1
ATOM 3667 C C . GLY B 1 132 ? 10.297 -22.766 1.177 1 98.19 132 GLY B C 1
ATOM 3668 O O . GLY B 1 132 ? 10.172 -23.672 0.348 1 98.19 132 GLY B O 1
ATOM 3669 N N . ILE B 1 133 ? 9.719 -21.625 1.11 1 98.88 133 ILE B N 1
ATOM 3670 C CA . ILE B 1 133 ? 8.852 -21.266 -0.009 1 98.88 133 ILE B CA 1
ATOM 3671 C C . ILE B 1 133 ? 9.406 -20.031 -0.711 1 98.88 133 ILE B C 1
ATOM 3673 O O . ILE B 1 133 ? 9.758 -19.031 -0.06 1 98.88 133 ILE B O 1
ATOM 3677 N N . LEU B 1 134 ? 9.625 -20.141 -2.016 1 98.88 134 LEU B N 1
ATOM 3678 C CA . LEU B 1 134 ? 9.984 -18.984 -2.842 1 98.88 134 LEU B CA 1
ATOM 3679 C C . LEU B 1 134 ? 8.734 -18.25 -3.326 1 98.88 134 LEU B C 1
ATOM 3681 O O . LEU B 1 134 ? 7.812 -18.875 -3.859 1 98.88 134 LEU B O 1
ATOM 3685 N N . TYR B 1 135 ? 8.633 -17 -3.131 1 98.94 135 TYR B N 1
ATOM 3686 C CA . TYR B 1 135 ? 7.527 -16.188 -3.617 1 98.94 135 TYR B CA 1
ATOM 3687 C C . TYR B 1 135 ? 8.031 -14.859 -4.172 1 98.94 135 TYR B C 1
ATOM 3689 O O . TYR B 1 135 ? 8.82 -14.164 -3.523 1 98.94 135 TYR B O 1
ATOM 3697 N N . PHE B 1 136 ? 7.633 -14.539 -5.398 1 98.81 136 PHE B N 1
ATOM 3698 C CA . PHE B 1 136 ? 7.961 -13.266 -6.027 1 98.81 136 PHE B CA 1
ATOM 3699 C C . PHE B 1 136 ? 6.875 -12.227 -5.754 1 98.81 136 PHE B C 1
ATOM 3701 O O . PHE B 1 136 ? 5.746 -12.367 -6.223 1 98.81 136 PHE B O 1
ATOM 3708 N N . GLY B 1 137 ? 7.191 -11.227 -4.992 1 98.62 137 GLY B N 1
ATOM 3709 C CA . GLY B 1 137 ? 6.25 -10.18 -4.633 1 98.62 137 GLY B CA 1
ATOM 3710 C C . GLY B 1 137 ? 6.719 -8.797 -5.031 1 98.62 137 GLY B C 1
ATOM 3711 O O . GLY B 1 137 ? 7.703 -8.289 -4.492 1 98.62 137 GLY B O 1
ATOM 3712 N N . ASP B 1 138 ? 5.988 -8.117 -5.902 1 97.88 138 ASP B N 1
ATOM 3713 C CA . ASP B 1 138 ? 6.309 -6.766 -6.348 1 97.88 138 ASP B CA 1
ATOM 3714 C C . ASP B 1 138 ? 6.125 -5.758 -5.215 1 97.88 138 ASP B C 1
ATOM 3716 O O . ASP B 1 138 ? 5.316 -5.973 -4.312 1 97.88 138 ASP B O 1
ATOM 3720 N N . ASP B 1 139 ? 6.836 -4.656 -5.285 1 98.06 139 ASP B N 1
ATOM 3721 C CA . ASP B 1 139 ? 6.867 -3.697 -4.184 1 98.06 139 ASP B CA 1
ATOM 3722 C C . ASP B 1 139 ? 5.594 -2.854 -4.156 1 98.06 139 ASP B C 1
ATOM 3724 O O . ASP B 1 139 ? 5.301 -2.203 -3.15 1 98.06 139 ASP B O 1
ATOM 3728 N N . ASP B 1 140 ? 4.758 -2.873 -5.25 1 97.38 140 ASP B N 1
ATOM 3729 C CA . ASP B 1 140 ? 3.559 -2.043 -5.227 1 97.38 140 ASP B CA 1
ATOM 3730 C C . ASP B 1 140 ? 2.297 -2.9 -5.301 1 97.38 140 ASP B C 1
ATOM 3732 O O . ASP B 1 140 ? 1.191 -2.375 -5.449 1 97.38 140 ASP B O 1
ATOM 3736 N N . ASN B 1 141 ? 2.418 -4.266 -5.184 1 98.44 141 ASN B N 1
ATOM 3737 C CA . ASN B 1 141 ? 1.25 -5.137 -5.086 1 98.44 141 ASN B CA 1
ATOM 3738 C C . ASN B 1 141 ? 0.607 -5.059 -3.703 1 98.44 141 ASN B C 1
ATOM 3740 O O . ASN B 1 141 ? 1.207 -4.535 -2.764 1 98.44 141 ASN B O 1
ATOM 3744 N N . THR B 1 142 ? -0.603 -5.48 -3.645 1 98.69 142 THR B N 1
ATOM 3745 C CA . THR B 1 142 ? -1.3 -5.66 -2.377 1 98.69 142 THR B CA 1
ATOM 3746 C C . THR B 1 142 ? -1.466 -7.141 -2.057 1 98.69 142 THR B C 1
ATOM 3748 O O . THR B 1 142 ? -1.955 -7.91 -2.887 1 98.69 142 THR B O 1
ATOM 3751 N N . TYR B 1 143 ? -1.097 -7.582 -0.861 1 98.75 143 TYR B N 1
ATOM 3752 C CA . TYR B 1 143 ? -1.156 -8.977 -0.433 1 98.75 143 TYR B CA 1
ATOM 3753 C C . TYR B 1 143 ? -2.072 -9.141 0.775 1 98.75 143 TYR B C 1
ATOM 3755 O O . TYR B 1 143 ? -1.943 -8.406 1.76 1 98.75 143 TYR B O 1
ATOM 3763 N N . ASP B 1 144 ? -2.965 -10.039 0.638 1 98.25 144 ASP B N 1
ATOM 3764 C CA . ASP B 1 144 ? -3.709 -10.438 1.827 1 98.25 144 ASP B CA 1
ATOM 3765 C C . ASP B 1 144 ? -2.828 -11.242 2.781 1 98.25 144 ASP B C 1
ATOM 3767 O O . ASP B 1 144 ? -1.993 -12.039 2.346 1 98.25 144 ASP B O 1
ATOM 3771 N N . LEU B 1 145 ? -3.021 -11.055 4.102 1 98.06 145 LEU B N 1
ATOM 3772 C CA . LEU B 1 145 ? -2.201 -11.781 5.066 1 98.06 145 LEU B CA 1
ATOM 3773 C C . LEU B 1 145 ? -2.418 -13.289 4.938 1 98.06 145 LEU B C 1
ATOM 3775 O O . LEU B 1 145 ? -1.495 -14.07 5.164 1 98.06 145 LEU B O 1
ATOM 3779 N N . ARG B 1 146 ? -3.578 -13.773 4.527 1 97.69 146 ARG B N 1
ATOM 3780 C CA . ARG B 1 146 ? -3.896 -15.195 4.379 1 97.69 146 ARG B CA 1
ATOM 3781 C C . ARG B 1 146 ? -3.012 -15.844 3.322 1 97.69 146 ARG B C 1
ATOM 3783 O O . ARG B 1 146 ? -2.824 -17.062 3.326 1 97.69 146 ARG B O 1
ATOM 3790 N N . LEU B 1 147 ? -2.52 -15 2.357 1 98.75 147 LEU B N 1
ATOM 3791 C CA . LEU B 1 147 ? -1.645 -15.516 1.309 1 98.75 147 LEU B CA 1
ATOM 3792 C C . LEU B 1 147 ? -0.481 -16.297 1.906 1 98.75 147 LEU B C 1
ATOM 3794 O O . LEU B 1 147 ? -0.159 -17.391 1.438 1 98.75 147 LEU B O 1
ATOM 3798 N N . PHE B 1 148 ? 0.052 -15.781 2.924 1 98.75 148 PHE B N 1
ATOM 3799 C CA . PHE B 1 148 ? 1.316 -16.297 3.439 1 98.75 148 PHE B CA 1
ATOM 3800 C C . PHE B 1 148 ? 1.114 -17.641 4.129 1 98.75 148 PHE B C 1
ATOM 3802 O O . PHE B 1 148 ? 1.97 -18.531 4.043 1 98.75 148 PHE B O 1
ATOM 3809 N N . SER B 1 149 ? -0.007 -17.812 4.809 1 97.38 149 SER B N 1
ATOM 3810 C CA . SER B 1 149 ? -0.318 -19.125 5.359 1 97.38 149 SER B CA 1
ATOM 3811 C C . SER B 1 149 ? -0.625 -20.125 4.25 1 97.38 149 SER B C 1
ATOM 3813 O O . SER B 1 149 ? -0.256 -21.297 4.348 1 97.38 149 SER B O 1
ATOM 3815 N N . GLU B 1 150 ? -1.224 -19.656 3.242 1 98.19 150 GLU B N 1
ATOM 3816 C CA . GLU B 1 150 ? -1.585 -20.516 2.123 1 98.19 150 GLU B CA 1
ATOM 3817 C C . GLU B 1 150 ? -0.344 -21.016 1.389 1 98.19 150 GLU B C 1
ATOM 3819 O O . GLU B 1 150 ? -0.204 -22.219 1.14 1 98.19 150 GLU B O 1
ATOM 3824 N N . ILE B 1 151 ? 0.569 -20.141 1.117 1 98.75 151 ILE B N 1
ATOM 3825 C CA . ILE B 1 151 ? 1.692 -20.547 0.277 1 98.75 151 ILE B CA 1
ATOM 3826 C C . ILE B 1 151 ? 2.693 -21.359 1.103 1 98.75 151 ILE B C 1
ATOM 3828 O O . ILE B 1 151 ? 3.512 -22.094 0.55 1 98.75 151 ILE B O 1
ATOM 3832 N N . ARG B 1 152 ? 2.684 -21.266 2.359 1 98.19 152 ARG B N 1
ATOM 3833 C CA . ARG B 1 152 ? 3.564 -22.062 3.211 1 98.19 152 ARG B CA 1
ATOM 3834 C C . ARG B 1 152 ? 3.289 -23.547 3.047 1 98.19 152 ARG B C 1
ATOM 3836 O O . ARG B 1 152 ? 4.141 -24.391 3.361 1 98.19 152 ARG B O 1
ATOM 3843 N N . LYS B 1 153 ? 2.127 -23.875 2.566 1 97.62 153 LYS B N 1
ATOM 3844 C CA . LYS B 1 153 ? 1.721 -25.281 2.416 1 97.62 153 LYS B CA 1
ATOM 3845 C C . LYS B 1 153 ? 2.162 -25.828 1.065 1 97.62 153 LYS B C 1
ATOM 3847 O O . LYS B 1 153 ? 1.928 -27 0.767 1 97.62 153 LYS B O 1
ATOM 3852 N N . THR B 1 154 ? 2.781 -25.062 0.26 1 98.75 154 THR B N 1
ATOM 3853 C CA . THR B 1 154 ? 3.16 -25.469 -1.088 1 98.75 154 THR B CA 1
ATOM 3854 C C . THR B 1 154 ? 4.133 -26.656 -1.046 1 98.75 154 THR B C 1
ATOM 3856 O O . THR B 1 154 ? 5.184 -26.562 -0.406 1 98.75 154 THR B O 1
ATOM 3859 N N . GLN B 1 155 ? 3.785 -27.719 -1.729 1 98.44 155 GLN B N 1
ATOM 3860 C CA . GLN B 1 155 ? 4.652 -28.891 -1.808 1 98.44 155 GLN B CA 1
ATOM 3861 C C . GLN B 1 155 ? 5.508 -28.859 -3.07 1 98.44 155 GLN B C 1
ATOM 3863 O O . GLN B 1 155 ? 6.637 -29.359 -3.076 1 98.44 155 GLN B O 1
ATOM 3868 N N . ARG B 1 156 ? 4.938 -28.422 -4.113 1 98.5 156 ARG B N 1
ATOM 3869 C CA . ARG B 1 156 ? 5.648 -28.219 -5.375 1 98.5 156 ARG B CA 1
ATOM 3870 C C . ARG B 1 156 ? 5.473 -26.797 -5.879 1 98.5 156 ARG B C 1
ATOM 3872 O O . ARG B 1 156 ? 6.234 -25.906 -5.496 1 98.5 156 ARG B O 1
ATOM 3879 N N . VAL B 1 157 ? 4.297 -26.547 -6.535 1 98.88 157 VAL B N 1
ATOM 3880 C CA . VAL B 1 157 ? 3.938 -25.219 -7.004 1 98.88 157 VAL B CA 1
ATOM 3881 C C . VAL B 1 157 ? 2.477 -24.922 -6.664 1 98.88 157 VAL B C 1
ATOM 3883 O O . VAL B 1 157 ? 1.585 -25.703 -7.02 1 98.88 157 VAL B O 1
ATOM 3886 N N . SER B 1 158 ? 2.254 -23.906 -5.902 1 98.94 158 SER B N 1
ATOM 3887 C CA . SER B 1 158 ? 0.887 -23.453 -5.676 1 98.94 158 SER B CA 1
ATOM 3888 C C . SER B 1 158 ? 0.529 -22.297 -6.605 1 98.94 158 SER B C 1
ATOM 3890 O O . SER B 1 158 ? 1.399 -21.516 -7 1 98.94 158 SER B O 1
ATOM 3892 N N . MET B 1 159 ? -0.773 -22.234 -6.977 1 98.88 159 MET B N 1
ATOM 3893 C CA . MET B 1 159 ? -1.28 -21.156 -7.82 1 98.88 159 MET B CA 1
ATOM 3894 C C . MET B 1 159 ? -2.596 -20.609 -7.277 1 98.88 159 MET B C 1
ATOM 3896 O O . MET B 1 159 ? -3.324 -21.312 -6.578 1 98.88 159 MET B O 1
ATOM 3900 N N . PHE B 1 160 ? -2.873 -19.438 -7.543 1 98.81 160 PHE B N 1
ATOM 3901 C CA . PHE B 1 160 ? -4.082 -18.734 -7.133 1 98.81 160 PHE B CA 1
ATOM 3902 C C . PHE B 1 160 ? -4.332 -17.516 -8.031 1 98.81 160 PHE B C 1
ATOM 3904 O O . PHE B 1 160 ? -3.424 -17.047 -8.711 1 98.81 160 PHE B O 1
ATOM 3911 N N . PRO B 1 161 ? -5.57 -17.078 -8.125 1 98.75 161 PRO B N 1
ATOM 3912 C CA . PRO B 1 161 ? -5.867 -15.938 -9.008 1 98.75 161 PRO B CA 1
ATOM 3913 C C . PRO B 1 161 ? -5.309 -14.617 -8.484 1 98.75 161 PRO B C 1
ATOM 3915 O O . PRO B 1 161 ? -5.195 -14.43 -7.27 1 98.75 161 PRO B O 1
ATOM 3918 N N . VAL B 1 162 ? -4.938 -13.773 -9.383 1 98.75 162 VAL B N 1
ATOM 3919 C CA . VAL B 1 162 ? -4.48 -12.422 -9.078 1 98.75 162 VAL B CA 1
ATOM 3920 C C . VAL B 1 162 ? -5.496 -11.406 -9.594 1 98.75 162 VAL B C 1
ATOM 3922 O O . VAL B 1 162 ? -5.969 -11.508 -10.727 1 98.75 162 VAL B O 1
ATOM 3925 N N . GLY B 1 163 ? -5.855 -10.484 -8.727 1 98.44 163 GLY B N 1
ATOM 3926 C CA . GLY B 1 163 ? -6.793 -9.445 -9.117 1 98.44 163 GLY B CA 1
ATOM 3927 C C . GLY B 1 163 ? -6.133 -8.281 -9.82 1 98.44 163 GLY B C 1
ATOM 3928 O O . GLY B 1 163 ? -4.922 -8.086 -9.711 1 98.44 163 GLY B O 1
ATOM 3929 N N . LEU B 1 164 ? -6.953 -7.512 -10.578 1 98 164 LEU B N 1
ATOM 3930 C CA . LEU B 1 164 ? -6.578 -6.273 -11.25 1 98 164 LEU B CA 1
ATOM 3931 C C . LEU B 1 164 ? -5.625 -6.551 -12.406 1 98 164 LEU B C 1
ATOM 3933 O O . LEU B 1 164 ? -4.703 -5.77 -12.656 1 98 164 LEU B O 1
ATOM 3937 N N . ILE B 1 165 ? -5.867 -7.645 -13.031 1 96.19 165 ILE B N 1
ATOM 3938 C CA . ILE B 1 165 ? -5.016 -7.992 -14.164 1 96.19 165 ILE B CA 1
ATOM 3939 C C . ILE B 1 165 ? -5.711 -7.605 -15.469 1 96.19 165 ILE B C 1
ATOM 3941 O O . ILE B 1 165 ? -6.805 -8.094 -15.766 1 96.19 165 ILE B O 1
ATOM 3945 N N . ALA B 1 166 ? -5.164 -6.734 -16.188 1 92.56 166 ALA B N 1
ATOM 3946 C CA . ALA B 1 166 ? -5.473 -6.414 -17.578 1 92.56 166 ALA B CA 1
ATOM 3947 C C . ALA B 1 166 ? -6.98 -6.273 -17.797 1 92.56 166 ALA B C 1
ATOM 3949 O O . ALA B 1 166 ? -7.668 -5.637 -17 1 92.56 166 ALA B O 1
ATOM 3950 N N . ASP B 1 167 ? -7.539 -6.844 -18.875 1 91.56 167 ASP B N 1
ATOM 3951 C CA . ASP B 1 167 ? -8.883 -6.527 -19.359 1 91.56 167 ASP B CA 1
ATOM 3952 C C . ASP B 1 167 ? -9.945 -7.223 -18.516 1 91.56 167 ASP B C 1
ATOM 3954 O O . ASP B 1 167 ? -11.055 -6.707 -18.344 1 91.56 167 ASP B O 1
ATOM 3958 N N . TYR B 1 168 ? -9.617 -8.359 -17.969 1 94 168 TYR B N 1
ATOM 3959 C CA . TYR B 1 168 ? -10.602 -9.125 -17.219 1 94 168 TYR B CA 1
ATOM 3960 C C . TYR B 1 168 ? -10.641 -8.672 -15.758 1 94 168 TYR B C 1
ATOM 3962 O O . TYR B 1 168 ? -11.586 -8.992 -15.023 1 94 168 TYR B O 1
ATOM 3970 N N . GLY B 1 169 ? -9.609 -8 -15.312 1 95.81 169 GLY B N 1
ATOM 3971 C CA . GLY B 1 169 ? -9.5 -7.656 -13.906 1 95.81 169 GLY B CA 1
ATOM 3972 C C . GLY B 1 169 ? -9.047 -8.812 -13.039 1 95.81 169 GLY B C 1
ATOM 3973 O O . GLY B 1 169 ? -9 -8.703 -11.812 1 95.81 169 GLY B O 1
ATOM 3974 N N . VAL B 1 170 ? -8.766 -9.914 -13.703 1 97.31 170 VAL B N 1
ATOM 3975 C CA . VAL B 1 170 ? -8.328 -11.102 -12.977 1 97.31 170 VAL B CA 1
ATOM 3976 C C . VAL B 1 170 ? -7.594 -12.047 -13.922 1 97.31 170 VAL B C 1
ATOM 3978 O O . VAL B 1 170 ? -7.844 -12.039 -15.133 1 97.31 170 VAL B O 1
ATOM 3981 N N . SER B 1 171 ? -6.656 -12.758 -13.406 1 97.5 171 SER B N 1
ATOM 3982 C CA . SER B 1 171 ? -5.949 -13.852 -14.07 1 97.5 171 SER B CA 1
ATOM 3983 C C . SER B 1 171 ? -5.645 -14.984 -13.102 1 97.5 171 SER B C 1
ATOM 3985 O O . SER B 1 171 ? -5.312 -14.742 -11.938 1 97.5 171 SER B O 1
ATOM 3987 N N . GLY B 1 172 ? -5.84 -16.25 -13.57 1 97.5 172 GLY B N 1
ATOM 3988 C CA . GLY B 1 172 ? -5.5 -17.344 -12.68 1 97.5 172 GLY B CA 1
ATOM 3989 C C . GLY B 1 172 ? -6.023 -18.688 -13.164 1 97.5 172 GLY B C 1
ATOM 3990 O O . GLY B 1 172 ? -6.562 -18.781 -14.266 1 97.5 172 GLY B O 1
ATOM 3991 N N . PRO B 1 173 ? -5.898 -19.688 -12.359 1 98.31 173 PRO B N 1
ATOM 3992 C CA . PRO B 1 173 ? -6.293 -21.062 -12.727 1 98.31 173 PRO B CA 1
ATOM 3993 C C . PRO B 1 173 ? -7.809 -21.25 -12.758 1 98.31 173 PRO B C 1
ATOM 3995 O O . PRO B 1 173 ? -8.531 -20.562 -12.031 1 98.31 173 PRO B O 1
ATOM 3998 N N . VAL B 1 174 ? -8.164 -22.109 -13.641 1 97.75 174 VAL B N 1
ATOM 3999 C CA . VAL B 1 174 ? -9.508 -22.672 -13.617 1 97.75 174 VAL B CA 1
ATOM 4000 C C . VAL B 1 174 ? -9.484 -24.016 -12.906 1 97.75 174 VAL B C 1
ATOM 4002 O O . VAL B 1 174 ? -8.727 -24.922 -13.289 1 97.75 174 VAL B O 1
ATOM 4005 N N . VAL B 1 175 ? -10.289 -24.109 -11.883 1 98.25 175 VAL B N 1
ATOM 4006 C CA . VAL B 1 175 ? -10.242 -25.297 -11.039 1 98.25 175 VAL B CA 1
ATOM 4007 C C . VAL B 1 175 ? -11.57 -26.047 -11.125 1 98.25 175 VAL B C 1
ATOM 4009 O O . VAL B 1 175 ? -12.641 -25.438 -11.039 1 98.25 175 VAL B O 1
ATOM 4012 N N . ARG B 1 176 ? -11.492 -27.312 -11.367 1 96.31 176 ARG B N 1
ATOM 4013 C CA . ARG B 1 176 ? -12.633 -28.219 -11.328 1 96.31 176 ARG B CA 1
ATOM 4014 C C . ARG B 1 176 ? -12.336 -29.422 -10.438 1 96.31 176 ARG B C 1
ATOM 4016 O O . ARG B 1 176 ? -11.312 -30.094 -10.602 1 96.31 176 ARG B O 1
ATOM 4023 N N . LYS B 1 177 ? -13.234 -29.656 -9.461 1 94.94 177 LYS B N 1
ATOM 4024 C CA . LYS B 1 177 ? -13.102 -30.766 -8.531 1 94.94 177 LYS B CA 1
ATOM 4025 C C . LYS B 1 177 ? -11.742 -30.766 -7.848 1 94.94 177 LYS B C 1
ATOM 4027 O O . LYS B 1 177 ? -11.055 -31.781 -7.797 1 94.94 177 LYS B O 1
ATOM 4032 N N . GLY B 1 178 ? -11.289 -29.578 -7.598 1 96.19 178 GLY B N 1
ATOM 4033 C CA . GLY B 1 178 ? -10.094 -29.406 -6.793 1 96.19 178 GLY B CA 1
ATOM 4034 C C . GLY B 1 178 ? -8.812 -29.469 -7.605 1 96.19 178 GLY B C 1
ATOM 4035 O O . GLY B 1 178 ? -7.715 -29.359 -7.051 1 96.19 178 GLY B O 1
ATOM 4036 N N . LYS B 1 179 ? -8.984 -29.547 -8.914 1 97.12 179 LYS B N 1
ATOM 4037 C CA . LYS B 1 179 ? -7.809 -29.656 -9.773 1 97.12 179 LYS B CA 1
ATOM 4038 C C . LYS B 1 179 ? -7.758 -28.516 -10.781 1 97.12 179 LYS B C 1
ATOM 4040 O O . LYS B 1 179 ? -8.789 -28.094 -11.312 1 97.12 179 LYS B O 1
ATOM 4045 N N . VAL B 1 180 ? -6.547 -28.031 -11.031 1 98.06 180 VAL B N 1
ATOM 4046 C CA . VAL B 1 180 ? -6.363 -27.031 -12.07 1 98.06 180 VAL B CA 1
ATOM 4047 C C . VAL B 1 180 ? -6.496 -27.688 -13.445 1 98.06 180 VAL B C 1
ATOM 4049 O O . VAL B 1 180 ? -5.793 -28.656 -13.75 1 98.06 180 VAL B O 1
ATOM 4052 N N . VAL B 1 181 ? -7.371 -27.125 -14.289 1 96.19 181 VAL B N 1
ATOM 4053 C CA . VAL B 1 181 ? -7.629 -27.781 -15.57 1 96.19 181 VAL B CA 1
ATOM 4054 C C . VAL B 1 181 ? -7.316 -26.828 -16.719 1 96.19 181 VAL B C 1
ATOM 4056 O O . VAL B 1 181 ? -7.203 -27.234 -17.875 1 96.19 181 VAL B O 1
ATOM 4059 N N . ALA B 1 182 ? -7.227 -25.594 -16.406 1 97.12 182 ALA B N 1
ATOM 4060 C CA . ALA B 1 182 ? -6.996 -24.547 -17.406 1 97.12 182 ALA B CA 1
ATOM 4061 C C . ALA B 1 182 ? -6.664 -23.219 -16.75 1 97.12 182 ALA B C 1
ATOM 4063 O O . ALA B 1 182 ? -6.426 -23.156 -15.539 1 97.12 182 ALA B O 1
ATOM 4064 N N . PHE B 1 183 ? -6.594 -22.156 -17.594 1 97.56 183 PHE B N 1
ATOM 4065 C CA . PHE B 1 183 ? -6.273 -20.828 -17.078 1 97.56 183 PHE B CA 1
ATOM 4066 C C . PHE B 1 183 ? -7.152 -19.766 -17.75 1 97.56 183 PHE B C 1
ATOM 4068 O O . PHE B 1 183 ? -7.43 -19.844 -18.938 1 97.56 183 PHE B O 1
ATOM 4075 N N . LEU B 1 184 ? -7.594 -18.859 -16.938 1 95.88 184 LEU B N 1
ATOM 4076 C CA . LEU B 1 184 ? -8.281 -17.672 -17.406 1 95.88 184 LEU B CA 1
ATOM 4077 C C . LEU B 1 184 ? -7.332 -16.484 -17.484 1 95.88 184 LEU B C 1
ATOM 4079 O O . LEU B 1 184 ? -6.789 -16.062 -16.453 1 95.88 184 LEU B O 1
ATOM 4083 N N . ASP B 1 185 ? -7.09 -15.938 -18.609 1 94.56 185 ASP B N 1
ATOM 4084 C CA . ASP B 1 185 ? -6.207 -14.797 -18.844 1 94.56 185 ASP B CA 1
ATOM 4085 C C . ASP B 1 185 ? -6.578 -14.062 -20.125 1 94.56 185 ASP B C 1
ATOM 4087 O O . ASP B 1 185 ? -6.922 -14.688 -21.125 1 94.56 185 ASP B O 1
ATOM 4091 N N . SER B 1 186 ? -6.418 -12.773 -20.109 1 91.75 186 SER B N 1
ATOM 4092 C CA . SER B 1 186 ? -6.816 -11.984 -21.266 1 91.75 186 SER B CA 1
ATOM 4093 C C . SER B 1 186 ? -5.723 -11.977 -22.328 1 91.75 186 SER B C 1
ATOM 4095 O O . SER B 1 186 ? -5.941 -11.508 -23.453 1 91.75 186 SER B O 1
ATOM 4097 N N . TRP B 1 187 ? -4.562 -12.516 -22.031 1 91.88 187 TRP B N 1
ATOM 4098 C CA . TRP B 1 187 ? -3.441 -12.609 -22.969 1 91.88 187 TRP B CA 1
ATOM 4099 C C . TRP B 1 187 ? -2.732 -13.953 -22.812 1 91.88 187 TRP B C 1
ATOM 4101 O O . TRP B 1 187 ? -1.808 -14.094 -22.016 1 91.88 187 TRP B O 1
ATOM 4111 N N . VAL B 1 188 ? -3.031 -14.891 -23.609 1 90.94 188 VAL B N 1
ATOM 4112 C CA . VAL B 1 188 ? -2.479 -16.234 -23.531 1 90.94 188 VAL B CA 1
ATOM 4113 C C . VAL B 1 188 ? -1.199 -16.328 -24.359 1 90.94 188 VAL B C 1
ATOM 4115 O O . VAL B 1 188 ? -0.172 -16.812 -23.875 1 90.94 188 VAL B O 1
ATOM 4118 N N . ALA B 1 189 ? -1.261 -15.883 -25.5 1 92.56 189 ALA B N 1
ATOM 4119 C CA . ALA B 1 189 ? -0.107 -15.703 -26.375 1 92.56 189 ALA B CA 1
ATOM 4120 C C . ALA B 1 189 ? 0.759 -16.969 -26.406 1 92.56 189 ALA B C 1
ATOM 4122 O O . ALA B 1 189 ? 1.989 -16.875 -26.375 1 92.56 189 ALA B O 1
ATOM 4123 N N . GLY B 1 190 ? 0.13 -18.125 -26.359 1 94.44 190 GLY B N 1
ATOM 4124 C CA . GLY B 1 190 ? 0.847 -19.391 -26.469 1 94.44 190 GLY B CA 1
ATOM 4125 C C . GLY B 1 190 ? 1.551 -19.781 -25.188 1 94.44 190 GLY B C 1
ATOM 4126 O O . GLY B 1 190 ? 2.289 -20.766 -25.172 1 94.44 190 GLY B O 1
ATOM 4127 N N . ARG B 1 191 ? 1.376 -19.062 -24.125 1 96.25 191 ARG B N 1
ATOM 4128 C CA . ARG B 1 191 ? 1.975 -19.406 -22.828 1 96.25 191 ARG B CA 1
ATOM 4129 C C . ARG B 1 191 ? 1.342 -20.656 -22.25 1 96.25 191 ARG B C 1
ATOM 4131 O O . ARG B 1 191 ? 0.115 -20.766 -22.188 1 96.25 191 ARG B O 1
ATOM 4138 N N . ARG B 1 192 ? 2.201 -21.547 -21.875 1 96.5 192 ARG B N 1
ATOM 4139 C CA . ARG B 1 192 ? 1.7 -22.75 -21.219 1 96.5 192 ARG B CA 1
ATOM 4140 C C . ARG B 1 192 ? 1.06 -22.422 -19.875 1 96.5 192 ARG B C 1
ATOM 4142 O O . ARG B 1 192 ? 0.058 -23.031 -19.484 1 96.5 192 ARG B O 1
ATOM 4149 N N . TRP B 1 193 ? 1.694 -21.531 -19.219 1 97.69 193 TRP B N 1
ATOM 4150 C CA . TRP B 1 193 ? 1.227 -21.094 -17.906 1 97.69 193 TRP B CA 1
ATOM 4151 C C . TRP B 1 193 ? 0.934 -19.594 -17.906 1 97.69 193 TRP B C 1
ATOM 4153 O O . TRP B 1 193 ? 1.745 -18.797 -17.438 1 97.69 193 TRP B O 1
ATOM 4163 N N . PRO B 1 194 ? -0.22 -19.172 -18.375 1 96.44 194 PRO B N 1
ATOM 4164 C CA . PRO B 1 194 ? -0.555 -17.734 -18.359 1 96.44 194 PRO B CA 1
ATOM 4165 C C . PRO B 1 194 ? -0.98 -17.25 -16.984 1 96.44 194 PRO B C 1
ATOM 4167 O O . PRO B 1 194 ? -2.174 -17.062 -16.719 1 96.44 194 PRO B O 1
ATOM 4170 N N . VAL B 1 195 ? -0.03 -17.016 -16.125 1 96.81 195 VAL B N 1
ATOM 4171 C CA . VAL B 1 195 ? -0.251 -16.562 -14.766 1 96.81 195 VAL B CA 1
ATOM 4172 C C . VAL B 1 195 ? 0.626 -15.344 -14.484 1 96.81 195 VAL B C 1
ATOM 4174 O O . VAL B 1 195 ? 1.629 -15.117 -15.164 1 96.81 195 VAL B O 1
ATOM 4177 N N . ASP B 1 196 ? 0.162 -14.547 -13.617 1 97.56 196 ASP B N 1
ATOM 4178 C CA . ASP B 1 196 ? 0.958 -13.422 -13.148 1 97.56 196 ASP B CA 1
ATOM 4179 C C . ASP B 1 196 ? 2.088 -13.883 -12.234 1 97.56 196 ASP B C 1
ATOM 4181 O O . ASP B 1 196 ? 1.98 -14.93 -11.586 1 97.56 196 ASP B O 1
ATOM 4185 N N . MET B 1 197 ? 3.152 -13.078 -12.172 1 98.12 197 MET B N 1
ATOM 4186 C CA . MET B 1 197 ? 4.32 -13.391 -11.352 1 98.12 197 MET B CA 1
ATOM 4187 C C . MET B 1 197 ? 3.926 -13.602 -9.898 1 98.12 197 MET B C 1
ATOM 4189 O O . MET B 1 197 ? 4.488 -14.461 -9.211 1 98.12 197 MET B O 1
ATOM 4193 N N . ALA B 1 198 ? 2.957 -12.875 -9.438 1 98.56 198 ALA B N 1
ATOM 4194 C CA . ALA B 1 198 ? 2.533 -12.953 -8.047 1 98.56 198 ALA B CA 1
ATOM 4195 C C . ALA B 1 198 ? 1.498 -14.055 -7.844 1 98.56 198 ALA B C 1
ATOM 4197 O O . ALA B 1 198 ? 0.971 -14.234 -6.742 1 98.56 198 ALA B O 1
ATOM 4198 N N . GLY B 1 199 ? 1.23 -14.859 -8.844 1 98.81 199 GLY B N 1
ATOM 4199 C CA . GLY B 1 199 ? 0.137 -15.812 -8.797 1 98.81 199 GLY B CA 1
ATOM 4200 C C . GLY B 1 199 ? 0.594 -17.234 -8.484 1 98.81 199 GLY B C 1
ATOM 4201 O O . GLY B 1 199 ? -0.17 -18.188 -8.641 1 98.81 199 GLY B O 1
ATOM 4202 N N . PHE B 1 200 ? 1.863 -17.359 -8.141 1 98.88 200 PHE B N 1
ATOM 4203 C CA . PHE B 1 200 ? 2.322 -18.703 -7.789 1 98.88 200 PHE B CA 1
ATOM 4204 C C . PHE B 1 200 ? 3.453 -18.625 -6.766 1 98.88 200 PHE B C 1
ATOM 4206 O O . PHE B 1 200 ? 4.098 -17.594 -6.613 1 98.88 200 PHE B O 1
ATOM 4213 N N . ALA B 1 201 ? 3.641 -19.672 -6.047 1 98.94 201 ALA B N 1
ATOM 4214 C CA . ALA B 1 201 ? 4.754 -19.891 -5.129 1 98.94 201 ALA B CA 1
ATOM 4215 C C . ALA B 1 201 ? 5.418 -21.25 -5.398 1 98.94 201 ALA B C 1
ATOM 4217 O O . ALA B 1 201 ? 4.793 -22.156 -5.949 1 98.94 201 ALA B O 1
ATOM 4218 N N . VAL B 1 202 ? 6.637 -21.375 -5.059 1 98.88 202 VAL B N 1
ATOM 4219 C CA . VAL B 1 202 ? 7.402 -22.578 -5.387 1 98.88 202 VAL B CA 1
ATOM 4220 C C . VAL B 1 202 ? 8.078 -23.109 -4.129 1 98.88 202 VAL B C 1
ATOM 4222 O O . VAL B 1 202 ? 8.688 -22.344 -3.373 1 98.88 202 VAL B O 1
ATOM 4225 N N . ASN B 1 203 ? 7.949 -24.375 -3.934 1 98.81 203 ASN B N 1
ATOM 4226 C CA . ASN B 1 203 ? 8.703 -25.047 -2.889 1 98.81 203 ASN B CA 1
ATOM 4227 C C . ASN B 1 203 ? 10.18 -25.172 -3.252 1 98.81 203 ASN B C 1
ATOM 4229 O O . ASN B 1 203 ? 10.516 -25.672 -4.328 1 98.81 203 ASN B O 1
ATOM 4233 N N . LEU B 1 204 ? 11 -24.781 -2.357 1 98.38 204 LEU B N 1
ATOM 4234 C CA . LEU B 1 204 ? 12.43 -24.734 -2.666 1 98.38 204 LEU B CA 1
ATOM 4235 C C . LEU B 1 204 ? 13 -26.125 -2.816 1 98.38 204 LEU B C 1
ATOM 4237 O O . LEU B 1 204 ? 13.914 -26.344 -3.613 1 98.38 204 LEU B O 1
ATOM 4241 N N . GLU B 1 205 ? 12.516 -27.094 -2.064 1 97.94 205 GLU B N 1
ATOM 4242 C CA . GLU B 1 205 ? 12.961 -28.469 -2.229 1 97.94 205 GLU B CA 1
ATOM 4243 C C . GLU B 1 205 ? 12.617 -29 -3.617 1 97.94 205 GLU B C 1
ATOM 4245 O O . GLU B 1 205 ? 13.422 -29.688 -4.242 1 97.94 205 GLU B O 1
ATOM 4250 N N . TYR B 1 206 ? 11.438 -28.703 -4.047 1 98.25 206 TYR B N 1
ATOM 4251 C CA . TYR B 1 206 ? 11.039 -29.078 -5.402 1 98.25 206 TYR B CA 1
ATOM 4252 C C . TYR B 1 206 ? 11.93 -28.391 -6.434 1 98.25 206 TYR B C 1
ATOM 4254 O O . TYR B 1 206 ? 12.422 -29.047 -7.359 1 98.25 206 TYR B O 1
ATOM 4262 N N . MET B 1 207 ? 12.141 -27.125 -6.297 1 97.81 207 MET B N 1
ATOM 4263 C CA . MET B 1 207 ? 12.93 -26.344 -7.246 1 97.81 207 MET B CA 1
ATOM 4264 C C . MET B 1 207 ? 14.359 -26.859 -7.32 1 97.81 207 MET B C 1
ATOM 4266 O O . MET B 1 207 ? 14.977 -26.828 -8.391 1 97.81 207 MET B O 1
ATOM 4270 N N . ALA B 1 208 ? 14.859 -27.344 -6.242 1 96.25 208 ALA B N 1
ATOM 4271 C CA . ALA B 1 208 ? 16.234 -27.797 -6.145 1 96.25 208 ALA B CA 1
ATOM 4272 C C . ALA B 1 208 ? 16.484 -29.016 -7.047 1 96.25 208 ALA B C 1
ATOM 4274 O O . ALA B 1 208 ? 17.625 -29.328 -7.367 1 96.25 208 ALA B O 1
ATOM 4275 N N . GLN B 1 209 ? 15.461 -29.688 -7.398 1 96.31 209 GLN B N 1
ATOM 4276 C CA . GLN B 1 209 ? 15.57 -30.828 -8.289 1 96.31 209 GLN B CA 1
ATOM 4277 C C . GLN B 1 209 ? 15.906 -30.391 -9.719 1 96.31 209 GLN B C 1
ATOM 4279 O O . GLN B 1 209 ? 16.266 -31.219 -10.555 1 96.31 209 GLN B O 1
ATOM 4284 N N . TYR B 1 210 ? 15.82 -29.141 -9.938 1 95.56 210 TYR B N 1
ATOM 4285 C CA . TYR B 1 210 ? 16.062 -28.594 -11.266 1 95.56 210 TYR B CA 1
ATOM 4286 C C . TYR B 1 210 ? 17.188 -27.578 -11.242 1 95.56 210 TYR B C 1
ATOM 4288 O O . TYR B 1 210 ? 16.953 -26.359 -11.195 1 95.56 210 TYR B O 1
ATOM 4296 N N . PRO B 1 211 ? 18.328 -27.938 -11.383 1 88.31 211 PRO B N 1
ATOM 4297 C CA . PRO B 1 211 ? 19.5 -27.094 -11.148 1 88.31 211 PRO B CA 1
ATOM 4298 C C . PRO B 1 211 ? 19.641 -25.984 -12.188 1 88.31 211 PRO B C 1
ATOM 4300 O O . PRO B 1 211 ? 20.359 -25.016 -11.961 1 88.31 211 PRO B O 1
ATOM 4303 N N . TYR B 1 212 ? 18.938 -26.094 -13.305 1 90.81 212 TYR B N 1
ATOM 4304 C CA . TYR B 1 212 ? 19.094 -25.094 -14.352 1 90.81 212 TYR B CA 1
ATOM 4305 C C . TYR B 1 212 ? 17.938 -24.109 -14.352 1 90.81 212 TYR B C 1
ATOM 4307 O O . TYR B 1 212 ? 17.719 -23.391 -15.328 1 90.81 212 TYR B O 1
ATOM 4315 N N . VAL B 1 213 ? 17.219 -24.141 -13.273 1 94.31 213 VAL B N 1
ATOM 4316 C CA . VAL B 1 213 ? 16.109 -23.203 -13.148 1 94.31 213 VAL B CA 1
ATOM 4317 C C . VAL B 1 213 ? 16.594 -21.781 -13.328 1 94.31 213 VAL B C 1
ATOM 4319 O O . VAL B 1 213 ? 17.672 -21.422 -12.852 1 94.31 213 VAL B O 1
ATOM 4322 N N . ASN B 1 214 ? 15.844 -21 -14.117 1 90.25 214 ASN B N 1
ATOM 4323 C CA . ASN B 1 214 ? 16.188 -19.594 -14.312 1 90.25 214 ASN B CA 1
ATOM 4324 C C . ASN B 1 214 ? 14.992 -18.797 -14.859 1 90.25 214 ASN B C 1
ATOM 4326 O O . ASN B 1 214 ? 13.969 -19.375 -15.211 1 90.25 214 ASN B O 1
ATOM 4330 N N . MET B 1 215 ? 15.125 -17.484 -14.797 1 94.81 215 MET B N 1
ATOM 4331 C CA . MET B 1 215 ? 14.156 -16.562 -15.383 1 94.81 215 MET B CA 1
ATOM 4332 C C . MET B 1 215 ? 14.734 -15.891 -16.625 1 94.81 215 MET B C 1
ATOM 4334 O O . MET B 1 215 ? 15.781 -15.258 -16.562 1 94.81 215 MET B O 1
ATOM 4338 N N . PRO B 1 216 ? 14.117 -16.062 -17.812 1 94.75 216 PRO B N 1
ATOM 4339 C CA . PRO B 1 216 ? 14.664 -15.492 -19.047 1 94.75 216 PRO B CA 1
ATOM 4340 C C . PRO B 1 216 ? 14.43 -13.984 -19.156 1 94.75 216 PRO B C 1
ATOM 4342 O O . PRO B 1 216 ? 13.484 -13.461 -18.562 1 94.75 216 PRO B O 1
ATOM 4345 N N . TYR B 1 217 ? 15.281 -13.352 -19.922 1 95.56 217 TYR B N 1
ATOM 4346 C CA . TYR B 1 217 ? 15.047 -11.969 -20.328 1 95.56 217 TYR B CA 1
ATOM 4347 C C . TYR B 1 217 ? 14.117 -11.898 -21.531 1 95.56 217 TYR B C 1
ATOM 4349 O O . TYR B 1 217 ? 14.539 -11.5 -22.625 1 95.56 217 TYR B O 1
ATOM 4357 N N . LYS B 1 218 ? 12.906 -12.25 -21.375 1 95.12 218 LYS B N 1
ATOM 4358 C CA . LYS B 1 218 ? 11.891 -12.242 -22.422 1 95.12 218 LYS B CA 1
ATOM 4359 C C . LYS B 1 218 ? 10.562 -11.703 -21.906 1 95.12 218 LYS B C 1
ATOM 4361 O O . LYS B 1 218 ? 9.727 -12.461 -21.406 1 95.12 218 LYS B O 1
ATOM 4366 N N . PRO B 1 219 ? 10.352 -10.43 -22.125 1 94.75 219 PRO B N 1
ATOM 4367 C CA . PRO B 1 219 ? 9.125 -9.812 -21.594 1 94.75 219 PRO B CA 1
ATOM 4368 C C . PRO B 1 219 ? 7.867 -10.578 -21.984 1 94.75 219 PRO B C 1
ATOM 4370 O O . PRO B 1 219 ? 7.707 -10.969 -23.141 1 94.75 219 PRO B O 1
ATOM 4373 N N . GLY B 1 220 ? 7.043 -10.836 -21 1 93.81 220 GLY B N 1
ATOM 4374 C CA . GLY B 1 220 ? 5.781 -11.523 -21.219 1 93.81 220 GLY B CA 1
ATOM 4375 C C . GLY B 1 220 ? 5.867 -13.016 -20.984 1 93.81 220 GLY B C 1
ATOM 4376 O O . GLY B 1 220 ? 4.848 -13.68 -20.781 1 93.81 220 GLY B O 1
ATOM 4377 N N . TYR B 1 221 ? 7.051 -13.539 -20.984 1 96.56 221 TYR B N 1
ATOM 4378 C CA . TYR B 1 221 ? 7.195 -14.992 -20.922 1 96.56 221 TYR B CA 1
ATOM 4379 C C . TYR B 1 221 ? 8.023 -15.398 -19.703 1 96.56 221 TYR B C 1
ATOM 4381 O O . TYR B 1 221 ? 8.422 -16.562 -19.578 1 96.56 221 TYR B O 1
ATOM 4389 N N . GLU B 1 222 ? 8.289 -14.391 -18.859 1 97.44 222 GLU B N 1
ATOM 4390 C CA . GLU B 1 222 ? 9.148 -14.648 -17.703 1 97.44 222 GLU B CA 1
ATOM 4391 C C . GLU B 1 222 ? 8.555 -15.734 -16.812 1 97.44 222 GLU B C 1
ATOM 4393 O O . GLU B 1 222 ? 9.234 -16.703 -16.469 1 97.44 222 GLU B O 1
ATOM 4398 N N . GLU B 1 223 ? 7.258 -15.609 -16.484 1 97.56 223 GLU B N 1
ATOM 4399 C CA . GLU B 1 223 ? 6.59 -16.578 -15.617 1 97.56 223 GLU B CA 1
ATOM 4400 C C . GLU B 1 223 ? 6.516 -17.953 -16.281 1 97.56 223 GLU B C 1
ATOM 4402 O O . GLU B 1 223 ? 6.859 -18.953 -15.672 1 97.56 223 GLU B O 1
ATOM 4407 N N . ASP B 1 224 ? 6.117 -17.953 -17.516 1 97.62 224 ASP B N 1
ATOM 4408 C CA . ASP B 1 224 ? 5.906 -19.188 -18.266 1 97.62 224 ASP B CA 1
ATOM 4409 C C . ASP B 1 224 ? 7.195 -20 -18.359 1 97.62 224 ASP B C 1
ATOM 4411 O O . ASP B 1 224 ? 7.223 -21.172 -18 1 97.62 224 ASP B O 1
ATOM 4415 N N . LEU B 1 225 ? 8.219 -19.328 -18.797 1 97.44 225 LEU B N 1
ATOM 4416 C CA . LEU B 1 225 ? 9.469 -20.031 -19.047 1 97.44 225 LEU B CA 1
ATOM 4417 C C . LEU B 1 225 ? 10.156 -20.406 -17.734 1 97.44 225 LEU B C 1
ATOM 4419 O O . LEU B 1 225 ? 10.82 -21.438 -17.641 1 97.44 225 LEU B O 1
ATOM 4423 N N . PHE B 1 226 ? 10.039 -19.641 -16.672 1 98.44 226 PHE B N 1
ATOM 4424 C CA . PHE B 1 226 ? 10.508 -20.016 -15.336 1 98.44 226 PHE B CA 1
ATOM 4425 C C . PHE B 1 226 ? 9.852 -21.297 -14.875 1 98.44 226 PHE B C 1
ATOM 4427 O O . PHE B 1 226 ? 10.531 -22.234 -14.453 1 98.44 226 PHE B O 1
ATOM 4434 N N . LEU B 1 227 ? 8.5 -21.344 -14.992 1 98.56 227 LEU B N 1
ATOM 4435 C CA . LEU B 1 227 ? 7.742 -22.5 -14.531 1 98.56 227 LEU B CA 1
ATOM 4436 C C . LEU B 1 227 ? 8.047 -23.734 -15.383 1 98.56 227 LEU B C 1
ATOM 4438 O O . LEU B 1 227 ? 8.062 -24.859 -14.883 1 98.56 227 LEU B O 1
ATOM 4442 N N . ARG B 1 228 ? 8.305 -23.531 -16.656 1 97.38 228 ARG B N 1
ATOM 4443 C CA . ARG B 1 228 ? 8.734 -24.641 -17.5 1 97.38 228 ARG B CA 1
ATOM 4444 C C . ARG B 1 228 ? 10.102 -25.172 -17.078 1 97.38 228 ARG B C 1
ATOM 4446 O O . ARG B 1 228 ? 10.352 -26.375 -17.125 1 97.38 228 ARG B O 1
ATOM 4453 N N . SER B 1 229 ? 10.93 -24.25 -16.656 1 97.44 229 SER B N 1
ATOM 4454 C CA . SER B 1 229 ? 12.305 -24.594 -16.344 1 97.44 229 SER B CA 1
ATOM 4455 C C . SER B 1 229 ? 12.375 -25.453 -15.078 1 97.44 229 SER B C 1
ATOM 4457 O O . SER B 1 229 ? 13.398 -26.078 -14.805 1 97.44 229 SER B O 1
ATOM 4459 N N . ILE B 1 230 ? 11.281 -2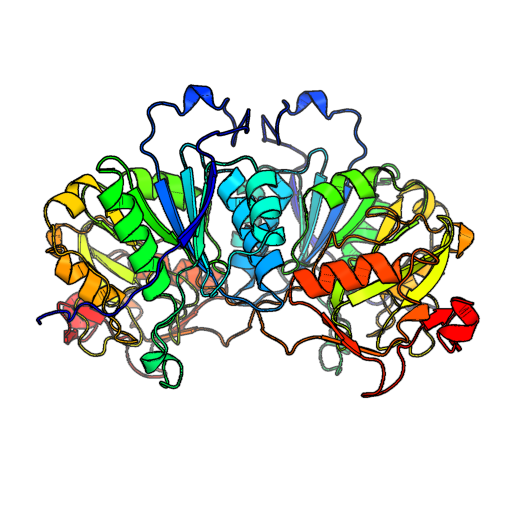5.531 -14.352 1 97.69 230 ILE B N 1
ATOM 4460 C CA . ILE B 1 230 ? 11.281 -26.391 -13.172 1 97.69 230 ILE B CA 1
ATOM 4461 C C . ILE B 1 230 ? 10.383 -27.594 -13.414 1 97.69 230 ILE B C 1
ATOM 4463 O O . ILE B 1 230 ? 9.805 -28.141 -12.469 1 97.69 230 ILE B O 1
ATOM 4467 N N . GLY B 1 231 ? 10.086 -27.906 -14.586 1 97 231 GLY B N 1
ATOM 4468 C CA . GLY B 1 231 ? 9.406 -29.141 -14.961 1 97 231 GLY B CA 1
ATOM 4469 C C . GLY B 1 231 ? 7.961 -29.172 -14.492 1 97 231 GLY B C 1
ATOM 4470 O O . GLY B 1 231 ? 7.426 -30.25 -14.219 1 97 231 GLY B O 1
ATOM 4471 N N . LEU B 1 232 ? 7.324 -28.062 -14.406 1 97.88 232 LEU B N 1
ATOM 4472 C CA . LEU B 1 232 ? 5.961 -28.016 -13.891 1 97.88 232 LEU B CA 1
ATOM 4473 C C . LEU B 1 232 ? 4.996 -28.734 -14.828 1 97.88 232 LEU B C 1
ATOM 4475 O O . LEU B 1 232 ? 5.086 -28.594 -16.047 1 97.88 232 LEU B O 1
ATOM 4479 N N . GLN B 1 233 ? 4.148 -29.531 -14.227 1 97.44 233 GLN B N 1
ATOM 4480 C CA . GLN B 1 233 ? 3.031 -30.188 -14.906 1 97.44 233 GLN B CA 1
ATOM 4481 C C . GLN B 1 233 ? 1.7 -29.781 -14.281 1 97.44 233 GLN B C 1
ATOM 4483 O O . GLN B 1 233 ? 1.646 -29.406 -13.102 1 97.44 233 GLN B O 1
ATOM 4488 N N . MET B 1 234 ? 0.683 -29.891 -15.078 1 96.31 234 MET B N 1
ATOM 4489 C CA . MET B 1 234 ? -0.639 -29.422 -14.664 1 96.31 234 MET B CA 1
ATOM 4490 C C . MET B 1 234 ? -1.076 -30.109 -13.375 1 96.31 234 MET B C 1
ATOM 4492 O O . MET B 1 234 ? -1.605 -29.469 -12.469 1 96.31 234 MET B O 1
ATOM 4496 N N . ASN B 1 235 ? -0.776 -31.375 -13.289 1 96.06 235 ASN B N 1
ATOM 4497 C CA . ASN B 1 235 ? -1.263 -32.156 -12.164 1 96.06 235 ASN B CA 1
ATOM 4498 C C . ASN B 1 235 ? -0.463 -31.891 -10.891 1 96.06 235 ASN B C 1
ATOM 4500 O O . ASN B 1 235 ? -0.86 -32.281 -9.797 1 96.06 235 ASN B O 1
ATOM 4504 N N . LEU B 1 236 ? 0.63 -31.156 -11 1 97.5 236 LEU B N 1
ATOM 4505 C CA . LEU B 1 236 ? 1.471 -30.828 -9.852 1 97.5 236 LEU B CA 1
ATOM 4506 C C . LEU B 1 236 ? 1.034 -29.5 -9.219 1 97.5 236 LEU B C 1
ATOM 4508 O O . LEU B 1 236 ? 1.474 -29.172 -8.117 1 97.5 236 LEU B O 1
ATOM 4512 N N . ILE B 1 237 ? 0.129 -28.781 -9.906 1 98.69 237 ILE B N 1
ATOM 4513 C CA . ILE B 1 237 ? -0.28 -27.453 -9.438 1 98.69 237 ILE B CA 1
ATOM 4514 C C . ILE B 1 237 ? -1.255 -27.609 -8.273 1 98.69 237 ILE B C 1
ATOM 4516 O O . ILE B 1 237 ? -2.213 -28.375 -8.352 1 98.69 237 ILE B O 1
ATOM 4520 N N . GLU B 1 238 ? -0.948 -26.922 -7.223 1 98.88 238 GLU B N 1
ATOM 4521 C CA . GLU B 1 238 ? -1.769 -26.906 -6.016 1 98.88 238 GLU B CA 1
ATOM 4522 C C . GLU B 1 238 ? -2.59 -25.625 -5.914 1 98.88 238 GLU B C 1
ATOM 4524 O O . GLU B 1 238 ? -2.059 -24.562 -5.57 1 98.88 238 GLU B O 1
ATOM 4529 N N . PRO B 1 239 ? -3.9 -25.688 -6.172 1 98.75 239 PRO B N 1
ATOM 4530 C CA . PRO B 1 239 ? -4.711 -24.469 -6.094 1 98.75 239 PRO B CA 1
ATOM 4531 C C . PRO B 1 239 ? -4.848 -23.938 -4.668 1 98.75 239 PRO B C 1
ATOM 4533 O O . PRO B 1 239 ? -5.012 -24.734 -3.729 1 98.75 239 PRO B O 1
ATOM 4536 N N . ARG B 1 240 ? -4.68 -22.656 -4.461 1 98.62 240 ARG B N 1
ATOM 4537 C CA . ARG B 1 240 ? -4.852 -21.984 -3.182 1 98.62 240 ARG B CA 1
ATOM 4538 C C . ARG B 1 240 ? -5.949 -20.922 -3.264 1 98.62 240 ARG B C 1
ATOM 4540 O O . ARG B 1 240 ? -6.5 -20.672 -4.34 1 98.62 240 ARG B O 1
ATOM 4547 N N . GLY B 1 241 ? -6.309 -20.391 -2.082 1 97.94 241 GLY B N 1
ATOM 4548 C CA . GLY B 1 241 ? -7.406 -19.438 -2.049 1 97.94 241 GLY B CA 1
ATOM 4549 C C . GLY B 1 241 ? -8.773 -20.094 -2.18 1 97.94 241 GLY B C 1
ATOM 4550 O O . GLY B 1 241 ? -9.594 -19.672 -2.998 1 97.94 241 GLY B O 1
ATOM 4551 N N . ASN B 1 242 ? -8.953 -21.125 -1.46 1 97.81 242 ASN B N 1
ATOM 4552 C CA . ASN B 1 242 ? -10.203 -21.875 -1.501 1 97.81 242 ASN B CA 1
ATOM 4553 C C . ASN B 1 242 ? -10.547 -22.312 -2.922 1 97.81 242 ASN B C 1
ATOM 4555 O O . ASN B 1 242 ? -11.602 -21.969 -3.447 1 97.81 242 ASN B O 1
ATOM 4559 N N . ASN B 1 243 ? -9.625 -23.109 -3.502 1 98.12 243 ASN B N 1
ATOM 4560 C CA . ASN B 1 243 ? -9.75 -23.594 -4.871 1 98.12 243 ASN B CA 1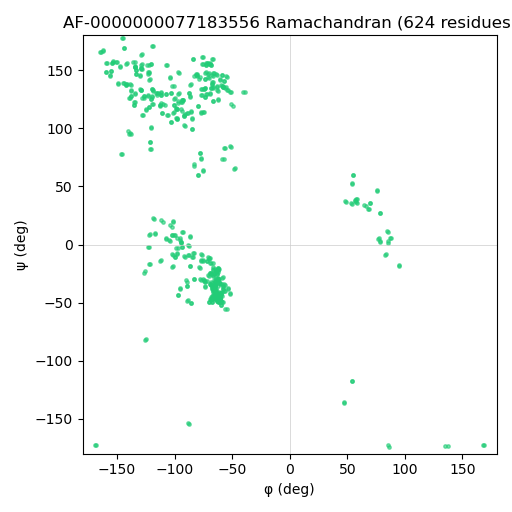
ATOM 4561 C C . ASN B 1 243 ? -9.867 -22.438 -5.867 1 98.12 243 ASN B C 1
ATOM 4563 O O . ASN B 1 243 ? -10.695 -22.484 -6.777 1 98.12 243 ASN B O 1
ATOM 4567 N N . CYS B 1 244 ? -9.117 -21.406 -5.613 1 98.56 244 CYS B N 1
ATOM 4568 C CA . CYS B 1 244 ? -8.961 -20.266 -6.52 1 98.56 244 CYS B CA 1
ATOM 4569 C C . CYS B 1 244 ? -10.273 -19.5 -6.668 1 98.56 244 CYS B C 1
ATOM 4571 O O . CYS B 1 244 ? -10.586 -19 -7.75 1 98.56 244 CYS B O 1
ATOM 4573 N N . THR B 1 245 ? -11.07 -19.453 -5.598 1 98.06 245 THR B N 1
ATOM 4574 C CA . THR B 1 245 ? -12.297 -18.656 -5.605 1 98.06 245 THR B CA 1
ATOM 4575 C C . THR B 1 245 ? -12.07 -17.312 -4.938 1 98.06 245 THR B C 1
ATOM 4577 O O . THR B 1 245 ? -12.938 -16.422 -4.996 1 98.06 245 THR B O 1
ATOM 4580 N N . GLU B 1 246 ? -10.922 -17.141 -4.352 1 97.44 246 GLU B N 1
ATOM 4581 C CA . GLU B 1 246 ? -10.625 -15.922 -3.607 1 97.44 246 GLU B CA 1
ATOM 4582 C C . GLU B 1 246 ? -9.375 -15.242 -4.152 1 97.44 246 GLU B C 1
ATOM 4584 O O . GLU B 1 246 ? -8.445 -15.906 -4.621 1 97.44 246 GLU B O 1
ATOM 4589 N N . ILE B 1 247 ? -9.391 -13.961 -4.051 1 98.12 247 ILE B N 1
ATOM 4590 C CA . ILE B 1 247 ? -8.211 -13.188 -4.418 1 98.12 247 ILE B CA 1
ATOM 4591 C C . ILE B 1 247 ? -7.359 -12.93 -3.18 1 98.12 247 ILE B C 1
ATOM 4593 O O . ILE B 1 247 ? -7.84 -12.383 -2.188 1 98.12 247 ILE B O 1
ATOM 4597 N N . LEU B 1 248 ? -6.098 -13.328 -3.27 1 98.19 248 LEU B N 1
ATOM 4598 C CA . LEU B 1 248 ? -5.184 -13.133 -2.148 1 98.19 248 LEU B CA 1
ATOM 4599 C C . LEU B 1 248 ? -4.105 -12.117 -2.498 1 98.19 248 LEU B C 1
ATOM 4601 O O . LEU B 1 248 ? -3.377 -11.648 -1.619 1 98.19 248 LEU B O 1
ATOM 4605 N N . VAL B 1 249 ? -3.992 -11.82 -3.719 1 98.69 249 VAL B N 1
ATOM 4606 C CA . VAL B 1 249 ? -3.008 -10.836 -4.172 1 98.69 249 VAL B CA 1
ATOM 4607 C C . VAL B 1 249 ? -3.602 -9.992 -5.293 1 98.69 249 VAL B C 1
ATOM 4609 O O . VAL B 1 249 ? -4.328 -10.5 -6.148 1 98.69 249 VAL B O 1
ATOM 4612 N N . TRP B 1 250 ? -3.35 -8.711 -5.246 1 98.62 250 TRP B N 1
ATOM 4613 C CA . TRP B 1 250 ? -3.82 -7.75 -6.238 1 98.62 250 TRP B CA 1
ATOM 4614 C C . TRP B 1 250 ? -2.646 -7.062 -6.926 1 98.62 250 TRP B C 1
ATOM 4616 O O . TRP B 1 250 ? -1.718 -6.594 -6.262 1 98.62 250 TRP B O 1
ATOM 4626 N N . HIS B 1 251 ? -2.678 -6.977 -8.211 1 98.06 251 HIS B N 1
ATOM 4627 C CA . HIS B 1 251 ? -1.664 -6.277 -9 1 98.06 251 HIS B CA 1
ATOM 4628 C C . HIS B 1 251 ? -1.903 -4.773 -8.992 1 98.06 251 HIS B C 1
ATOM 4630 O O . HIS B 1 251 ? -2.014 -4.156 -10.055 1 98.06 251 HIS B O 1
ATOM 4636 N N . THR B 1 252 ? -1.896 -4.188 -7.848 1 97.94 252 THR B N 1
ATOM 4637 C CA . THR B 1 252 ? -1.982 -2.738 -7.73 1 97.94 252 THR B CA 1
ATOM 4638 C C . THR B 1 252 ? -0.735 -2.074 -8.305 1 97.94 252 THR B C 1
ATOM 4640 O O . THR B 1 252 ? 0.348 -2.662 -8.297 1 97.94 252 THR B O 1
ATOM 4643 N N . GLN B 1 253 ? -0.922 -0.919 -8.844 1 96.44 253 GLN B N 1
ATOM 4644 C CA . GLN B 1 253 ? 0.177 -0.112 -9.367 1 96.44 253 GLN B CA 1
ATOM 4645 C C . GLN B 1 253 ? 0.112 1.315 -8.828 1 96.44 253 GLN B C 1
ATOM 4647 O O . GLN B 1 253 ? -0.96 1.923 -8.797 1 96.44 253 GLN B O 1
ATOM 4652 N N . THR B 1 254 ? 1.206 1.799 -8.391 1 96.44 254 THR B N 1
ATOM 4653 C CA . THR B 1 254 ? 1.279 3.18 -7.926 1 96.44 254 THR B CA 1
ATOM 4654 C C . THR B 1 254 ? 1.555 4.129 -9.086 1 96.44 254 THR B C 1
ATOM 4656 O O . THR B 1 254 ? 2.373 3.83 -9.961 1 96.44 254 THR B O 1
ATOM 4659 N N . LYS B 1 255 ? 0.845 5.266 -9.086 1 95.94 255 LYS B N 1
ATOM 4660 C CA . LYS B 1 255 ? 1.076 6.289 -10.102 1 95.94 255 LYS B CA 1
ATOM 4661 C C . LYS B 1 255 ? 2.5 6.832 -10.023 1 95.94 255 LYS B C 1
ATOM 4663 O O . LYS B 1 255 ? 3.016 7.082 -8.938 1 95.94 255 LYS B O 1
ATOM 4668 N N . SER B 1 256 ? 3.111 6.895 -11.141 1 92 256 SER B N 1
ATOM 4669 C CA . SER B 1 256 ? 4.461 7.449 -11.219 1 92 256 SER B CA 1
ATOM 4670 C C . SER B 1 256 ? 4.438 8.891 -11.719 1 92 256 SER B C 1
ATOM 4672 O O . SER B 1 256 ? 3.682 9.219 -12.633 1 92 256 SER B O 1
ATOM 4674 N N . LYS B 1 257 ? 5.215 9.742 -11.094 1 92.25 257 LYS B N 1
ATOM 4675 C CA . LYS B 1 257 ? 5.375 11.133 -11.516 1 92.25 257 LYS B CA 1
ATOM 4676 C C . LYS B 1 257 ? 6.848 11.5 -11.641 1 92.25 257 LYS B C 1
ATOM 4678 O O . LYS B 1 257 ? 7.719 10.766 -11.18 1 92.25 257 LYS B O 1
ATOM 4683 N N . LYS B 1 258 ? 7.066 12.57 -12.32 1 91.56 258 LYS B N 1
ATOM 4684 C CA . LYS B 1 258 ? 8.438 13.055 -12.484 1 91.56 258 LYS B CA 1
ATOM 4685 C C . LYS B 1 258 ? 9.016 13.523 -11.156 1 91.56 258 LYS B C 1
ATOM 4687 O O . LYS B 1 258 ? 8.273 13.867 -10.234 1 91.56 258 LYS B O 1
ATOM 4692 N N . LEU B 1 259 ? 10.289 13.547 -11.18 1 92.75 259 LEU B N 1
ATOM 4693 C CA . LEU B 1 259 ? 11.039 14.031 -10.023 1 92.75 259 LEU B CA 1
ATOM 4694 C C . LEU B 1 259 ? 10.641 15.453 -9.672 1 92.75 259 LEU B C 1
ATOM 4696 O O . LEU B 1 259 ? 10.477 16.297 -10.562 1 92.75 259 LEU B O 1
ATOM 4700 N N . GLY B 1 260 ? 10.469 15.672 -8.367 1 91.69 260 GLY B N 1
ATOM 4701 C CA . GLY B 1 260 ? 10.227 17.031 -7.93 1 91.69 260 GLY B CA 1
ATOM 4702 C C . GLY B 1 260 ? 11.453 17.922 -8.047 1 91.69 260 GLY B C 1
ATOM 4703 O O . GLY B 1 260 ? 12.586 17.438 -8.023 1 91.69 260 GLY B O 1
ATOM 4704 N N . MET B 1 261 ? 11.18 19.203 -8.148 1 92.81 261 MET B N 1
ATOM 4705 C CA . MET B 1 261 ? 12.266 20.188 -8.211 1 92.81 261 MET B CA 1
ATOM 4706 C C . MET B 1 261 ? 11.938 21.406 -7.379 1 92.81 261 MET B C 1
ATOM 4708 O O . MET B 1 261 ? 10.836 21.969 -7.48 1 92.81 261 MET B O 1
ATOM 4712 N N . VAL B 1 262 ? 12.867 21.719 -6.492 1 92.25 262 VAL B N 1
ATOM 4713 C CA . VAL B 1 262 ? 12.727 22.906 -5.66 1 92.25 262 VAL B CA 1
ATOM 4714 C C . VAL B 1 262 ? 13.883 23.859 -5.93 1 92.25 262 VAL B C 1
ATOM 4716 O O . VAL B 1 262 ? 15.055 23.5 -5.762 1 92.25 262 VAL B O 1
ATOM 4719 N N . ARG B 1 263 ? 13.602 25.062 -6.355 1 91.62 263 ARG B N 1
ATOM 4720 C CA . ARG B 1 263 ? 14.648 26.047 -6.543 1 91.62 263 ARG B CA 1
ATOM 4721 C C . ARG B 1 263 ? 14.898 26.844 -5.258 1 91.62 263 ARG B C 1
ATOM 4723 O O . ARG B 1 263 ? 14.023 27.578 -4.797 1 91.62 263 ARG B O 1
ATOM 4730 N N . LEU B 1 264 ? 16.031 26.625 -4.766 1 90.81 264 LEU B N 1
ATOM 4731 C CA . LEU B 1 264 ? 16.469 27.281 -3.541 1 90.81 264 LEU B CA 1
ATOM 4732 C C . LEU B 1 264 ? 17.984 27.484 -3.553 1 90.81 264 LEU B C 1
ATOM 4734 O O . LEU B 1 264 ? 18.734 26.609 -3.975 1 90.81 264 LEU B O 1
ATOM 4738 N N . GLU B 1 265 ? 18.344 28.672 -3.084 1 90.62 265 GLU B N 1
ATOM 4739 C CA . GLU B 1 265 ? 19.781 28.938 -3.01 1 90.62 265 GLU B CA 1
ATOM 4740 C C . GLU B 1 265 ? 20.453 28.031 -1.979 1 90.62 265 GLU B C 1
ATOM 4742 O O . GLU B 1 265 ? 19.891 27.781 -0.907 1 90.62 265 GLU B O 1
ATOM 4747 N N . SER B 1 266 ? 21.656 27.641 -2.258 1 91 266 SER B N 1
ATOM 4748 C CA . SER B 1 266 ? 22.391 26.688 -1.435 1 91 266 SER B CA 1
ATOM 4749 C C . SER B 1 266 ? 22.609 27.219 -0.026 1 91 266 SER B C 1
ATOM 4751 O O . SER B 1 266 ? 22.656 26.453 0.939 1 91 266 SER B O 1
ATOM 4753 N N . LYS B 1 267 ? 22.75 28.5 0.097 1 91.25 267 LYS B N 1
ATOM 4754 C CA . LYS B 1 267 ? 23.047 29.094 1.393 1 91.25 267 LYS B CA 1
ATOM 4755 C C . LYS B 1 267 ? 21.891 28.938 2.361 1 91.25 267 LYS B C 1
ATOM 4757 O O . LYS B 1 267 ? 22.062 29.047 3.576 1 91.25 267 LYS B O 1
ATOM 4762 N N . TYR B 1 268 ? 20.734 28.625 1.838 1 91.5 268 TYR B N 1
ATOM 4763 C CA . TYR B 1 268 ? 19.547 28.484 2.684 1 91.5 268 TYR B CA 1
ATOM 4764 C C . TYR B 1 268 ? 19.297 27.016 3.023 1 91.5 268 TYR B C 1
ATOM 4766 O O . TYR B 1 268 ? 18.281 26.688 3.646 1 91.5 268 TYR B O 1
ATOM 4774 N N . LEU B 1 269 ? 20.188 26.141 2.633 1 93.44 269 LEU B N 1
ATOM 4775 C CA . LEU B 1 269 ? 20.031 24.719 2.877 1 93.44 269 LEU B CA 1
ATOM 4776 C C . LEU B 1 269 ? 20.891 24.266 4.066 1 93.44 269 LEU B C 1
ATOM 4778 O O . LEU B 1 269 ? 21.141 23.078 4.242 1 93.44 269 LEU B O 1
ATOM 4782 N N . ASP B 1 270 ? 21.25 25.234 4.863 1 93.88 270 ASP B N 1
ATOM 4783 C CA . ASP B 1 270 ? 21.984 24.906 6.09 1 93.88 270 ASP B CA 1
ATOM 4784 C C . ASP B 1 270 ? 21.016 24.625 7.238 1 93.88 270 ASP B C 1
ATOM 4786 O O . ASP B 1 270 ? 19.875 24.219 7.012 1 93.88 270 ASP B O 1
ATOM 4790 N N . ASP B 1 271 ? 21.406 24.828 8.492 1 94.25 271 ASP B N 1
ATOM 4791 C CA . ASP B 1 271 ? 20.625 24.422 9.648 1 94.25 271 ASP B CA 1
ATOM 4792 C C . ASP B 1 271 ? 19.734 25.547 10.148 1 94.25 271 ASP B C 1
ATOM 4794 O O . ASP B 1 271 ? 19.141 25.453 11.219 1 94.25 271 ASP B O 1
ATOM 4798 N N . ARG B 1 272 ? 19.625 26.594 9.367 1 95.12 272 ARG B N 1
ATOM 4799 C CA . ARG B 1 272 ? 18.828 27.734 9.797 1 95.12 272 ARG B CA 1
ATOM 4800 C C . ARG B 1 272 ? 17.344 27.406 9.844 1 95.12 272 ARG B C 1
ATOM 4802 O O . ARG B 1 272 ? 16.578 28.062 10.539 1 95.12 272 ARG B O 1
ATOM 4809 N N . SER B 1 273 ? 16.984 26.406 9.031 1 96.88 273 SER B N 1
ATOM 4810 C CA . SER B 1 273 ? 15.625 25.891 9.016 1 96.88 273 SER B CA 1
ATOM 4811 C C . SER B 1 273 ? 15.617 24.375 8.75 1 96.88 273 SER B C 1
ATOM 4813 O O . SER B 1 273 ? 16.672 23.781 8.5 1 96.88 273 SER B O 1
ATOM 4815 N N . ASN B 1 274 ? 14.391 23.844 8.781 1 97.88 274 ASN B N 1
ATOM 4816 C CA . ASN B 1 274 ? 14.25 22.406 8.539 1 97.88 274 ASN B CA 1
ATOM 4817 C C . ASN B 1 274 ? 14.508 22.062 7.078 1 97.88 274 ASN B C 1
ATOM 4819 O O . ASN B 1 274 ? 14.742 20.891 6.75 1 97.88 274 ASN B O 1
ATOM 4823 N N . LEU B 1 275 ? 14.531 23.031 6.207 1 96.81 275 LEU B N 1
ATOM 4824 C CA . LEU B 1 275 ? 14.508 22.766 4.77 1 96.81 275 LEU B CA 1
ATOM 4825 C C . LEU B 1 275 ? 15.805 22.094 4.32 1 96.81 275 LEU B C 1
ATOM 4827 O O . LEU B 1 275 ? 15.789 21.234 3.439 1 96.81 275 LEU B O 1
ATOM 4831 N N . GLY B 1 276 ? 16.922 22.531 4.918 1 95.81 276 GLY B N 1
ATOM 4832 C CA . GLY B 1 276 ? 18.172 21.906 4.559 1 95.81 276 GLY B CA 1
ATOM 4833 C C . GLY B 1 276 ? 18.172 20.391 4.727 1 95.81 276 GLY B C 1
ATOM 4834 O O . GLY B 1 276 ? 18.359 19.656 3.762 1 95.81 276 GLY B O 1
ATOM 4835 N N . ALA B 1 277 ? 17.844 19.953 5.922 1 96.88 277 ALA B N 1
ATOM 4836 C CA . ALA B 1 277 ? 17.812 18.531 6.242 1 96.88 277 ALA B CA 1
ATOM 4837 C C . ALA B 1 277 ? 16.703 17.812 5.473 1 96.88 277 ALA B C 1
ATOM 4839 O O . ALA B 1 277 ? 16.906 16.719 4.949 1 96.88 277 ALA B O 1
ATOM 4840 N N . LEU B 1 278 ? 15.594 18.438 5.371 1 97.31 278 LEU B N 1
ATOM 4841 C CA . LEU B 1 278 ? 14.438 17.859 4.707 1 97.31 278 LEU B CA 1
ATOM 4842 C C . LEU B 1 278 ? 14.734 17.578 3.236 1 97.31 278 LEU B C 1
ATOM 4844 O O . LEU B 1 278 ? 14.539 16.469 2.758 1 97.31 278 LEU B O 1
ATOM 4848 N N . LEU B 1 279 ? 15.273 18.562 2.555 1 96.25 279 LEU B N 1
ATOM 4849 C CA . LEU B 1 279 ? 15.5 18.453 1.118 1 96.25 279 LEU B CA 1
ATOM 4850 C C . LEU B 1 279 ? 16.688 17.531 0.828 1 96.25 279 LEU B C 1
ATOM 4852 O O . LEU B 1 279 ? 16.688 16.828 -0.18 1 96.25 279 LEU B O 1
ATOM 4856 N N . HIS B 1 280 ? 17.562 17.531 1.704 1 94.56 280 HIS B N 1
ATOM 4857 C CA . HIS B 1 280 ? 18.672 16.578 1.576 1 94.56 280 HIS B CA 1
ATOM 4858 C C . HIS B 1 280 ? 18.172 15.148 1.637 1 94.56 280 HIS B C 1
ATOM 4860 O O . HIS B 1 280 ? 18.547 14.32 0.801 1 94.56 280 HIS B O 1
ATOM 4866 N N . ASN B 1 281 ? 17.359 14.867 2.621 1 93.81 281 ASN B N 1
ATOM 4867 C CA . ASN B 1 281 ? 16.812 13.523 2.771 1 93.81 281 ASN B CA 1
ATOM 4868 C C . ASN B 1 281 ? 15.969 13.125 1.56 1 93.81 281 ASN B C 1
ATOM 4870 O O . ASN B 1 281 ? 16.062 12 1.082 1 93.81 281 ASN B O 1
ATOM 4874 N N . LEU B 1 282 ? 15.219 14.039 1.088 1 95.88 282 LEU B N 1
ATOM 4875 C CA . LEU B 1 282 ? 14.359 13.766 -0.06 1 95.88 282 LEU B CA 1
ATOM 4876 C C . LEU B 1 282 ? 15.188 13.477 -1.305 1 95.88 282 LEU B C 1
ATOM 4878 O O . LEU B 1 282 ? 14.812 12.648 -2.135 1 95.88 282 LEU B O 1
ATOM 4882 N N . LYS B 1 283 ? 16.266 14.148 -1.408 1 93.5 283 LYS B N 1
ATOM 4883 C CA . LYS B 1 283 ? 17.188 13.891 -2.512 1 93.5 283 LYS B CA 1
ATOM 4884 C C . LYS B 1 283 ? 17.766 12.477 -2.436 1 93.5 283 LYS B C 1
ATOM 4886 O O . LYS B 1 283 ? 17.812 11.766 -3.443 1 93.5 283 LYS B O 1
ATOM 4891 N N . LEU B 1 284 ? 18.109 12.047 -1.255 1 90.88 284 LEU B N 1
ATOM 4892 C CA . LEU B 1 284 ? 18.656 10.711 -1.049 1 90.88 284 LEU B CA 1
ATOM 4893 C C . LEU B 1 284 ? 17.625 9.641 -1.396 1 90.88 284 LEU B C 1
ATOM 4895 O O . LEU B 1 284 ? 17.984 8.562 -1.869 1 90.88 284 LEU B O 1
ATOM 4899 N N . MET B 1 285 ? 16.422 10.008 -1.227 1 93.56 285 MET B N 1
ATOM 4900 C CA . MET B 1 285 ? 15.336 9.062 -1.494 1 93.56 285 MET B CA 1
ATOM 4901 C C . MET B 1 285 ? 14.961 9.078 -2.973 1 93.56 285 MET B C 1
ATOM 4903 O O . MET B 1 285 ? 14.18 8.242 -3.424 1 93.56 285 MET B O 1
ATOM 4907 N N . GLY B 1 286 ? 15.461 10.008 -3.689 1 91.62 286 GLY B N 1
ATOM 4908 C CA . GLY B 1 286 ? 15.125 10.133 -5.098 1 91.62 286 GLY B CA 1
ATOM 4909 C C . GLY B 1 286 ? 13.766 10.773 -5.324 1 91.62 286 GLY B C 1
ATOM 4910 O O . GLY B 1 286 ? 13.133 10.555 -6.359 1 91.62 286 GLY B O 1
ATOM 4911 N N . VAL B 1 287 ? 13.281 11.609 -4.414 1 94.81 287 VAL B N 1
ATOM 4912 C CA . VAL B 1 287 ? 11.93 12.164 -4.477 1 94.81 287 VAL B CA 1
ATOM 4913 C C . VAL B 1 287 ? 11.977 13.555 -5.098 1 94.81 287 VAL B C 1
ATOM 4915 O O . VAL B 1 287 ? 11.094 13.922 -5.879 1 94.81 287 VAL B O 1
ATOM 4918 N N . THR B 1 288 ? 12.938 14.32 -4.68 1 94.44 288 THR B N 1
ATOM 4919 C CA . THR B 1 288 ? 13.047 15.695 -5.152 1 94.44 288 THR B CA 1
ATOM 4920 C C . THR B 1 288 ? 14.508 16.125 -5.23 1 94.44 288 THR B C 1
ATOM 4922 O O . THR B 1 288 ? 15.375 15.531 -4.586 1 94.44 288 THR B O 1
ATOM 4925 N N . SER B 1 289 ? 14.75 17.062 -6.137 1 93.19 289 SER B N 1
ATOM 4926 C CA . SER B 1 289 ? 16.062 17.703 -6.23 1 93.19 289 SER B CA 1
ATOM 4927 C C . SER B 1 2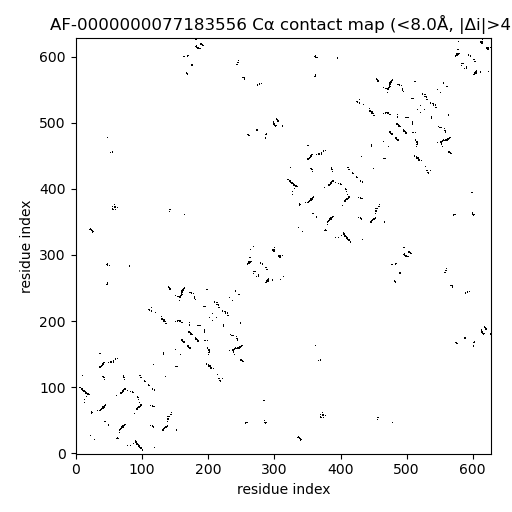89 ? 15.969 19.203 -6.07 1 93.19 289 SER B C 1
ATOM 4929 O O . SER B 1 289 ? 14.898 19.797 -6.238 1 93.19 289 SER B O 1
ATOM 4931 N N . THR B 1 290 ? 17.062 19.75 -5.621 1 93.31 290 THR B N 1
ATOM 4932 C CA . THR B 1 290 ? 17.141 21.203 -5.504 1 93.31 290 THR B CA 1
ATOM 4933 C C . THR B 1 290 ? 17.984 21.797 -6.629 1 93.31 290 THR B C 1
ATOM 4935 O O . THR B 1 290 ? 18.938 21.172 -7.094 1 93.31 290 THR B O 1
ATOM 4938 N N . THR B 1 291 ? 17.578 22.953 -7.078 1 91 291 THR B N 1
ATOM 4939 C CA . THR B 1 291 ? 18.344 23.656 -8.094 1 91 291 THR B CA 1
ATOM 4940 C C . THR B 1 291 ? 18.5 25.141 -7.727 1 91 291 THR B C 1
ATOM 4942 O O . THR B 1 291 ? 17.688 25.672 -6.965 1 91 291 THR B O 1
ATOM 4945 N N . GLU B 1 292 ? 19.562 25.75 -8.203 1 88.06 292 GLU B N 1
ATOM 4946 C CA . GLU B 1 292 ? 19.781 27.156 -7.918 1 88.06 292 GLU B CA 1
ATOM 4947 C C . GLU B 1 292 ? 19.391 28.031 -9.109 1 88.06 292 GLU B C 1
ATOM 4949 O O . GLU B 1 292 ? 19.219 29.25 -8.969 1 88.06 292 GLU B O 1
ATOM 4954 N N . SER B 1 293 ? 19.281 27.562 -10.219 1 82.81 293 SER B N 1
ATOM 4955 C CA . SER B 1 293 ? 19.188 28.438 -11.391 1 82.81 293 SER B CA 1
ATOM 4956 C C . SER B 1 293 ? 17.953 28.094 -12.227 1 82.81 293 SER B C 1
ATOM 4958 O O . SER B 1 293 ? 17.422 28.938 -12.938 1 82.81 293 SER B O 1
ATOM 4960 N N . GLU B 1 294 ? 17.5 26.922 -12.117 1 78.12 294 GLU B N 1
ATOM 4961 C CA . GLU B 1 294 ? 16.438 26.5 -13.031 1 78.12 294 GLU B CA 1
ATOM 4962 C C . GLU B 1 294 ? 15.062 26.656 -12.406 1 78.12 294 GLU B C 1
ATOM 4964 O O . GLU B 1 294 ? 14.867 26.328 -11.234 1 78.12 294 GLU B O 1
ATOM 4969 N N . GLY B 1 295 ? 14.242 27.266 -13.156 1 71.62 295 GLY B N 1
ATOM 4970 C CA . GLY B 1 295 ? 12.844 27.312 -12.758 1 71.62 295 GLY B CA 1
ATOM 4971 C C . GLY B 1 295 ? 12.531 28.453 -11.812 1 71.62 295 GLY B C 1
ATOM 4972 O O . GLY B 1 295 ? 13.32 29.391 -11.664 1 71.62 295 GLY B O 1
ATOM 4973 N N . ARG B 1 296 ? 11.359 28.453 -11.312 1 76 296 ARG B N 1
ATOM 4974 C CA . ARG B 1 296 ? 10.883 29.484 -10.398 1 76 296 ARG B CA 1
ATOM 4975 C C . ARG B 1 296 ? 11.32 29.203 -8.969 1 76 296 ARG B C 1
ATOM 4977 O O . ARG B 1 296 ? 11.383 28.031 -8.555 1 76 296 ARG B O 1
ATOM 4984 N N . ASN B 1 297 ? 11.578 30.297 -8.305 1 82.5 297 ASN B N 1
ATOM 4985 C CA . ASN B 1 297 ? 11.945 30.156 -6.895 1 82.5 297 ASN B CA 1
ATOM 4986 C C . ASN B 1 297 ? 10.852 29.453 -6.094 1 82.5 297 ASN B C 1
ATOM 4988 O O . ASN B 1 297 ? 9.664 29.641 -6.355 1 82.5 297 ASN B O 1
ATOM 4992 N N . ALA B 1 298 ? 11.375 28.719 -5.145 1 86.56 298 ALA B N 1
ATOM 4993 C CA . ALA B 1 298 ? 10.438 28 -4.277 1 86.56 298 ALA B CA 1
ATOM 4994 C C . ALA B 1 298 ? 9.5 28.984 -3.574 1 86.56 298 ALA B C 1
ATOM 4996 O O . ALA B 1 298 ? 9.93 30.047 -3.105 1 86.56 298 ALA B O 1
ATOM 4997 N N . LEU B 1 299 ? 8.266 28.609 -3.555 1 85.5 299 LEU B N 1
ATOM 4998 C CA . LEU B 1 299 ? 7.25 29.422 -2.896 1 85.5 299 LEU B CA 1
ATOM 4999 C C . LEU B 1 299 ? 7.172 29.094 -1.409 1 85.5 299 LEU B C 1
ATOM 5001 O O . LEU B 1 299 ? 6.898 27.953 -1.031 1 85.5 299 LEU B O 1
ATOM 5005 N N . ILE B 1 300 ? 7.527 30.047 -0.63 1 91.5 300 ILE B N 1
ATOM 5006 C CA . ILE B 1 300 ? 7.316 29.984 0.812 1 91.5 300 ILE B CA 1
ATOM 5007 C C . ILE B 1 300 ? 6.266 31.016 1.224 1 91.5 300 ILE B C 1
ATOM 5009 O O . ILE B 1 300 ? 6.305 32.156 0.771 1 91.5 300 ILE B O 1
ATOM 5013 N N . SER B 1 301 ? 5.316 30.547 1.941 1 93.06 301 SER B N 1
ATOM 5014 C CA . SER B 1 301 ? 4.207 31.438 2.254 1 93.06 301 SER B CA 1
ATOM 5015 C C . SER B 1 301 ? 4.012 31.562 3.762 1 93.06 301 SER B C 1
ATOM 5017 O O . SER B 1 301 ? 4.324 30.641 4.516 1 93.06 301 SER B O 1
ATOM 5019 N N . LYS B 1 302 ? 3.582 32.781 4.117 1 91.5 302 LYS B N 1
ATOM 5020 C CA . LYS B 1 302 ? 3.193 33.094 5.488 1 91.5 302 LYS B CA 1
ATOM 5021 C C . LYS B 1 302 ? 1.881 33.875 5.52 1 91.5 302 LYS B C 1
ATOM 5023 O O . LYS B 1 302 ? 1.752 34.906 4.863 1 91.5 302 LYS B O 1
ATOM 5028 N N . ASN B 1 303 ? 0.963 33.312 6.211 1 89.88 303 ASN B N 1
ATOM 5029 C CA . ASN B 1 303 ? -0.339 33.938 6.355 1 89.88 303 ASN B CA 1
ATOM 5030 C C . ASN B 1 303 ? -0.991 34.219 5.004 1 89.88 303 ASN B C 1
ATOM 5032 O O . ASN B 1 303 ? -1.53 35.281 4.77 1 89.88 303 ASN B O 1
ATOM 5036 N N . GLY B 1 304 ? -0.8 33.25 4.066 1 89.06 304 GLY B N 1
ATOM 5037 C CA . GLY B 1 304 ? -1.478 33.312 2.781 1 89.06 304 GLY B CA 1
ATOM 5038 C C . GLY B 1 304 ? -0.744 34.156 1.757 1 89.06 304 GLY B C 1
ATOM 5039 O O . GLY B 1 304 ? -1.193 34.281 0.616 1 89.06 304 GLY B O 1
ATOM 5040 N N . ARG B 1 305 ? 0.355 34.656 2.143 1 91.38 305 ARG B N 1
ATOM 5041 C CA . ARG B 1 305 ? 1.138 35.5 1.246 1 91.38 305 ARG B CA 1
ATOM 5042 C C . ARG B 1 305 ? 2.467 34.844 0.894 1 91.38 305 ARG B C 1
ATOM 5044 O O . ARG B 1 305 ? 3.205 34.406 1.78 1 91.38 305 ARG B O 1
ATOM 5051 N N . GLU B 1 306 ? 2.664 34.844 -0.354 1 90.25 306 GLU B N 1
ATOM 5052 C CA . GLU B 1 306 ? 3.936 34.312 -0.828 1 90.25 306 GLU B CA 1
ATOM 5053 C C . GLU B 1 306 ? 5.078 35.281 -0.569 1 90.25 306 GLU B C 1
ATOM 5055 O O . GLU B 1 306 ? 4.918 36.5 -0.745 1 90.25 306 GLU B O 1
ATOM 5060 N N . LYS B 1 307 ? 6.129 34.844 -0.084 1 83 307 LYS B N 1
ATOM 5061 C CA . LYS B 1 307 ? 7.336 35.625 0.146 1 83 307 LYS B CA 1
ATOM 5062 C C . LYS B 1 307 ? 8.57 34.938 -0.414 1 83 307 LYS B C 1
ATOM 5064 O O . LYS B 1 307 ? 8.633 33.719 -0.445 1 83 307 LYS B O 1
ATOM 5069 N N . PRO B 1 308 ? 9.445 35.844 -0.878 1 80.69 308 PRO B N 1
ATOM 5070 C CA . PRO B 1 308 ? 10.711 35.219 -1.254 1 80.69 308 PRO B CA 1
ATOM 5071 C C . PRO B 1 308 ? 11.359 34.438 -0.096 1 80.69 308 PRO B C 1
ATOM 5073 O O . PRO B 1 308 ? 11.281 34.875 1.054 1 80.69 308 PRO B O 1
ATOM 5076 N N . HIS B 1 309 ? 11.945 33.281 -0.421 1 84.38 309 HIS B N 1
ATOM 5077 C CA . HIS B 1 309 ? 12.531 32.438 0.627 1 84.38 309 HIS B CA 1
ATOM 5078 C C . HIS B 1 309 ? 13.602 33.188 1.396 1 84.38 309 HIS B C 1
ATOM 5080 O O . HIS B 1 309 ? 13.82 32.938 2.586 1 84.38 309 HIS B O 1
ATOM 5086 N N . SER B 1 310 ? 14.273 34.156 0.737 1 83.5 310 SER B N 1
ATOM 5087 C CA . SER B 1 310 ? 15.32 34.969 1.389 1 83.5 310 SER B CA 1
ATOM 5088 C C . SER B 1 310 ? 14.758 35.781 2.531 1 83.5 310 SER B C 1
ATOM 5090 O O . SER B 1 310 ? 15.43 36 3.541 1 83.5 310 SER B O 1
ATOM 5092 N N . LYS B 1 311 ? 13.609 36.219 2.389 1 85.19 311 LYS B N 1
ATOM 5093 C CA . LYS B 1 311 ? 12.992 37.031 3.412 1 85.19 311 LYS B CA 1
ATOM 5094 C C . LYS B 1 311 ? 12.617 36.219 4.641 1 85.19 311 LYS B C 1
ATOM 5096 O O . LYS B 1 311 ? 12.672 36.719 5.77 1 85.19 311 LYS B O 1
ATOM 5101 N N . ILE B 1 312 ? 12.297 35.031 4.426 1 86.19 312 ILE B N 1
ATOM 5102 C CA . ILE B 1 312 ? 11.844 34.188 5.52 1 86.19 312 ILE B CA 1
ATOM 5103 C C . ILE B 1 312 ? 13.039 33.469 6.164 1 86.19 312 ILE B C 1
ATOM 5105 O O . ILE B 1 312 ? 13.086 33.312 7.387 1 86.19 312 ILE B O 1
ATOM 5109 N N . LEU B 1 313 ? 14.023 33.188 5.414 1 87.88 313 LEU B N 1
ATOM 5110 C CA . LEU B 1 313 ? 15.102 32.344 5.879 1 87.88 313 LEU B CA 1
ATOM 5111 C C . LEU B 1 313 ? 16.328 33.156 6.273 1 87.88 313 LEU B C 1
ATOM 5113 O O . LEU B 1 313 ? 17.297 32.594 6.805 1 87.88 313 LEU B O 1
ATOM 5117 N N . SER B 1 314 ? 16.266 34.438 5.945 1 84.19 314 SER B N 1
ATOM 5118 C CA . SER B 1 314 ? 17.391 35.281 6.348 1 84.19 314 SER B CA 1
ATOM 5119 C C . SER B 1 314 ? 17.328 35.625 7.832 1 84.19 314 SER B C 1
ATOM 5121 O O . SER B 1 314 ? 16.234 35.656 8.414 1 84.19 314 SER B O 1
#

InterPro domains:
  IPR005027 Glycosyl transferase, family 43 [PF03360] (57-255)
  IPR005027 Glycosyl transferase, family 43 [PTHR10896] (24-258)
  IPR005027 Glycosyl transferase, family 43 [cd00218] (36-255)
  IPR029044 Nucleotide-diphospho-sugar transferases [G3DSA:3.90.550.10] (34-268)
  IPR029044 Nucleotide-diphospho-sugar transferases [SSF53448] (36-260)

Solvent-accessible surface area (backbone atoms only — not comparable to full-atom values): 32685 Å² total; per-residue (Å²): 130,84,76,68,84,67,86,71,58,70,44,80,63,47,73,42,86,57,65,70,55,50,37,36,58,80,43,51,48,78,79,46,70,84,52,62,37,34,42,39,34,24,38,45,50,90,38,54,59,40,61,51,29,47,49,49,43,45,38,48,51,63,52,48,75,51,45,37,39,35,38,18,28,45,33,94,61,76,52,69,68,56,50,52,52,53,58,68,72,30,52,18,31,37,38,28,24,14,37,65,55,73,88,42,71,81,43,86,76,45,47,75,52,34,43,15,52,46,44,51,51,50,53,38,57,75,67,65,59,42,76,29,26,42,34,50,43,60,43,49,44,31,73,42,76,66,40,59,66,54,47,62,66,37,71,42,32,26,35,26,26,27,30,60,33,78,61,36,21,38,27,18,58,32,25,42,94,80,35,55,71,34,27,34,30,82,68,46,90,60,31,60,49,46,48,55,65,67,22,40,35,36,12,27,54,50,47,64,76,28,84,76,49,52,61,55,88,42,66,94,41,35,51,29,50,26,46,52,42,53,69,65,49,63,88,56,46,38,64,31,49,78,48,27,34,38,74,37,32,30,58,49,45,63,60,83,74,78,72,11,54,35,21,49,57,72,84,66,45,41,84,73,32,22,58,17,57,26,50,51,53,33,38,76,54,46,28,24,44,75,33,75,75,60,77,66,70,45,46,26,29,47,78,27,36,78,39,62,50,62,74,71,72,99,128,83,76,67,84,67,85,72,56,70,45,78,65,46,72,43,85,57,64,70,56,52,38,35,59,79,42,52,48,78,78,45,70,83,53,62,35,34,42,39,33,24,39,46,50,90,40,52,58,40,59,51,29,47,51,49,44,45,36,48,52,62,52,49,75,50,47,38,39,34,38,18,27,44,32,91,60,76,52,68,68,57,50,53,54,54,59,68,71,30,51,18,32,37,37,30,24,12,37,65,54,73,90,42,70,81,42,86,75,44,47,75,53,31,42,16,52,43,45,50,53,50,52,40,58,76,67,64,59,43,75,30,27,41,33,48,43,60,44,50,43,30,71,43,76,66,40,59,66,54,50,62,66,37,72,41,33,27,35,27,26,27,30,58,33,77,60,36,21,36,28,17,56,35,23,41,94,79,32,55,72,34,26,34,29,84,68,47,90,60,31,60,48,47,48,56,64,68,21,40,36,35,11,27,52,51,47,62,75,27,84,77,49,52,59,55,86,40,65,93,39,32,49,29,52,27,46,53,43,54,67,65,48,63,88,55,46,39,61,32,49,79,48,29,35,38,73,38,33,32,58,47,46,65,60,83,72,79,71,11,54,35,22,48,59,72,86,66,44,41,85,73,33,22,56,16,56,25,51,51,51,32,38,74,54,46,28,23,45,74,34,74,75,61,78,65,71,44,45,27,30,47,80,25,36,78,39,61,50,64,73,73,72,98

Organism: Drosophila simulans (NCBI:txid7240)

Sequence (628 aa):
MNFRPLNETVHICSESYEDRRQFMQDKPQSDYGQLPVIYFVTPTYPRREQIPELTRLAHTLLHVPRLHWLVADDQEKCNDFMDTLLYRFGMPFTHMVSPMPSKFRNEKPAPRGVANRRAALQWIRQHNFTNGILYFGDDDNTYDLRLFSEIRKTQRVSMFPVGLIADYGVSGPVVRKGKVVAFLDSWVAGRRWPVDMAGFAVNLEYMAQYPYVNMPYKPGYEEDLFLRSIGLQMNLIEPRGNNCTEILVWHTQTKSKKLGMVRLESKYLDDRSNLGALLHNLKLMGVTSTTESEGRNALISKNGREKPHSKILSMNFRPLNETVHICSESYEDRRQFMQDKPQSDYGQLPVIYFVTPTYPRREQIPELTRLAHTLLHVPRLHWLVADDQEKCNDFMDTLLYRFGMPFTHMVSPMPSKFRNEKPAPRGVANRRAALQWIRQHNFTNGILYFGDDDNTYDLRLFSEIRKTQRVSMFPVGLIADYGVSGPVVRKGKVVAFLDSWVAGRRWPVDMAGFAVNLEYMAQYPYVNMPYKPGYEEDLFLRSIGLQMNLIEPRGNNCTEILVWHTQTKSKKLGMVRLESKYLDDRSNLGALLHNLKLMGVTSTTESEGRNALISKNGREKPHSKILS

Secondary structure (DSSP, 8-state):
----------EEEEEE-----SEETTEEGGGGTTSPPEEEEEEE--STTHHHHHHHHHHHHTT-SSEEEEEEE--SS--HHHHHHHHHH-S-EEEEE-PPPHHHHT-SS--TTHHHHHHHHHHHHHTT--SSEEEE--TT-EE-HHHHHHHTT-SSEEE--EES-TTTTEEEEEEETTEEEEEE-S--TT-SS---GGGEEEEHHHHTT-TT----S-TT-HHHHHHHHTT--GGGEEE-HHHHTS--EE---BPP-PPEEEE--GGGGSTTSHHHHHHHHHHHTTSEEEESSSSSBP-EEETTEEE-HHHHH-/----------EEEEEE-----SEETTEEGGGGTTSPPEEEEEEE--STTHHHHHHHHHHHHTT-SSEEEEEEES-SS--HHHHHHHHHH-S-EEEEE-PPPGGGTT-SS--TTHHHHHHHHHHHHHTT--SSEEEE--TT-EE-HHHHHHHTT-SSEEE--EES-TTTTEEEEEEETTEEEEEE-S--TT-SS---GGGEEEEHHHHTT-TT----S-TT-HHHHHHHHTT--GGGEEE-HHHHTS--EE---BPP-PPEEEE--GGGSSTTSHHHHHHHHHHHTTSEEEESSSSSBP-EEETTEEE-HHHHH-

Nearest PDB structures (foldseek):
  2d0j-assembly2_D  TM=9.353E-01  e=2.047E-25  Homo sapiens
  1v82-assembly1_A  TM=9.424E-01  e=1.221E-24  Homo sapiens
  1v84-assembly1_A  TM=9.398E-01  e=1.381E-24  Homo sapiens
  3cu0-assembly1_B  TM=9.213E-01  e=4.794E-22  Homo sapiens
  1kws-assembly1_A  TM=8.504E-01  e=7.107E-23  Homo sapiens